Protein AF-A0A9D5T7I7-F1 (afdb_monomer_lite)

pLDDT: mean 80.8, std 19.13, range [28.16, 98.38]

Sequence (428 aa):
MKIRFFLLGTEKHSSSERFTAELKEVFSDNLSDNGDVASYSSMKDATTDIAKAVEEAHTLVFIAECSQFGSVKQMLSKAFGFELTCDSTLLERACEEMQKNRDEEDYDFSVTHAFIAPNSRVFVLDDGLYAGFSVANGNQTIILLPYERERTSVLLSSQVIPYLNASYHTEIDSANVKKYYSGKLFEVLEEKNEKIAVANTSTASFFKEYISAEEKLSECVSFSPISEKRGDMAPVDYIVNLSVVASEFMNCRYGIAVSNAYYTGDSPESEKIVYLAVSNERETAVREIHSFKGEDIPSFLSRCCADLCVFIGDVIADDEAAQADYSVREKAAAKRYKAAISVVAAAIVAVAVFAFSYFYAHNYSISTWAENFMEWVFPAGNPFEGMFDRTAPGEDEMKENLENTADGEDVSGEASSSDAVNEASAEA

Radius of gyration: 36.07 Å; chains: 1; bounding box: 108×52×98 Å

Secondary structure (DSSP, 8-state):
--EEEEEES-TT-HHHHHHHHHHHHHTGGG--SSSSEEEESSHHHHHHHHHHHHHH-SEEEEEEETTTHHHHHHHHHHHHT---EE-HHHHHHHHHHHTT--SHHHHHHHHHHHEE-TTPEEE--TT-TT-EEEEEETTEEEEEEEE-HHHHHHHIIIIIHHHHHHHH-----THHHHHHHHHHHHHHHHHHT--EEE---TTHHHHHHHHTTSGGGGGTEEE-S-----TTS-HHHHHHHHHHHHHHHHT-SEEEEEPPPEESSSSTTS-EEEEEEEE-SS-EEEEEEEPPTT--HHHHHHHHHHHHHHHHHHHHHHHHHHHHHHHHHHHHHHHHHHHHHHHHHHHHHHHHHHHHHHHHHHT--HHHHHHHHHHHH-TT--TTTTTT---PPPS-SSSSSS-S------------------------

Structure (mmCIF, N/CA/C/O backbone):
data_AF-A0A9D5T7I7-F1
#
_entry.id   AF-A0A9D5T7I7-F1
#
loop_
_atom_site.group_PDB
_atom_site.id
_atom_site.type_symbol
_atom_site.label_atom_id
_atom_site.label_alt_id
_atom_site.label_comp_id
_atom_site.label_asym_id
_atom_site.label_entity_id
_atom_site.label_seq_id
_atom_site.pdbx_PDB_ins_code
_atom_site.Cartn_x
_atom_site.Cartn_y
_atom_site.Cartn_z
_atom_site.occupancy
_atom_site.B_iso_or_equiv
_atom_site.auth_seq_id
_atom_site.auth_comp_id
_atom_site.auth_asym_id
_atom_site.auth_atom_id
_atom_site.pdbx_PDB_model_num
ATOM 1 N N . MET A 1 1 ? -16.807 14.549 12.475 1.00 77.00 1 MET A N 1
ATOM 2 C CA . MET A 1 1 ? -16.167 13.681 13.493 1.00 77.00 1 MET A CA 1
ATOM 3 C C . MET A 1 1 ? -14.713 14.108 13.641 1.00 77.00 1 MET A C 1
ATOM 5 O O . MET A 1 1 ? -14.145 14.498 12.634 1.00 77.00 1 MET A O 1
ATOM 9 N N . LYS A 1 2 ? -14.130 14.073 14.849 1.00 83.94 2 LYS A N 1
ATOM 10 C CA . LYS A 1 2 ? -12.695 14.358 15.051 1.00 83.94 2 LYS A CA 1
ATOM 11 C C . LYS A 1 2 ? -11.941 13.046 15.234 1.00 83.94 2 LYS A C 1
ATOM 13 O O . LYS A 1 2 ? -12.260 12.321 16.182 1.00 83.94 2 LYS A O 1
ATOM 18 N N . ILE A 1 3 ? -11.001 12.762 14.336 1.00 88.94 3 ILE A N 1
ATOM 19 C CA . ILE A 1 3 ? -10.192 11.540 14.342 1.00 88.94 3 ILE A CA 1
ATOM 20 C C . ILE A 1 3 ? -8.759 11.884 14.743 1.00 88.94 3 ILE A C 1
ATOM 22 O O . ILE A 1 3 ? -8.195 12.860 14.255 1.00 88.94 3 ILE A O 1
ATOM 26 N N . ARG A 1 4 ? -8.165 11.059 15.606 1.00 91.62 4 ARG A N 1
ATOM 27 C CA . ARG A 1 4 ? -6.749 11.132 15.965 1.00 91.62 4 ARG A CA 1
ATOM 28 C C . ARG A 1 4 ? -6.047 9.822 15.634 1.00 91.62 4 ARG A C 1
ATOM 30 O O . ARG A 1 4 ? -6.481 8.780 16.112 1.00 91.62 4 ARG A O 1
ATOM 37 N N . PHE A 1 5 ? -4.954 9.879 14.884 1.00 93.06 5 PHE A N 1
ATOM 38 C CA . PHE A 1 5 ? -4.123 8.733 14.535 1.00 93.06 5 PHE A CA 1
ATOM 39 C C . PHE A 1 5 ? -2.840 8.683 15.371 1.00 93.06 5 PHE A C 1
ATOM 41 O O . PHE A 1 5 ? -2.111 9.670 15.496 1.00 93.06 5 PHE A O 1
ATOM 48 N N . PHE A 1 6 ? -2.543 7.493 15.884 1.00 92.94 6 PHE A N 1
ATOM 49 C CA . PHE A 1 6 ? -1.316 7.149 16.588 1.00 92.94 6 PHE A CA 1
ATOM 50 C C . PHE A 1 6 ? -0.638 5.991 15.865 1.00 92.94 6 PHE A C 1
ATOM 52 O O . PHE A 1 6 ? -1.133 4.865 15.906 1.00 92.94 6 PHE A O 1
ATOM 59 N N . LEU A 1 7 ? 0.492 6.257 15.217 1.00 93.00 7 LEU A N 1
ATOM 60 C CA . LEU A 1 7 ? 1.347 5.229 14.636 1.00 93.00 7 LEU A CA 1
ATOM 61 C C . LEU A 1 7 ? 2.336 4.785 15.713 1.00 93.00 7 LEU A C 1
ATOM 63 O O . LEU A 1 7 ? 3.072 5.604 16.263 1.00 93.00 7 LEU A O 1
ATOM 67 N N . LEU A 1 8 ? 2.323 3.501 16.050 1.00 92.06 8 LEU A N 1
ATOM 68 C CA . LEU A 1 8 ? 3.091 2.930 17.151 1.00 92.06 8 LEU A CA 1
ATOM 69 C C . LEU A 1 8 ? 4.082 1.894 16.619 1.00 92.06 8 LEU A C 1
ATOM 71 O O . LEU A 1 8 ? 3.706 1.010 15.853 1.00 92.06 8 LEU A O 1
ATOM 75 N N . GLY A 1 9 ? 5.336 1.990 17.057 1.00 86.56 9 GLY A N 1
ATOM 76 C CA . GLY A 1 9 ? 6.422 1.109 16.622 1.00 86.56 9 GLY A CA 1
ATOM 77 C C . GLY A 1 9 ? 7.191 1.599 15.397 1.00 86.56 9 GLY A C 1
ATOM 78 O O . GLY A 1 9 ? 8.047 0.894 14.896 1.00 86.56 9 GLY A O 1
ATOM 79 N N . THR A 1 10 ? 6.932 2.809 14.902 1.00 75.56 10 THR A N 1
ATOM 80 C CA . THR A 1 10 ? 7.323 3.203 13.536 1.00 75.56 10 THR A CA 1
ATOM 81 C C . THR A 1 10 ? 8.503 4.180 13.448 1.00 75.56 10 THR A C 1
ATOM 83 O O . THR A 1 10 ? 8.626 4.906 12.458 1.00 75.56 10 THR A O 1
ATOM 86 N N . GLU A 1 11 ? 9.359 4.251 14.473 1.00 66.94 11 GLU A N 1
ATOM 87 C CA . GLU A 1 11 ? 10.366 5.314 14.627 1.00 66.94 11 GLU A CA 1
ATOM 88 C C . GLU A 1 11 ? 11.212 5.553 13.352 1.00 66.94 11 GLU A C 1
ATOM 90 O O . GLU A 1 11 ? 11.948 4.679 12.911 1.00 66.94 11 GLU A O 1
ATOM 95 N N . LYS A 1 12 ? 11.106 6.761 12.768 1.00 56.56 12 LYS A N 1
ATOM 96 C CA . LYS A 1 12 ? 11.966 7.330 11.701 1.00 56.56 12 LYS A CA 1
ATOM 97 C C . LYS A 1 12 ? 12.317 6.411 10.517 1.00 56.56 12 LYS A C 1
ATOM 99 O O . LYS A 1 12 ? 13.402 6.529 9.944 1.00 56.56 12 LYS A O 1
ATOM 104 N N . HIS A 1 13 ? 11.413 5.532 10.105 1.00 61.72 13 HIS A N 1
ATOM 105 C CA . HIS A 1 13 ? 11.536 4.866 8.812 1.00 61.72 13 HIS A CA 1
ATOM 106 C C . HIS A 1 13 ? 10.934 5.760 7.720 1.00 61.72 13 HIS A C 1
ATOM 108 O O . HIS A 1 13 ? 9.839 6.290 7.878 1.00 61.72 13 HIS A O 1
ATOM 114 N N . SER A 1 14 ? 11.612 5.916 6.581 1.00 64.06 14 SER A N 1
ATOM 115 C CA . SER A 1 14 ? 11.076 6.682 5.438 1.00 64.06 14 SER A CA 1
ATOM 116 C C . SER A 1 14 ? 9.695 6.177 4.990 1.00 64.06 14 SER A C 1
ATOM 118 O O . SER A 1 14 ? 8.854 6.954 4.541 1.00 64.06 14 SER A O 1
ATOM 120 N N . SER A 1 15 ? 9.422 4.882 5.177 1.00 70.50 15 SER A N 1
ATOM 121 C CA . SER A 1 15 ? 8.110 4.276 4.946 1.00 70.50 15 SER A CA 1
ATOM 122 C C . SER A 1 15 ? 7.023 4.809 5.886 1.00 70.50 15 SER A C 1
ATOM 124 O O . SER A 1 15 ? 5.907 5.054 5.431 1.00 70.50 15 SER A O 1
ATOM 126 N N . SER A 1 16 ? 7.327 5.050 7.167 1.00 76.50 16 SER A N 1
ATOM 127 C CA . SER A 1 16 ? 6.351 5.568 8.134 1.00 76.50 16 SER A CA 1
ATOM 128 C C . SER A 1 16 ? 6.067 7.055 7.948 1.00 76.50 16 SER A C 1
ATOM 130 O O . SER A 1 16 ? 4.939 7.495 8.181 1.00 76.50 16 SER A O 1
ATOM 132 N N . GLU A 1 17 ? 7.036 7.824 7.447 1.00 82.50 17 GLU A N 1
ATOM 133 C CA . GLU A 1 17 ? 6.817 9.210 7.021 1.00 82.50 17 GLU A CA 1
ATOM 134 C C . GLU A 1 17 ? 5.884 9.281 5.806 1.00 82.50 17 GLU A C 1
ATOM 136 O O . GLU A 1 17 ? 4.913 10.042 5.824 1.00 82.50 17 GLU A O 1
ATOM 141 N N . ARG A 1 18 ? 6.112 8.433 4.790 1.00 82.12 18 ARG A N 1
ATOM 142 C CA . ARG A 1 18 ? 5.219 8.313 3.623 1.00 82.12 18 ARG A CA 1
ATOM 143 C C . ARG A 1 18 ? 3.807 7.895 4.030 1.00 82.12 18 ARG A C 1
ATOM 145 O O . ARG A 1 18 ? 2.843 8.477 3.548 1.00 82.12 18 ARG A O 1
ATOM 152 N N . PHE A 1 19 ? 3.667 6.937 4.940 1.00 86.06 19 PHE A N 1
ATOM 153 C CA . PHE A 1 19 ? 2.348 6.511 5.410 1.00 86.06 19 PHE A CA 1
ATOM 154 C C . PHE A 1 19 ? 1.656 7.575 6.279 1.00 86.06 19 PHE A C 1
ATOM 156 O O . PHE A 1 19 ? 0.449 7.779 6.198 1.00 86.06 19 PHE A O 1
ATOM 163 N N . THR A 1 20 ? 2.420 8.329 7.075 1.00 88.12 20 THR A N 1
ATOM 164 C CA . THR A 1 20 ? 1.891 9.490 7.808 1.00 88.12 20 THR A CA 1
ATOM 165 C C . THR A 1 20 ? 1.336 10.544 6.847 1.00 88.12 20 THR A C 1
ATOM 167 O O . THR A 1 20 ? 0.291 11.131 7.126 1.00 88.12 20 THR A O 1
ATOM 170 N N . ALA A 1 21 ? 2.023 10.797 5.729 1.00 88.31 21 ALA A N 1
ATOM 171 C CA . ALA A 1 21 ? 1.546 11.707 4.692 1.00 88.31 21 ALA A CA 1
ATOM 172 C C . ALA A 1 21 ? 0.270 11.182 4.009 1.00 88.31 21 ALA A C 1
ATOM 174 O O . ALA A 1 21 ? -0.672 11.958 3.870 1.00 88.31 21 ALA A O 1
ATOM 175 N N . GLU A 1 22 ? 0.195 9.879 3.704 1.00 90.38 22 GLU A N 1
ATOM 176 C CA . GLU A 1 22 ? -1.023 9.229 3.180 1.00 90.38 22 GLU A CA 1
ATOM 177 C C . GLU A 1 22 ? -2.221 9.498 4.092 1.00 90.38 22 GLU A C 1
ATOM 179 O O . GLU A 1 22 ? -3.237 10.026 3.651 1.00 90.38 22 GLU A O 1
ATOM 184 N N . LEU A 1 23 ? -2.095 9.207 5.389 1.00 90.56 23 LEU A N 1
ATOM 185 C CA . LEU A 1 23 ? -3.189 9.405 6.341 1.00 90.56 23 LEU A CA 1
ATOM 186 C C . LEU A 1 23 ? -3.611 10.872 6.456 1.00 90.56 23 LEU A C 1
ATOM 188 O O . LEU A 1 23 ? -4.801 11.160 6.561 1.00 90.56 23 LEU A O 1
ATOM 192 N N . LYS A 1 24 ? -2.650 11.802 6.437 1.00 89.88 24 LYS A N 1
ATOM 193 C CA . LYS A 1 24 ? -2.946 13.239 6.496 1.00 89.88 24 LYS A CA 1
ATOM 194 C C . LYS A 1 24 ? -3.738 13.714 5.286 1.00 89.88 24 LYS A C 1
ATOM 196 O O . LYS A 1 24 ? -4.624 14.545 5.446 1.00 89.88 24 LYS A O 1
ATOM 201 N N . GLU A 1 25 ? -3.413 13.199 4.108 1.00 88.69 25 GLU A N 1
ATOM 202 C CA . GLU A 1 25 ? -4.074 13.580 2.865 1.00 88.69 25 GLU A CA 1
ATOM 203 C C . GLU A 1 25 ? -5.441 12.902 2.723 1.00 88.69 25 GLU A C 1
ATOM 205 O O . GLU A 1 25 ? -6.435 13.572 2.465 1.00 88.69 25 GLU A O 1
ATOM 210 N N . VAL A 1 26 ? -5.529 11.594 2.984 1.00 88.38 26 VAL A N 1
ATOM 211 C CA . VAL A 1 26 ? -6.774 10.818 2.843 1.00 88.38 26 VAL A CA 1
ATOM 212 C C . VAL A 1 26 ? -7.856 11.281 3.819 1.00 88.38 26 VAL A C 1
ATOM 214 O O . VAL A 1 26 ? -9.035 11.297 3.464 1.00 88.38 26 VAL A O 1
ATOM 217 N N . PHE A 1 27 ? -7.470 11.654 5.042 1.00 88.81 27 PHE A N 1
ATOM 218 C CA . PHE A 1 27 ? -8.405 12.027 6.105 1.00 88.81 27 PHE A CA 1
ATOM 219 C C . PHE A 1 27 ? -8.485 13.537 6.354 1.00 88.81 27 PHE A C 1
ATOM 221 O O . PHE A 1 27 ? -9.106 13.918 7.345 1.00 88.81 27 PHE A O 1
ATOM 228 N N . SER A 1 28 ? -7.892 14.386 5.502 1.00 85.12 28 SER A N 1
ATOM 229 C CA . SER A 1 28 ? -7.694 15.830 5.739 1.00 85.12 28 SER A CA 1
ATOM 230 C C . SER A 1 28 ? -8.911 16.543 6.335 1.00 85.12 28 SER A C 1
ATOM 232 O O . SER A 1 28 ? -8.783 17.276 7.313 1.00 85.12 28 SER A O 1
ATOM 234 N N . ASP A 1 29 ? -10.103 16.257 5.811 1.00 80.06 29 ASP A N 1
ATOM 235 C CA . ASP A 1 29 ? -11.362 16.922 6.172 1.00 80.06 29 ASP A CA 1
ATOM 236 C C . ASP A 1 29 ? -11.934 16.460 7.528 1.00 80.06 29 ASP A C 1
ATOM 238 O O . ASP A 1 29 ? -12.905 17.012 8.054 1.00 80.06 29 ASP A O 1
ATOM 242 N N . ASN A 1 30 ? -11.348 15.417 8.116 1.00 80.44 30 ASN A N 1
ATOM 243 C CA . ASN A 1 30 ? -11.718 14.845 9.410 1.00 80.44 30 ASN A CA 1
ATOM 244 C C . ASN A 1 30 ? -10.602 14.942 10.460 1.00 80.44 30 ASN A C 1
ATOM 246 O O . ASN A 1 30 ? -10.793 14.494 11.601 1.00 80.44 30 ASN A O 1
ATOM 250 N N . LEU A 1 31 ? -9.476 15.552 10.084 1.00 78.94 31 LEU A N 1
ATOM 251 C CA . LEU A 1 31 ? -8.403 15.970 10.978 1.00 78.94 31 LEU A CA 1
ATOM 252 C C . LEU A 1 31 ? -8.700 17.391 11.504 1.00 78.94 31 LEU A C 1
ATOM 254 O O . LEU A 1 31 ? -9.479 18.139 10.919 1.00 78.94 31 LEU A O 1
ATOM 258 N N . SER A 1 32 ? -8.160 17.743 12.669 1.00 58.41 32 SER A N 1
ATOM 259 C CA . SER A 1 32 ? -8.500 18.962 13.420 1.00 58.41 32 SER A CA 1
ATOM 260 C C . SER A 1 32 ? -7.364 19.987 13.589 1.00 58.41 32 SER A C 1
ATOM 262 O O . SER A 1 32 ? -7.621 21.015 14.206 1.00 58.41 32 SER A O 1
ATOM 264 N N . ASP A 1 33 ? -6.184 19.723 13.011 1.00 56.06 33 ASP A N 1
ATOM 265 C CA . ASP A 1 33 ? -4.904 20.462 12.958 1.00 56.06 33 ASP A CA 1
ATOM 266 C C . ASP A 1 33 ? -3.717 19.860 13.752 1.00 56.06 33 ASP A C 1
ATOM 268 O O . ASP A 1 33 ? -3.847 19.227 14.801 1.00 56.06 33 ASP A O 1
ATOM 272 N N . ASN A 1 34 ? -2.517 20.129 13.204 1.00 46.44 34 ASN A N 1
ATOM 273 C CA . ASN A 1 34 ? -1.120 20.034 13.683 1.00 46.44 34 ASN A CA 1
ATOM 274 C C . ASN A 1 34 ? -0.630 18.854 14.552 1.00 46.44 34 ASN A C 1
ATOM 276 O O . ASN A 1 34 ? 0.567 18.775 14.823 1.00 46.44 34 ASN A O 1
ATOM 280 N N . GLY A 1 35 ? -1.467 17.887 14.922 1.00 57.31 35 GLY A N 1
ATOM 281 C CA . GLY A 1 35 ? -1.005 16.658 15.571 1.00 57.31 35 GLY A CA 1
ATOM 282 C C . GLY A 1 35 ? -1.782 15.397 15.208 1.00 57.31 35 GLY A C 1
ATOM 283 O O . GLY A 1 35 ? -1.557 14.363 15.828 1.00 57.31 35 GLY A O 1
ATOM 284 N N . ASP A 1 36 ? -2.704 15.457 14.246 1.00 74.69 36 ASP A N 1
ATOM 285 C CA . ASP A 1 36 ? -3.707 14.398 14.086 1.00 74.69 36 ASP A CA 1
ATOM 286 C C . ASP A 1 36 ? -3.191 13.073 13.550 1.00 74.69 36 ASP A C 1
ATOM 288 O O . ASP A 1 36 ? -3.904 12.079 13.611 1.00 74.69 36 ASP A O 1
ATOM 292 N N . VAL A 1 37 ? -1.948 13.051 13.085 1.00 88.12 37 VAL A N 1
ATOM 293 C CA . VAL A 1 37 ? -1.212 11.824 12.815 1.00 88.12 37 VAL A CA 1
ATOM 294 C C . VAL A 1 37 ? 0.142 11.960 13.488 1.00 88.12 37 VAL A C 1
ATOM 296 O O . VAL A 1 37 ? 0.981 12.756 13.054 1.00 88.12 37 VAL A O 1
ATOM 299 N N . ALA A 1 38 ? 0.328 11.222 14.577 1.00 88.00 38 ALA A N 1
ATOM 300 C CA . ALA A 1 38 ? 1.538 11.254 15.383 1.00 88.00 38 ALA A CA 1
ATOM 301 C C . ALA A 1 38 ? 2.182 9.865 15.433 1.00 88.00 38 ALA A C 1
ATOM 303 O O . ALA A 1 38 ? 1.490 8.861 15.593 1.00 88.00 38 ALA A O 1
ATOM 304 N N . SER A 1 39 ? 3.507 9.821 15.283 1.00 89.12 39 SER A N 1
ATOM 305 C CA . SER A 1 39 ? 4.294 8.585 15.254 1.00 89.12 39 SER A CA 1
ATOM 306 C C . SER A 1 39 ? 5.166 8.466 16.498 1.00 89.12 39 SER A C 1
ATOM 308 O O . SER A 1 39 ? 5.828 9.430 16.884 1.00 89.12 39 SER A O 1
ATOM 310 N N . TYR A 1 40 ? 5.197 7.277 17.091 1.00 89.62 40 TYR A N 1
ATOM 311 C CA . TYR A 1 40 ? 5.947 6.965 18.305 1.00 89.62 40 TYR A CA 1
ATOM 312 C C . TYR A 1 40 ? 6.608 5.591 18.177 1.00 89.62 40 TYR A C 1
ATOM 314 O O . TYR A 1 40 ? 6.060 4.682 17.555 1.00 89.62 40 TYR A O 1
ATOM 322 N N . SER A 1 41 ? 7.763 5.402 18.813 1.00 87.12 41 SER A N 1
ATOM 323 C CA . SER A 1 41 ? 8.421 4.090 18.910 1.00 87.12 41 SER A CA 1
ATOM 324 C C . SER A 1 41 ? 7.651 3.105 19.777 1.00 87.12 41 SER A C 1
ATOM 326 O O . SER A 1 41 ? 7.739 1.900 19.555 1.00 87.12 41 SER A O 1
ATOM 328 N N . SER A 1 42 ? 6.886 3.589 20.755 1.00 85.69 42 SER A N 1
ATOM 329 C CA . SER A 1 42 ? 6.076 2.733 21.611 1.00 85.69 42 SER A CA 1
ATOM 330 C C . SER A 1 42 ? 4.830 3.439 22.137 1.00 85.69 42 SER A C 1
ATOM 332 O O . SER A 1 42 ? 4.737 4.668 22.178 1.00 85.69 42 SER A O 1
ATOM 334 N N . MET A 1 43 ? 3.876 2.647 22.629 1.00 85.81 43 MET A N 1
ATOM 335 C CA . MET A 1 43 ? 2.697 3.177 23.318 1.00 85.81 43 MET A CA 1
ATOM 336 C C . MET A 1 43 ? 3.062 3.970 24.581 1.00 85.81 43 MET A C 1
ATOM 338 O O . MET A 1 43 ? 2.375 4.927 24.932 1.00 85.81 43 MET A O 1
ATOM 342 N N . LYS A 1 44 ? 4.164 3.609 25.252 1.00 87.31 44 LYS A N 1
ATOM 343 C CA . LYS A 1 44 ? 4.638 4.323 26.440 1.00 87.31 44 LYS A CA 1
ATOM 344 C C . LYS A 1 44 ? 4.998 5.767 26.098 1.00 87.31 44 LYS A C 1
ATOM 346 O O . LYS A 1 44 ? 4.626 6.669 26.847 1.00 87.31 44 LYS A O 1
ATOM 351 N N . ASP A 1 45 ? 5.649 5.983 24.962 1.00 88.12 45 ASP A N 1
ATOM 352 C CA . ASP A 1 45 ? 6.061 7.317 24.514 1.00 88.12 45 ASP A CA 1
ATOM 353 C C . ASP A 1 45 ? 4.860 8.151 24.053 1.00 88.12 45 ASP A C 1
ATOM 355 O O . ASP A 1 45 ? 4.826 9.364 24.256 1.00 88.12 45 ASP A O 1
ATOM 359 N N . ALA A 1 46 ? 3.822 7.488 23.536 1.00 90.19 46 ALA A N 1
ATOM 360 C CA . ALA A 1 46 ? 2.569 8.119 23.136 1.00 90.19 46 ALA A CA 1
ATOM 361 C C . ALA A 1 46 ? 1.655 8.517 24.316 1.00 90.19 46 ALA A C 1
ATOM 363 O O . ALA A 1 46 ? 0.726 9.299 24.123 1.00 90.19 46 ALA A O 1
ATOM 364 N N . THR A 1 47 ? 1.893 8.015 25.538 1.00 89.06 47 THR A N 1
ATOM 365 C CA . THR A 1 47 ? 0.959 8.120 26.685 1.00 89.06 47 THR A CA 1
ATOM 366 C C . THR A 1 47 ? 0.434 9.537 26.929 1.00 89.06 47 THR A C 1
ATOM 368 O O . THR A 1 47 ? -0.768 9.729 27.103 1.00 89.06 47 THR A O 1
ATOM 371 N N . THR A 1 48 ? 1.319 10.537 26.940 1.00 88.69 48 THR A N 1
ATOM 372 C CA . THR A 1 48 ? 0.947 11.931 27.237 1.00 88.69 48 THR A CA 1
ATOM 373 C C . THR A 1 48 ? 0.012 12.509 26.179 1.00 88.69 48 THR A C 1
ATOM 375 O O . THR A 1 48 ? -0.922 13.235 26.511 1.00 88.69 48 THR A O 1
ATOM 378 N N . ASP A 1 49 ? 0.247 12.191 24.909 1.00 89.62 49 ASP A N 1
ATOM 379 C CA . ASP A 1 49 ? -0.553 12.723 23.809 1.00 89.62 49 ASP A CA 1
ATOM 380 C C . ASP A 1 49 ? -1.835 11.913 23.601 1.00 89.62 49 ASP A C 1
ATOM 382 O O . ASP A 1 49 ? -2.860 12.489 23.245 1.00 89.62 49 ASP A O 1
ATOM 386 N N . ILE A 1 50 ? -1.822 10.616 23.929 1.00 90.62 50 ILE A N 1
ATOM 387 C CA . ILE A 1 50 ? -3.039 9.805 24.049 1.00 90.62 50 ILE A CA 1
ATOM 388 C C . ILE A 1 50 ? -3.949 10.394 25.127 1.00 90.62 50 ILE A C 1
ATOM 390 O O . ILE A 1 50 ? -5.129 10.598 24.866 1.00 90.62 50 ILE A O 1
ATOM 394 N N . ALA A 1 51 ? -3.418 10.715 26.312 1.00 89.06 51 ALA A N 1
ATOM 395 C CA . ALA A 1 51 ? -4.210 11.285 27.401 1.00 89.06 51 ALA A CA 1
ATOM 396 C C . ALA A 1 51 ? -4.895 12.601 26.992 1.00 89.06 51 ALA A C 1
ATOM 398 O O . ALA A 1 51 ? -6.075 12.780 27.273 1.00 89.06 51 ALA A O 1
ATOM 399 N N . LYS A 1 52 ? -4.195 13.478 26.260 1.00 87.94 52 LYS A N 1
ATOM 400 C CA . LYS A 1 52 ? -4.796 14.698 25.693 1.00 87.94 52 LYS A CA 1
ATOM 401 C C . LYS A 1 52 ? -5.850 14.379 24.633 1.00 87.94 52 LYS A C 1
ATOM 403 O O . LYS A 1 52 ? -6.944 14.927 24.664 1.00 87.94 52 LYS A O 1
ATOM 408 N N . ALA A 1 53 ? -5.552 13.465 23.708 1.00 88.38 53 ALA A N 1
ATOM 409 C CA . ALA A 1 53 ? -6.484 13.103 22.644 1.00 88.38 53 ALA A CA 1
ATOM 410 C C . ALA A 1 53 ? -7.766 12.454 23.180 1.00 88.38 53 ALA A C 1
ATOM 412 O O . ALA A 1 53 ? -8.828 12.640 22.593 1.00 88.38 53 ALA A O 1
ATOM 413 N N . VAL A 1 54 ? -7.693 11.745 24.309 1.00 87.25 54 VAL A N 1
ATOM 414 C CA . VAL A 1 54 ? -8.866 11.208 25.010 1.00 87.25 54 VAL A CA 1
ATOM 415 C C . VAL A 1 54 ? -9.809 12.325 25.489 1.00 87.25 54 VAL A C 1
ATOM 417 O O . VAL A 1 54 ? -11.005 12.094 25.615 1.00 87.25 54 VAL A O 1
ATOM 420 N N . GLU A 1 55 ? -9.334 13.546 25.720 1.00 83.69 55 GLU A N 1
ATOM 421 C CA . GLU A 1 55 ? -10.204 14.666 26.103 1.00 83.69 55 GLU A CA 1
ATOM 422 C C . GLU A 1 55 ? -10.828 15.374 24.886 1.00 83.69 55 GLU A C 1
ATOM 424 O O . GLU A 1 55 ? -11.896 15.977 24.993 1.00 83.69 55 GLU A O 1
ATOM 429 N N . GLU A 1 56 ? -10.187 15.289 23.717 1.00 84.44 56 GLU A N 1
ATOM 430 C CA . GLU A 1 56 ? -10.481 16.149 22.562 1.00 84.44 56 GLU A CA 1
ATOM 431 C C . GLU A 1 56 ? -11.107 15.417 21.362 1.00 84.44 56 GLU A C 1
ATOM 433 O O . GLU A 1 56 ? -11.844 16.027 20.573 1.00 84.44 56 GLU A O 1
ATOM 438 N N . ALA A 1 57 ? -10.807 14.126 21.193 1.00 84.75 57 ALA A N 1
ATOM 439 C CA . ALA A 1 57 ? -11.180 13.337 20.024 1.00 84.75 57 ALA A CA 1
ATOM 440 C C . ALA A 1 57 ? -12.353 12.387 20.305 1.00 84.75 57 ALA A C 1
ATOM 442 O O . ALA A 1 57 ? -12.479 11.785 21.374 1.00 84.75 57 ALA A O 1
ATOM 443 N N . HIS A 1 58 ? -13.198 12.221 19.284 1.00 87.75 58 HIS A N 1
ATOM 444 C CA . HIS A 1 58 ? -14.289 11.243 19.302 1.00 87.75 58 HIS A CA 1
ATOM 445 C C . HIS A 1 58 ? -13.790 9.853 18.905 1.00 87.75 58 HIS A C 1
ATOM 447 O O . HIS A 1 58 ? -14.268 8.851 19.429 1.00 87.75 58 HIS A O 1
ATOM 453 N N . THR A 1 59 ? -12.815 9.800 17.995 1.00 91.00 59 THR A N 1
ATOM 454 C CA . THR A 1 59 ? -12.263 8.550 17.476 1.00 91.00 59 THR A CA 1
ATOM 455 C C . THR A 1 59 ? -10.746 8.565 17.601 1.00 91.00 59 THR A C 1
ATOM 457 O O . THR A 1 59 ? -10.083 9.463 17.083 1.00 91.00 59 THR A O 1
ATOM 460 N N . LEU A 1 60 ? -10.204 7.555 18.277 1.00 93.25 60 LEU A N 1
ATOM 461 C CA . LEU A 1 60 ? -8.773 7.304 18.414 1.00 93.25 60 LEU A CA 1
ATOM 462 C C . LEU A 1 60 ? -8.422 6.089 17.557 1.00 93.25 60 LEU A C 1
ATOM 464 O O . LEU A 1 60 ? -8.936 4.997 17.790 1.00 93.25 60 LEU A O 1
ATOM 468 N N . VAL A 1 61 ? -7.558 6.276 16.567 1.00 94.81 61 VAL A N 1
ATOM 469 C CA . VAL A 1 61 ? -7.079 5.225 15.673 1.00 94.81 61 VAL A CA 1
ATOM 470 C C . VAL A 1 61 ? -5.628 4.926 16.014 1.00 94.81 61 VAL A C 1
ATOM 472 O O . VAL A 1 61 ? -4.746 5.759 15.838 1.00 94.81 61 VAL A O 1
ATOM 475 N N . PHE A 1 62 ? -5.377 3.721 16.498 1.00 95.38 62 PHE A N 1
ATOM 476 C CA . PHE A 1 62 ? -4.052 3.193 16.763 1.00 95.38 62 PHE A CA 1
ATOM 477 C C . PHE A 1 62 ? -3.648 2.302 15.597 1.00 95.38 62 PHE A C 1
ATOM 479 O O . PHE A 1 62 ? -4.355 1.352 15.268 1.00 95.38 62 PHE A O 1
ATOM 486 N N . ILE A 1 63 ? -2.514 2.599 14.978 1.00 95.50 63 ILE A N 1
ATOM 487 C CA . ILE A 1 63 ? -1.934 1.781 13.920 1.00 95.50 63 ILE A CA 1
ATOM 488 C C . ILE A 1 63 ? -0.590 1.282 14.439 1.00 95.50 63 ILE A C 1
ATOM 490 O O . ILE A 1 63 ? 0.327 2.071 14.644 1.00 95.50 63 ILE A O 1
ATOM 494 N N . ALA A 1 64 ? -0.494 -0.010 14.727 1.00 94.12 64 ALA A N 1
ATOM 495 C CA . ALA A 1 64 ? 0.666 -0.587 15.397 1.00 94.12 64 ALA A CA 1
ATOM 496 C C . ALA A 1 64 ? 1.446 -1.498 14.457 1.00 94.12 64 ALA A C 1
ATOM 498 O O . ALA A 1 64 ? 0.850 -2.369 13.827 1.00 94.12 64 ALA A O 1
ATOM 499 N N . GLU A 1 65 ? 2.767 -1.324 14.402 1.00 91.94 65 GLU A N 1
ATOM 500 C CA . GLU A 1 65 ? 3.665 -2.208 13.656 1.00 91.94 65 GLU A CA 1
ATOM 501 C C . GLU A 1 65 ? 3.362 -3.675 13.967 1.00 91.94 65 GLU A C 1
ATOM 503 O O . GLU A 1 65 ? 3.152 -4.045 15.125 1.00 91.94 65 GLU A O 1
ATOM 508 N N . CYS A 1 66 ? 3.334 -4.512 12.929 1.00 90.81 66 CYS A N 1
ATOM 509 C CA . CYS A 1 66 ? 3.021 -5.934 13.039 1.00 90.81 66 CYS A CA 1
ATOM 510 C C . CYS A 1 66 ? 3.831 -6.642 14.144 1.00 90.81 66 CYS A C 1
ATOM 512 O O . CYS A 1 66 ? 3.278 -7.439 14.900 1.00 90.81 66 CYS A O 1
ATOM 514 N N . SER A 1 67 ? 5.105 -6.284 14.321 1.00 88.44 67 SER A N 1
ATOM 515 C CA . SER A 1 67 ? 5.986 -6.809 15.378 1.00 88.44 67 SER A CA 1
ATOM 516 C C . SER A 1 67 ? 5.509 -6.496 16.810 1.00 88.44 67 SER A C 1
ATOM 518 O O . SER A 1 67 ? 5.787 -7.251 17.740 1.00 88.44 67 SER A O 1
ATOM 520 N N . GLN A 1 68 ? 4.775 -5.396 17.005 1.00 89.19 68 GLN A N 1
ATOM 521 C CA . GLN A 1 68 ? 4.289 -4.920 18.305 1.00 89.19 68 GLN A CA 1
ATOM 522 C C . GLN A 1 68 ? 2.770 -5.057 18.464 1.00 89.19 68 GLN A C 1
ATOM 524 O O . GLN A 1 68 ? 2.237 -4.778 19.542 1.00 89.19 68 GLN A O 1
ATOM 529 N N . PHE A 1 69 ? 2.065 -5.496 17.419 1.00 92.12 69 PHE A N 1
ATOM 530 C CA . PHE A 1 69 ? 0.608 -5.465 17.328 1.00 92.12 69 PHE A CA 1
ATOM 531 C C . PHE A 1 69 ? -0.086 -6.152 18.512 1.00 92.12 69 PHE A C 1
ATOM 533 O O . PHE A 1 69 ? -0.949 -5.554 19.157 1.00 92.12 69 PHE A O 1
ATOM 540 N N . GLY A 1 70 ? 0.334 -7.372 18.865 1.00 90.88 70 GLY A N 1
ATOM 541 C CA . GLY A 1 70 ? -0.220 -8.112 20.006 1.00 90.88 70 GLY A CA 1
ATOM 542 C C . GLY A 1 70 ? 0.006 -7.415 21.355 1.00 90.88 70 GLY A C 1
ATOM 543 O O . GLY A 1 70 ? -0.907 -7.330 22.178 1.00 90.88 70 GLY A O 1
ATOM 544 N N . SER A 1 71 ? 1.198 -6.850 21.564 1.00 91.06 71 SER A N 1
ATOM 545 C CA . SER A 1 71 ? 1.547 -6.110 22.784 1.00 91.06 71 SER A CA 1
ATOM 546 C C . SER A 1 71 ? 0.707 -4.837 22.925 1.00 91.06 71 SER A C 1
ATOM 548 O O . SER A 1 71 ? 0.079 -4.612 23.962 1.00 91.06 71 SER A O 1
ATOM 550 N N . VAL A 1 72 ? 0.608 -4.044 21.852 1.00 92.56 72 VAL A N 1
ATOM 551 C CA . VAL A 1 72 ? -0.230 -2.837 21.812 1.00 92.56 72 VAL A CA 1
ATOM 552 C C . VAL A 1 72 ? -1.698 -3.188 22.048 1.00 92.56 72 VAL A C 1
ATOM 554 O O . VAL A 1 72 ? -2.359 -2.531 22.851 1.00 92.56 72 VAL A O 1
ATOM 557 N N . LYS A 1 73 ? -2.201 -4.263 21.430 1.00 92.88 73 LYS A N 1
ATOM 558 C CA . LYS A 1 73 ? -3.570 -4.756 21.629 1.00 92.88 73 LYS A CA 1
ATOM 559 C C . LYS A 1 73 ? -3.872 -5.019 23.111 1.00 92.88 73 LYS A C 1
ATOM 561 O O . LYS A 1 73 ? -4.888 -4.551 23.629 1.00 92.88 73 LYS A O 1
ATOM 566 N N . GLN A 1 74 ? -2.968 -5.698 23.819 1.00 92.25 74 GLN A N 1
ATOM 567 C CA . GLN A 1 74 ? -3.103 -5.951 25.259 1.00 92.25 74 GLN A CA 1
ATOM 568 C C . GLN A 1 74 ? -2.998 -4.674 26.104 1.00 92.25 74 GLN A C 1
ATOM 570 O O . GLN A 1 74 ? -3.726 -4.521 27.088 1.00 92.25 74 GLN A O 1
ATOM 575 N N . MET A 1 75 ? -2.094 -3.755 25.756 1.00 92.25 75 MET A N 1
ATOM 576 C CA . MET A 1 75 ? -1.950 -2.487 26.474 1.00 92.25 75 MET A CA 1
ATOM 577 C C . MET A 1 75 ? -3.190 -1.603 26.319 1.00 92.25 75 MET A C 1
ATOM 579 O O . MET A 1 75 ? -3.650 -1.044 27.312 1.00 92.25 75 MET A O 1
ATOM 583 N N . LEU A 1 76 ? -3.772 -1.528 25.119 1.00 92.50 76 LEU A N 1
ATOM 584 C CA . LEU A 1 76 ? -5.018 -0.802 24.864 1.00 92.50 76 LEU A CA 1
ATOM 585 C C . LEU A 1 76 ? -6.186 -1.395 25.654 1.00 92.50 76 LEU A C 1
ATOM 587 O O . LEU A 1 76 ? -6.913 -0.646 26.301 1.00 92.50 76 LEU A O 1
ATOM 591 N N . SER A 1 77 ? -6.316 -2.724 25.675 1.00 92.88 77 SER A N 1
ATOM 592 C CA . SER A 1 77 ? -7.319 -3.424 26.492 1.00 92.88 77 SER A CA 1
ATOM 593 C C . SER A 1 77 ? -7.238 -3.024 27.967 1.00 92.88 77 SER A C 1
ATOM 595 O O . SER A 1 77 ? -8.246 -2.643 28.564 1.00 92.88 77 SER A O 1
ATOM 597 N N . LYS A 1 78 ? -6.029 -3.002 28.540 1.00 92.44 78 LYS A N 1
ATOM 598 C CA . LYS A 1 78 ? -5.808 -2.571 29.929 1.00 92.44 78 LYS A CA 1
ATOM 599 C C . LYS A 1 78 ? -6.066 -1.079 30.135 1.00 92.44 78 LYS A C 1
ATOM 601 O O . LYS A 1 78 ? -6.674 -0.709 31.133 1.00 92.44 78 LYS A O 1
ATOM 606 N N . ALA A 1 79 ? -5.594 -0.231 29.221 1.00 90.44 79 ALA A N 1
ATOM 607 C CA . ALA A 1 79 ? -5.693 1.222 29.339 1.00 90.44 79 ALA A CA 1
ATOM 608 C C . ALA A 1 79 ? -7.143 1.717 29.258 1.00 90.44 79 ALA A C 1
ATOM 610 O O . ALA A 1 79 ? -7.522 2.638 29.976 1.00 90.44 79 ALA A O 1
ATOM 611 N N . PHE A 1 80 ? -7.953 1.086 28.408 1.00 90.44 80 PHE A N 1
ATOM 612 C CA . PHE A 1 80 ? -9.332 1.487 28.147 1.00 90.44 80 PHE A CA 1
ATOM 613 C C . PHE A 1 80 ? -10.378 0.584 28.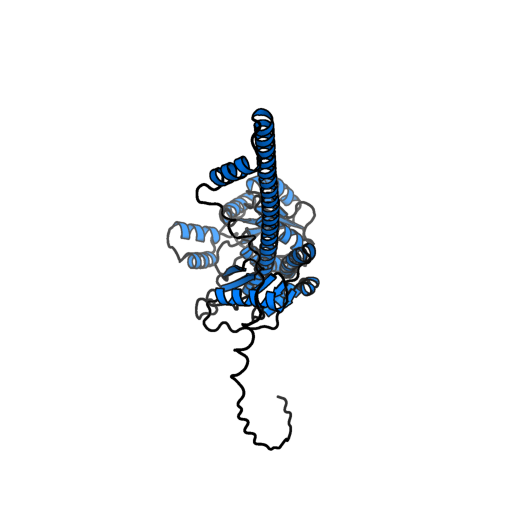811 1.00 90.44 80 PHE A C 1
ATOM 615 O O . PHE A 1 80 ? -11.568 0.875 28.721 1.00 90.44 80 PHE A O 1
ATOM 622 N N . GLY A 1 81 ? -9.953 -0.471 29.513 1.00 90.31 81 GLY A N 1
ATOM 623 C CA . GLY A 1 81 ? -10.816 -1.287 30.366 1.00 90.31 81 GLY A CA 1
ATOM 624 C C . GLY A 1 81 ? -11.766 -2.222 29.615 1.00 90.31 81 GLY A C 1
ATOM 625 O O . GLY A 1 81 ? -12.840 -2.519 30.130 1.00 90.31 81 GLY A O 1
ATOM 626 N N . PHE A 1 82 ? -11.393 -2.683 28.417 1.00 90.69 82 PHE A N 1
ATOM 627 C CA . PHE A 1 82 ? -12.158 -3.687 27.671 1.00 90.69 82 PHE A CA 1
ATOM 628 C C . PHE A 1 82 ? -11.453 -5.044 27.693 1.00 90.69 82 PHE A C 1
ATOM 630 O O . PHE A 1 82 ? -10.226 -5.116 27.651 1.00 90.69 82 PHE A O 1
ATOM 637 N N . GLU A 1 83 ? -12.218 -6.131 27.748 1.00 92.19 83 GLU A N 1
ATOM 638 C CA . GLU A 1 83 ? -11.676 -7.492 27.706 1.00 92.19 83 GLU A CA 1
ATOM 639 C C . GLU A 1 83 ? -11.376 -7.929 26.268 1.00 92.19 83 GLU A C 1
ATOM 641 O O . GLU A 1 83 ? -11.979 -7.437 25.315 1.00 92.19 83 GLU A O 1
ATOM 646 N N . LEU A 1 84 ? -10.439 -8.865 26.117 1.00 93.94 84 LEU A N 1
ATOM 647 C CA . LEU A 1 84 ? -10.134 -9.514 24.847 1.00 93.94 84 LEU A CA 1
ATOM 648 C C . LEU A 1 84 ? -10.547 -10.980 24.922 1.00 93.94 84 LEU A C 1
ATOM 650 O O . LEU A 1 84 ? -10.162 -11.696 25.846 1.00 93.94 84 LEU A O 1
ATOM 654 N N . THR A 1 85 ? -11.293 -11.429 23.923 1.00 93.56 85 THR A N 1
ATOM 655 C CA . THR A 1 85 ? -11.725 -12.819 23.773 1.00 93.56 85 THR A CA 1
ATOM 656 C C . THR A 1 85 ? -11.209 -13.375 22.459 1.00 93.56 85 THR A C 1
ATOM 658 O O . THR A 1 85 ? -11.153 -12.655 21.463 1.00 93.56 85 THR A O 1
ATOM 661 N N . CYS A 1 86 ? -10.808 -14.643 22.460 1.00 92.38 86 CYS A N 1
ATOM 662 C CA . CYS A 1 86 ? -10.356 -15.312 21.247 1.00 92.38 86 CYS A CA 1
ATOM 663 C C . CYS A 1 86 ? -11.565 -15.626 20.357 1.00 92.38 86 CYS A C 1
ATOM 665 O O . CYS A 1 86 ? -12.502 -16.287 20.811 1.00 92.38 86 CYS A O 1
ATOM 667 N N . ASP A 1 87 ? -11.548 -15.148 19.114 1.00 94.94 87 ASP A N 1
ATOM 668 C CA . ASP A 1 87 ? -12.543 -15.508 18.107 1.00 94.94 87 ASP A CA 1
ATOM 669 C C . ASP A 1 87 ? -12.130 -16.808 17.407 1.00 94.94 87 ASP A C 1
ATOM 671 O O . ASP A 1 87 ? -11.062 -16.890 16.798 1.00 94.94 87 ASP A O 1
ATOM 675 N N . SER A 1 88 ? -12.978 -17.836 17.485 1.00 91.81 88 SER A N 1
ATOM 676 C CA . SER A 1 88 ? -12.670 -19.156 16.926 1.00 91.81 88 SER A CA 1
ATOM 677 C C . SER A 1 88 ? -12.534 -19.153 15.404 1.00 91.81 88 SER A C 1
ATOM 679 O O . SER A 1 88 ? -11.751 -19.931 14.872 1.00 91.81 88 SER A O 1
ATOM 681 N N . THR A 1 89 ? -13.271 -18.284 14.708 1.00 92.75 89 THR A N 1
ATOM 682 C CA . THR A 1 89 ? -13.244 -18.194 13.241 1.00 92.75 89 THR A CA 1
ATOM 683 C C . THR A 1 89 ? -11.954 -17.530 12.776 1.00 92.75 89 THR A C 1
ATOM 685 O O . THR A 1 89 ? -11.334 -17.973 11.813 1.00 92.75 89 THR A O 1
ATOM 688 N N . LEU A 1 90 ? -11.527 -16.471 13.471 1.00 93.19 90 LEU A N 1
ATOM 689 C CA . LEU A 1 90 ? -10.244 -15.822 13.195 1.00 93.19 90 LEU A CA 1
ATOM 690 C C . LEU A 1 90 ? -9.073 -16.743 13.529 1.00 93.19 90 LEU A C 1
ATOM 692 O O . LEU A 1 90 ? -8.117 -16.797 12.763 1.00 93.19 90 LEU A O 1
ATOM 696 N N . LEU A 1 91 ? -9.168 -17.490 14.633 1.00 92.12 91 LEU A N 1
ATOM 697 C CA . LEU A 1 91 ? -8.152 -18.465 15.014 1.00 92.12 91 LEU A CA 1
ATOM 698 C C . LEU A 1 91 ? -8.004 -19.562 13.957 1.00 92.12 91 LEU A C 1
ATOM 700 O O . LEU A 1 91 ? -6.883 -19.878 13.580 1.00 92.12 91 LEU A O 1
ATOM 704 N N . GLU A 1 92 ? -9.112 -20.114 13.458 1.00 91.06 92 GLU A N 1
ATOM 705 C CA . GLU A 1 92 ? -9.087 -21.129 12.400 1.00 91.06 92 GLU A CA 1
ATOM 706 C C . GLU A 1 92 ? -8.366 -20.609 11.148 1.00 91.06 92 GLU A C 1
ATOM 708 O O . GLU A 1 92 ? -7.417 -21.240 10.686 1.00 91.06 92 GLU A O 1
ATOM 713 N N . ARG A 1 93 ? -8.724 -19.408 10.673 1.00 91.31 93 ARG A N 1
ATOM 714 C CA . ARG A 1 93 ? -8.085 -18.770 9.507 1.00 91.31 93 ARG A CA 1
ATOM 715 C C . ARG A 1 93 ? -6.596 -18.493 9.720 1.00 91.31 93 ARG A C 1
ATOM 717 O O . ARG A 1 93 ? -5.789 -18.843 8.863 1.00 91.31 93 ARG A O 1
ATOM 724 N N . ALA A 1 94 ? -6.235 -17.924 10.872 1.00 90.56 94 ALA A N 1
ATOM 725 C CA . ALA A 1 94 ? -4.847 -17.633 11.223 1.00 90.56 94 ALA A CA 1
ATOM 726 C C . ALA A 1 94 ? -4.011 -18.918 11.303 1.00 90.56 94 ALA A C 1
ATOM 728 O O . ALA A 1 94 ? -2.917 -18.985 10.748 1.00 90.56 94 ALA A O 1
ATOM 729 N N . CYS A 1 95 ? -4.548 -19.970 11.929 1.00 88.25 95 CYS A N 1
ATOM 730 C CA . CYS A 1 95 ? -3.888 -21.268 11.978 1.00 88.25 95 CYS A CA 1
ATOM 731 C C . CYS A 1 95 ? -3.728 -21.878 10.583 1.00 88.25 95 CYS A C 1
ATOM 733 O O . CYS A 1 95 ? -2.684 -22.455 10.302 1.00 88.25 95 CYS A O 1
ATOM 735 N N . GLU A 1 96 ? -4.726 -21.773 9.704 1.00 87.94 96 GLU A N 1
ATOM 736 C CA . GLU A 1 96 ? -4.607 -22.210 8.308 1.00 87.94 96 GLU A CA 1
ATOM 737 C C . GLU A 1 96 ? -3.537 -21.465 7.518 1.00 87.94 96 GLU A C 1
ATOM 739 O O . GLU A 1 96 ? -2.891 -22.072 6.670 1.00 87.94 96 GLU A O 1
ATOM 744 N N . GLU A 1 97 ? -3.341 -20.175 7.772 1.00 86.94 97 GLU A N 1
ATOM 745 C CA . GLU A 1 97 ? -2.267 -19.421 7.129 1.00 86.94 97 GLU A CA 1
ATOM 746 C C . GLU A 1 97 ? -0.890 -19.857 7.647 1.00 86.94 97 GLU A C 1
ATOM 748 O O . GLU A 1 97 ? 0.035 -20.107 6.872 1.00 86.94 97 GLU A O 1
ATOM 753 N N . MET A 1 98 ? -0.772 -20.045 8.963 1.00 81.81 98 MET A N 1
ATOM 754 C CA . MET A 1 98 ? 0.477 -20.444 9.617 1.00 81.81 98 MET A CA 1
ATOM 755 C C . MET A 1 98 ? 0.843 -21.922 9.402 1.00 81.81 98 MET A C 1
ATOM 757 O O . MET A 1 98 ? 1.979 -22.306 9.663 1.00 81.81 98 MET A O 1
ATOM 761 N N . GLN A 1 99 ? -0.060 -22.755 8.857 1.00 68.00 99 GLN A N 1
ATOM 762 C CA . GLN A 1 99 ? 0.097 -24.209 8.640 1.00 68.00 99 GLN A CA 1
ATOM 763 C C . GLN A 1 99 ? 1.324 -24.651 7.808 1.00 68.00 99 GLN A C 1
ATOM 765 O O . GLN A 1 99 ? 1.508 -25.854 7.598 1.00 68.00 99 GLN A O 1
ATOM 770 N N . LYS A 1 100 ? 2.190 -23.731 7.368 1.00 54.75 100 LYS A N 1
ATOM 771 C CA . LYS A 1 100 ? 3.508 -24.041 6.802 1.00 54.75 100 LYS A CA 1
ATOM 772 C C . LYS A 1 100 ? 4.529 -24.512 7.848 1.00 54.75 100 LYS A C 1
ATOM 774 O O . LYS A 1 100 ? 5.425 -25.247 7.453 1.00 54.75 100 LYS A O 1
ATOM 779 N N . ASN A 1 101 ? 4.370 -24.207 9.139 1.00 51.59 101 ASN A N 1
ATOM 780 C CA . ASN A 1 101 ? 5.163 -24.779 10.234 1.00 51.59 101 ASN A CA 1
ATOM 781 C C . ASN A 1 101 ? 4.250 -24.989 11.459 1.00 51.59 101 ASN A C 1
ATOM 783 O O . ASN A 1 101 ? 3.332 -24.221 11.708 1.00 51.59 101 ASN A O 1
ATOM 787 N N . ARG A 1 102 ? 4.378 -26.130 12.147 1.00 57.84 102 ARG A N 1
ATOM 788 C CA . ARG A 1 102 ? 3.567 -26.455 13.336 1.00 57.84 102 ARG A CA 1
ATOM 789 C C . ARG A 1 102 ? 4.485 -26.603 14.532 1.00 57.84 102 ARG A C 1
ATOM 791 O O . ARG A 1 102 ? 4.785 -27.729 14.937 1.00 57.84 102 ARG A O 1
ATOM 798 N N . ASP A 1 103 ? 4.925 -25.486 15.077 1.00 73.31 103 ASP A N 1
ATOM 799 C CA . ASP A 1 103 ? 5.438 -25.442 16.439 1.00 73.31 103 ASP A CA 1
ATOM 800 C C . ASP A 1 103 ? 4.463 -24.700 17.369 1.00 73.31 103 ASP A C 1
ATOM 802 O O . ASP A 1 103 ? 3.418 -24.193 16.954 1.00 73.31 103 ASP A O 1
ATOM 806 N N . GLU A 1 104 ? 4.742 -24.757 18.672 1.00 73.62 104 GLU A N 1
ATOM 807 C CA . GLU A 1 104 ? 3.921 -24.094 19.692 1.00 73.62 104 GLU A CA 1
ATOM 808 C C . GLU A 1 104 ? 3.965 -22.560 19.546 1.00 73.62 104 GLU A C 1
ATOM 810 O O . GLU A 1 104 ? 2.984 -21.894 19.875 1.00 73.62 104 GLU A O 1
ATOM 815 N N . GLU A 1 105 ? 5.050 -22.007 18.988 1.00 77.69 105 GLU A N 1
ATOM 816 C CA . GLU A 1 105 ? 5.216 -20.566 18.765 1.00 77.69 105 GLU A CA 1
ATOM 817 C C . GLU A 1 105 ? 4.249 -20.050 17.684 1.00 77.69 105 GLU A C 1
ATOM 819 O O . GLU A 1 105 ? 3.580 -19.034 17.894 1.00 77.69 105 GLU A O 1
ATOM 824 N N . ASP A 1 106 ? 4.081 -20.784 16.579 1.00 77.56 106 ASP A N 1
ATOM 825 C CA . ASP A 1 106 ? 3.139 -20.450 15.500 1.00 77.56 106 ASP A CA 1
ATOM 826 C C . ASP A 1 106 ? 1.668 -20.474 15.966 1.00 77.56 106 ASP A C 1
ATOM 828 O O . ASP A 1 106 ? 0.831 -19.668 15.527 1.00 77.56 106 ASP A O 1
ATOM 832 N N . TYR A 1 107 ? 1.331 -21.378 16.891 1.00 79.94 107 TYR A N 1
ATOM 833 C CA . TYR A 1 107 ? -0.004 -21.431 17.487 1.00 79.94 107 TYR A CA 1
ATOM 834 C C . TYR A 1 107 ? -0.250 -20.248 18.432 1.00 79.94 107 TYR A C 1
ATOM 836 O O . TYR A 1 107 ? -1.277 -19.576 18.311 1.00 79.94 107 TYR A O 1
ATOM 844 N N . ASP A 1 108 ? 0.692 -19.941 19.326 1.00 83.38 108 ASP A N 1
ATOM 845 C CA . ASP A 1 108 ? 0.589 -18.793 20.237 1.00 83.38 108 ASP A CA 1
ATOM 846 C C . ASP A 1 108 ? 0.519 -17.457 19.473 1.00 83.38 108 ASP A C 1
ATOM 848 O O . ASP A 1 108 ? -0.231 -16.541 19.849 1.00 83.38 108 ASP A O 1
ATOM 852 N N . PHE A 1 109 ? 1.234 -17.362 18.349 1.00 84.00 109 PHE A N 1
ATOM 853 C CA . PHE A 1 109 ? 1.123 -16.256 17.403 1.00 84.00 109 PHE A CA 1
ATOM 854 C C . PHE A 1 109 ? -0.295 -16.153 16.821 1.00 84.00 109 PHE A C 1
ATOM 856 O O . PHE A 1 109 ? -0.938 -15.106 16.934 1.00 84.00 109 PHE A O 1
ATOM 863 N N . SER A 1 110 ? -0.843 -17.253 16.293 1.00 84.62 110 SER A N 1
ATOM 864 C CA . SER A 1 110 ? -2.210 -17.301 15.745 1.00 84.62 110 SER A CA 1
ATOM 865 C C . SER A 1 110 ? -3.265 -16.878 16.778 1.00 84.62 110 SER A C 1
ATOM 867 O O . SER A 1 110 ? -4.134 -16.047 16.502 1.00 84.62 110 SER A O 1
ATOM 869 N N . VAL A 1 111 ? -3.148 -17.386 18.009 1.00 85.38 111 VAL A N 1
ATOM 870 C CA . VAL A 1 111 ? -4.030 -17.040 19.133 1.00 85.38 111 VAL A CA 1
ATOM 871 C C . VAL A 1 111 ? -3.959 -15.548 19.457 1.00 85.38 111 VAL A C 1
ATOM 873 O O . VAL A 1 111 ? -4.993 -14.900 19.637 1.00 85.38 111 VAL A O 1
ATOM 876 N N . THR A 1 112 ? -2.757 -14.969 19.472 1.00 85.50 112 THR A N 1
ATOM 877 C CA . THR A 1 112 ? -2.557 -13.535 19.729 1.00 85.50 112 THR A CA 1
ATOM 878 C C . THR A 1 112 ? -3.308 -12.660 18.716 1.00 85.50 112 THR A C 1
ATOM 880 O O . THR A 1 112 ? -3.863 -11.613 19.071 1.00 85.50 112 THR A O 1
ATOM 883 N N . HIS A 1 113 ? -3.372 -13.094 17.457 1.00 86.12 113 HIS A N 1
ATOM 884 C CA . HIS A 1 113 ? -3.972 -12.324 16.370 1.00 86.12 113 HIS A CA 1
ATOM 885 C C . HIS A 1 113 ? -5.500 -12.458 16.356 1.00 86.12 113 HIS A C 1
ATOM 887 O O . HIS A 1 113 ? -6.172 -11.486 16.010 1.00 86.12 113 HIS A O 1
ATOM 893 N N . ALA A 1 114 ? -6.036 -13.579 16.847 1.00 91.44 114 ALA A N 1
ATOM 894 C CA . ALA A 1 114 ? -7.469 -13.853 16.968 1.00 91.44 114 ALA A CA 1
ATOM 895 C C . ALA A 1 114 ? -8.155 -13.201 18.188 1.00 91.44 114 ALA A C 1
ATOM 897 O O . ALA A 1 114 ? -9.384 -13.197 18.278 1.00 91.44 114 ALA A O 1
ATOM 898 N N . PHE A 1 115 ? -7.400 -12.634 19.136 1.00 93.00 115 PHE A N 1
ATOM 899 C CA . PHE A 1 115 ? -7.988 -11.885 20.250 1.00 93.00 115 PHE A CA 1
ATOM 900 C C . PHE A 1 115 ? -8.628 -10.577 19.775 1.00 93.00 115 PHE A C 1
ATOM 902 O O . PHE A 1 115 ? -7.954 -9.712 19.214 1.00 93.00 115 PHE A O 1
ATOM 909 N N . ILE A 1 116 ? -9.912 -10.388 20.064 1.00 94.88 116 ILE A N 1
ATOM 910 C CA . ILE A 1 116 ? -10.677 -9.177 19.740 1.00 94.88 116 ILE A CA 1
ATOM 911 C C . ILE A 1 116 ? -11.531 -8.745 20.933 1.00 94.88 116 ILE A C 1
ATOM 913 O O . ILE A 1 116 ? -11.830 -9.543 21.822 1.00 94.88 116 ILE A O 1
ATOM 917 N N . ALA A 1 117 ? -11.931 -7.475 20.964 1.00 91.75 117 ALA A N 1
ATOM 918 C CA . ALA A 1 117 ? -12.881 -7.003 21.966 1.00 91.75 117 ALA A CA 1
ATOM 919 C C . ALA A 1 117 ? -14.297 -7.550 21.667 1.00 91.75 117 ALA A C 1
ATOM 921 O O . ALA A 1 117 ? -14.720 -7.529 20.505 1.00 91.75 117 ALA A O 1
ATOM 922 N N . PRO A 1 118 ? -15.068 -8.011 22.668 1.00 87.44 118 PRO A N 1
ATOM 923 C CA . PRO A 1 118 ? -16.455 -8.421 22.463 1.00 87.44 118 PRO A CA 1
ATOM 924 C C . PRO A 1 118 ? -17.312 -7.293 21.880 1.00 87.44 118 PRO A C 1
ATOM 926 O O . PRO A 1 118 ? -17.142 -6.128 22.238 1.00 87.44 118 PRO A O 1
ATOM 929 N N . ASN A 1 119 ? -18.270 -7.640 21.014 1.00 87.81 119 ASN A N 1
ATOM 930 C CA . ASN A 1 119 ? -19.166 -6.686 20.336 1.00 87.81 119 ASN A CA 1
ATOM 931 C C . ASN A 1 119 ? -18.436 -5.595 19.526 1.00 87.81 119 ASN A C 1
ATOM 933 O O . ASN A 1 119 ? -18.998 -4.529 19.275 1.00 87.81 119 ASN A O 1
ATOM 937 N N . SER A 1 120 ? -17.188 -5.847 19.132 1.00 93.88 120 SER A N 1
ATOM 938 C CA . SER A 1 120 ? -16.424 -4.943 18.281 1.00 93.88 120 SER A CA 1
ATOM 939 C C . SER A 1 120 ? -16.721 -5.171 16.801 1.00 93.88 120 SER A C 1
ATOM 941 O O . SER A 1 120 ? -17.144 -6.250 16.378 1.00 93.88 120 SER A O 1
ATOM 943 N N . ARG A 1 121 ? -16.466 -4.146 15.987 1.00 95.88 121 ARG A N 1
ATOM 944 C CA . ARG A 1 121 ? -16.331 -4.332 14.540 1.00 95.88 121 ARG A CA 1
ATOM 945 C C . ARG A 1 121 ? -14.918 -4.828 14.258 1.00 95.88 121 ARG A C 1
ATOM 947 O O . ARG A 1 121 ? -13.978 -4.128 14.600 1.00 95.88 121 ARG A O 1
ATOM 954 N N . VAL A 1 122 ? -14.769 -5.983 13.620 1.00 96.69 122 VAL A N 1
ATOM 955 C CA . VAL A 1 122 ? -13.458 -6.540 13.246 1.00 96.69 122 VAL A CA 1
ATOM 956 C C . VAL A 1 122 ? -12.999 -5.979 11.896 1.00 96.69 122 VAL A C 1
ATOM 958 O O . VAL A 1 122 ? -13.819 -5.815 10.991 1.00 96.69 122 VAL A O 1
ATOM 961 N N . PHE A 1 123 ? -11.697 -5.708 11.777 1.00 96.88 123 PHE A N 1
ATOM 962 C CA . PHE A 1 123 ? -11.013 -5.337 10.536 1.00 96.88 123 PHE A CA 1
ATOM 963 C C . PHE A 1 123 ? -9.902 -6.349 10.253 1.00 96.88 123 PHE A C 1
ATOM 965 O O . PHE A 1 123 ? -8.909 -6.393 10.980 1.00 96.88 123 PHE A O 1
ATOM 972 N N . VAL A 1 124 ? -10.068 -7.194 9.239 1.00 95.81 124 VAL A N 1
ATOM 973 C CA . VAL A 1 124 ? -9.141 -8.306 8.971 1.00 95.81 124 VAL A CA 1
ATOM 974 C C . VAL A 1 124 ? -9.208 -8.725 7.505 1.00 95.81 124 VAL A C 1
ATOM 976 O O . VAL A 1 124 ? -10.247 -8.555 6.869 1.00 95.81 124 VAL A O 1
ATOM 979 N N . LEU A 1 125 ? -8.109 -9.251 6.966 1.00 94.50 125 LEU A N 1
ATOM 980 C CA . LEU A 1 125 ? -8.093 -9.902 5.653 1.00 94.50 125 LEU A CA 1
ATOM 981 C C . LEU A 1 125 ? -8.460 -11.392 5.793 1.00 94.50 125 LEU A C 1
ATOM 983 O O . LEU A 1 125 ? -8.650 -11.898 6.901 1.00 94.50 125 LEU A O 1
ATOM 987 N N . ASP A 1 126 ? -8.571 -12.113 4.680 1.00 91.62 126 ASP A N 1
ATOM 988 C CA . ASP A 1 126 ? -9.012 -13.517 4.708 1.00 91.62 126 ASP A CA 1
ATOM 989 C C . ASP A 1 126 ? -7.985 -14.476 5.330 1.00 91.62 126 ASP A C 1
ATOM 991 O O . ASP A 1 126 ? -8.351 -15.576 5.743 1.00 91.62 126 ASP A O 1
ATOM 995 N N . ASP A 1 127 ? -6.733 -14.040 5.490 1.00 90.62 127 ASP A N 1
ATOM 996 C CA . ASP A 1 127 ? -5.702 -14.771 6.235 1.00 90.62 127 ASP A CA 1
ATOM 997 C C . ASP A 1 127 ? -5.979 -14.863 7.749 1.00 90.62 127 ASP A C 1
ATOM 999 O O . ASP A 1 127 ? -5.373 -15.676 8.441 1.00 90.62 127 ASP A O 1
ATOM 1003 N N . GLY A 1 128 ? -6.893 -14.047 8.288 1.00 91.38 128 GLY A N 1
ATOM 1004 C CA . GLY A 1 128 ? -7.190 -13.997 9.723 1.00 91.38 128 GLY A CA 1
ATOM 1005 C C . GLY A 1 128 ? -6.072 -13.394 10.583 1.00 91.38 128 GLY A C 1
ATOM 1006 O O . GLY A 1 128 ? -6.234 -13.267 11.800 1.00 91.38 128 GLY A O 1
ATOM 1007 N N . LEU A 1 129 ? -4.953 -12.983 9.982 1.00 92.50 129 LEU A N 1
ATOM 1008 C CA . LEU A 1 129 ? -3.807 -12.438 10.690 1.00 92.50 129 LEU A CA 1
ATOM 1009 C C . LEU A 1 129 ? -3.993 -10.946 10.970 1.00 92.50 129 LEU A C 1
ATOM 1011 O O . LEU A 1 129 ? -4.536 -10.176 10.177 1.00 92.50 129 LEU A O 1
ATOM 1015 N N . TYR A 1 130 ? -3.475 -10.530 12.125 1.00 93.88 130 TYR A N 1
ATOM 1016 C CA . TYR A 1 130 ? -3.438 -9.135 12.559 1.00 93.88 130 TYR A CA 1
ATOM 1017 C C . TYR A 1 130 ? -4.829 -8.496 12.638 1.00 93.88 130 TYR A C 1
ATOM 1019 O O . TYR A 1 130 ? -5.007 -7.332 12.280 1.00 93.88 130 TYR A O 1
ATOM 1027 N N . ALA A 1 131 ? -5.820 -9.251 13.123 1.00 95.75 131 ALA A N 1
ATOM 1028 C CA . ALA A 1 131 ? -7.189 -8.767 13.214 1.00 95.75 131 ALA A CA 1
ATOM 1029 C C . ALA A 1 131 ? -7.269 -7.507 14.089 1.00 95.75 131 ALA A C 1
ATOM 1031 O O . ALA A 1 131 ? -7.060 -7.543 15.310 1.00 95.75 131 ALA A O 1
ATOM 1032 N N . GLY A 1 132 ? -7.544 -6.382 13.437 1.00 96.38 132 GLY A N 1
ATOM 1033 C CA . GLY A 1 132 ? -7.876 -5.112 14.054 1.00 96.38 132 GLY A CA 1
ATOM 1034 C C . GLY A 1 132 ? -9.330 -5.087 14.503 1.00 96.38 132 GLY A C 1
ATOM 1035 O O . GLY A 1 132 ? -10.124 -5.968 14.164 1.00 96.38 132 GLY A O 1
ATOM 1036 N N . PHE A 1 133 ? -9.701 -4.070 15.273 1.00 96.75 133 PHE A N 1
ATOM 1037 C CA . PHE A 1 133 ? -11.089 -3.903 15.691 1.00 96.75 133 PHE A CA 1
ATOM 1038 C C . PHE A 1 133 ? -11.439 -2.460 16.048 1.00 96.75 133 PHE A C 1
ATOM 1040 O O . PHE A 1 133 ? -10.561 -1.649 16.335 1.00 96.75 133 PHE A O 1
ATOM 1047 N N . SER A 1 134 ? -12.738 -2.160 16.071 1.00 96.44 134 SER A N 1
ATOM 1048 C CA . SER A 1 134 ? -13.319 -0.951 16.646 1.00 96.44 134 SER A CA 1
ATOM 1049 C C . SER A 1 134 ? -14.176 -1.293 17.859 1.00 96.44 134 SER A C 1
ATOM 1051 O O . SER A 1 134 ? -15.114 -2.082 17.747 1.00 96.44 134 SER A O 1
ATOM 1053 N N . VAL A 1 135 ? -13.882 -0.673 18.999 1.00 95.06 135 VAL A N 1
ATOM 1054 C CA . VAL A 1 135 ? -14.654 -0.803 20.238 1.00 95.06 135 VAL A CA 1
ATOM 1055 C C . VAL A 1 135 ? -15.147 0.566 20.700 1.00 95.06 135 VAL A C 1
ATOM 1057 O O . VAL A 1 135 ? -14.406 1.552 20.679 1.00 95.06 135 VAL A O 1
ATOM 1060 N N . ALA A 1 136 ? -16.409 0.625 21.117 1.00 92.06 136 ALA A N 1
ATOM 1061 C CA . ALA A 1 136 ? -16.970 1.802 21.763 1.00 92.06 136 ALA A CA 1
ATOM 1062 C C . ALA A 1 136 ? -16.561 1.826 23.241 1.00 92.06 136 ALA A C 1
ATOM 1064 O O . ALA A 1 136 ? -16.706 0.830 23.949 1.00 92.06 136 ALA A O 1
ATOM 1065 N N . ASN A 1 137 ? -16.083 2.972 23.715 1.00 86.56 137 ASN A N 1
ATOM 1066 C CA . ASN A 1 137 ? -15.760 3.216 25.112 1.00 86.56 137 ASN A CA 1
ATOM 1067 C C . ASN A 1 137 ? -16.377 4.545 25.563 1.00 86.56 137 ASN A C 1
ATOM 1069 O O . ASN A 1 137 ? -15.835 5.625 25.320 1.00 86.56 137 ASN A O 1
ATOM 1073 N N . GLY A 1 138 ? -17.561 4.474 26.174 1.00 85.12 138 GLY A N 1
ATOM 1074 C CA . GLY A 1 138 ? -18.357 5.661 26.482 1.00 85.12 138 GLY A CA 1
ATOM 1075 C C . GLY A 1 138 ? -18.709 6.436 25.210 1.00 85.12 138 GLY A C 1
ATOM 1076 O O . GLY A 1 138 ? -19.353 5.897 24.315 1.00 85.12 138 GLY A O 1
ATOM 1077 N N . ASN A 1 139 ? -18.268 7.694 25.128 1.00 83.00 139 ASN A N 1
ATOM 1078 C CA . ASN A 1 139 ? -18.482 8.558 23.959 1.00 83.00 139 ASN A CA 1
ATOM 1079 C C . ASN A 1 139 ? -17.361 8.457 22.913 1.00 83.00 139 ASN A C 1
ATOM 1081 O O . ASN A 1 139 ? -17.368 9.208 21.938 1.00 83.00 139 ASN A O 1
ATOM 1085 N N . GLN A 1 140 ? -16.380 7.583 23.137 1.00 88.31 140 GLN A N 1
ATOM 1086 C CA . GLN A 1 140 ? -15.224 7.432 22.270 1.00 88.31 140 GLN A CA 1
ATOM 1087 C C . GLN A 1 140 ? -15.272 6.135 21.492 1.00 88.31 140 GLN A C 1
ATOM 1089 O O . GLN A 1 140 ? -15.795 5.123 21.952 1.00 88.31 140 GLN A O 1
ATOM 1094 N N . THR A 1 141 ? -14.650 6.165 20.324 1.00 92.75 141 THR A N 1
ATOM 1095 C CA . THR A 1 141 ? -14.413 4.986 19.503 1.00 92.75 141 THR A CA 1
ATOM 1096 C C . THR A 1 141 ? -12.922 4.740 19.423 1.00 92.75 141 THR A C 1
ATOM 1098 O O . THR A 1 141 ? -12.165 5.609 18.996 1.00 92.75 141 THR A O 1
ATOM 1101 N N . ILE A 1 142 ? -12.496 3.549 19.823 1.00 94.75 142 ILE A N 1
ATOM 1102 C CA . ILE A 1 142 ? -11.104 3.121 19.734 1.00 94.75 142 ILE A CA 1
ATOM 1103 C C . ILE A 1 142 ? -11.007 2.156 18.566 1.00 94.75 142 ILE A C 1
ATOM 1105 O O . ILE A 1 142 ? -11.731 1.163 18.526 1.00 94.75 142 ILE A O 1
ATOM 1109 N N . ILE A 1 143 ? -10.132 2.453 17.615 1.00 96.25 143 ILE A N 1
ATOM 1110 C CA . ILE A 1 143 ? -9.833 1.605 16.465 1.00 96.25 143 ILE A CA 1
ATOM 1111 C C . ILE A 1 143 ? -8.380 1.158 16.580 1.00 96.25 143 ILE A C 1
ATOM 1113 O O . ILE A 1 143 ? -7.505 1.984 16.812 1.00 96.25 143 ILE A O 1
ATOM 1117 N N . LEU A 1 144 ? -8.122 -0.134 16.404 1.00 96.81 144 LEU A N 1
ATOM 1118 C CA . LEU A 1 144 ? -6.780 -0.697 16.288 1.00 96.81 144 LEU A CA 1
ATOM 1119 C C . LEU A 1 144 ? -6.617 -1.340 14.910 1.00 96.81 144 LEU A C 1
ATOM 1121 O O . LEU A 1 144 ? -7.443 -2.165 14.524 1.00 96.81 144 LEU A O 1
ATOM 1125 N N . LEU A 1 145 ? -5.539 -0.996 14.208 1.00 96.94 145 LEU A N 1
ATOM 1126 C CA . LEU A 1 145 ? -5.150 -1.547 12.910 1.00 96.94 145 LEU A CA 1
ATOM 1127 C C . LEU A 1 145 ? -3.677 -1.977 12.937 1.00 96.94 145 LEU A C 1
ATOM 1129 O O . LEU A 1 145 ? -2.881 -1.382 13.670 1.00 96.94 145 LEU A O 1
ATOM 1133 N N . PRO A 1 146 ? -3.286 -2.995 12.158 1.00 95.00 146 PRO A N 1
ATOM 1134 C CA . PRO A 1 146 ? -1.876 -3.274 11.937 1.00 95.00 146 PRO A CA 1
ATOM 1135 C C . PRO A 1 146 ? -1.247 -2.202 11.053 1.00 95.00 146 PRO A C 1
ATOM 1137 O O . PRO A 1 146 ? -1.921 -1.645 10.186 1.00 95.00 146 PRO A O 1
ATOM 1140 N N . TYR A 1 147 ? 0.041 -1.943 11.258 1.00 92.62 147 TYR A N 1
ATOM 1141 C CA . TYR A 1 147 ? 0.890 -1.194 10.343 1.00 92.62 147 TYR A CA 1
ATOM 1142 C C . TYR A 1 147 ? 1.763 -2.164 9.546 1.00 92.62 147 TYR A C 1
ATOM 1144 O O . TYR A 1 147 ? 2.765 -2.686 10.035 1.00 92.62 147 TYR A O 1
ATOM 1152 N N . GLU A 1 148 ? 1.341 -2.359 8.307 1.00 89.81 148 GLU A N 1
ATOM 1153 C CA . GLU A 1 148 ? 2.059 -2.955 7.188 1.00 89.81 148 GLU A CA 1
ATOM 1154 C C . GLU A 1 148 ? 1.438 -2.275 5.969 1.00 89.81 148 GLU A C 1
ATOM 1156 O O . GLU A 1 148 ? 0.253 -2.472 5.715 1.00 89.81 148 GLU A O 1
ATOM 1161 N N . ARG A 1 149 ? 2.182 -1.389 5.295 1.00 86.12 149 ARG A N 1
ATOM 1162 C CA . ARG A 1 149 ? 1.654 -0.402 4.330 1.00 86.12 149 ARG A CA 1
ATOM 1163 C C . ARG A 1 149 ? 0.579 -0.983 3.406 1.00 86.12 149 ARG A C 1
ATOM 1165 O O . ARG A 1 149 ? -0.511 -0.428 3.295 1.00 86.12 149 ARG A O 1
ATOM 1172 N N . GLU A 1 150 ? 0.880 -2.118 2.795 1.00 86.75 150 GLU A N 1
ATOM 1173 C CA . GLU A 1 150 ? 0.039 -2.835 1.847 1.00 86.75 150 GLU A CA 1
ATOM 1174 C C . GLU A 1 150 ? -1.261 -3.315 2.510 1.00 86.75 150 GLU A C 1
ATOM 1176 O O . GLU A 1 150 ? -2.356 -3.009 2.035 1.00 86.75 150 GLU A O 1
ATOM 1181 N N . ARG A 1 151 ? -1.154 -4.012 3.649 1.00 92.06 151 ARG A N 1
ATOM 1182 C CA . ARG A 1 151 ? -2.299 -4.518 4.422 1.00 92.06 151 ARG A CA 1
ATOM 1183 C C . ARG A 1 151 ? -3.150 -3.373 4.956 1.00 92.06 151 ARG A C 1
ATOM 1185 O O . ARG A 1 151 ? -4.374 -3.397 4.831 1.00 92.06 151 ARG A O 1
ATOM 1192 N N . THR A 1 152 ? -2.524 -2.367 5.559 1.00 92.44 152 THR A N 1
ATOM 1193 C CA . THR A 1 152 ? -3.225 -1.244 6.178 1.00 92.44 152 THR A CA 1
ATOM 1194 C C . THR A 1 152 ? -3.984 -0.440 5.133 1.00 92.44 152 THR A C 1
ATOM 1196 O O . THR A 1 152 ? -5.143 -0.120 5.368 1.00 92.44 152 THR A O 1
ATOM 1199 N N . SER A 1 153 ? -3.396 -0.166 3.965 1.00 89.50 153 SER A N 1
ATOM 1200 C CA . SER A 1 153 ? -4.071 0.583 2.896 1.00 89.50 153 SER A CA 1
ATOM 1201 C C . SER A 1 153 ? -5.297 -0.169 2.343 1.00 89.50 153 SER A C 1
ATOM 1203 O O . SER A 1 153 ? -6.368 0.423 2.148 1.00 89.50 153 SER A O 1
ATOM 1205 N N . VAL A 1 154 ? -5.213 -1.501 2.207 1.00 91.31 154 VAL A N 1
ATOM 1206 C CA . VAL A 1 154 ? -6.374 -2.343 1.854 1.00 91.31 154 VAL A CA 1
ATOM 1207 C C . VAL A 1 154 ? -7.442 -2.290 2.945 1.00 91.31 154 VAL A C 1
ATOM 1209 O O . VAL A 1 154 ? -8.613 -2.060 2.641 1.00 91.31 154 VAL A O 1
ATOM 1212 N N . LEU A 1 155 ? -7.074 -2.446 4.220 1.00 94.31 155 LEU A N 1
ATOM 1213 C CA . LEU A 1 155 ? -8.029 -2.356 5.332 1.00 94.31 155 LEU A CA 1
ATOM 1214 C C . LEU A 1 155 ? -8.697 -0.976 5.400 1.00 94.31 155 LEU A C 1
ATOM 1216 O O . LEU A 1 155 ? -9.905 -0.893 5.634 1.00 94.31 155 LEU A O 1
ATOM 1220 N N . LEU A 1 156 ? -7.938 0.099 5.168 1.00 93.06 156 LEU A N 1
ATOM 1221 C CA . LEU A 1 156 ? -8.446 1.467 5.163 1.00 93.06 156 LEU A CA 1
ATOM 1222 C C . LEU A 1 156 ? -9.528 1.649 4.099 1.00 93.06 156 LEU A C 1
ATOM 1224 O O . LEU A 1 156 ? -10.648 2.031 4.434 1.00 93.06 156 LEU A O 1
ATOM 1228 N N . SER A 1 157 ? -9.210 1.329 2.846 1.00 91.12 157 SER A N 1
ATOM 1229 C CA . SER A 1 157 ? -10.112 1.523 1.706 1.00 91.12 157 SER A CA 1
ATOM 1230 C C . SER A 1 157 ? -11.332 0.594 1.730 1.00 91.12 157 SER A C 1
ATOM 1232 O O . SER A 1 157 ? -12.445 1.046 1.466 1.00 91.12 157 SER A O 1
ATOM 1234 N N . SER A 1 158 ? -11.150 -0.683 2.080 1.00 91.94 158 SER A N 1
ATOM 1235 C CA . SER A 1 158 ? -12.204 -1.703 1.963 1.00 91.94 158 SER A CA 1
ATOM 1236 C C . SER A 1 158 ? -13.076 -1.872 3.210 1.00 91.94 158 SER A C 1
ATOM 1238 O O . SER A 1 158 ? -14.218 -2.318 3.094 1.00 91.94 158 SER A O 1
ATOM 1240 N N . GLN A 1 159 ? -12.577 -1.536 4.406 1.00 95.19 159 GLN A N 1
ATOM 1241 C CA . GLN A 1 159 ? -13.284 -1.841 5.657 1.00 95.19 159 GLN A CA 1
ATOM 1242 C C . GLN A 1 159 ? -13.415 -0.643 6.597 1.00 95.19 159 GLN A C 1
ATOM 1244 O O . GLN A 1 159 ? -14.514 -0.382 7.088 1.00 95.19 159 GLN A O 1
ATOM 1249 N N . VAL A 1 160 ? -12.334 0.097 6.852 1.00 94.88 160 VAL A N 1
ATOM 1250 C CA . VAL A 1 160 ? -12.325 1.164 7.867 1.00 94.88 160 VAL A CA 1
ATOM 1251 C C . VAL A 1 160 ? -13.059 2.403 7.375 1.00 94.88 160 VAL A C 1
ATOM 1253 O O . VAL A 1 160 ? -13.955 2.870 8.068 1.00 94.88 160 VAL A O 1
ATOM 1256 N N . ILE A 1 161 ? -12.737 2.923 6.187 1.00 94.00 161 ILE A N 1
ATOM 1257 C CA . ILE A 1 161 ? -13.424 4.088 5.610 1.00 94.00 161 ILE A CA 1
ATOM 1258 C C . ILE A 1 161 ? -14.930 3.810 5.442 1.00 94.00 161 ILE A C 1
ATOM 1260 O O . ILE A 1 161 ? -15.727 4.604 5.949 1.00 94.00 161 ILE A O 1
ATOM 1264 N N . PRO A 1 162 ? -15.361 2.671 4.853 1.00 94.44 162 PRO A N 1
ATOM 1265 C CA . PRO A 1 162 ? -16.780 2.320 4.791 1.00 94.44 162 PRO A CA 1
ATOM 1266 C C . PRO A 1 162 ? -17.453 2.258 6.164 1.00 94.44 162 PRO A C 1
ATOM 1268 O O . PRO A 1 162 ? -18.567 2.755 6.326 1.00 94.44 162 PRO A O 1
ATOM 1271 N N . TYR A 1 163 ? -16.777 1.689 7.166 1.00 94.50 163 TYR A N 1
ATOM 1272 C CA . TYR A 1 163 ? -17.276 1.669 8.539 1.00 94.50 163 TYR A CA 1
ATOM 1273 C C . TYR A 1 163 ? -17.428 3.081 9.111 1.00 94.50 163 TYR A C 1
ATOM 1275 O O . TYR A 1 163 ? -18.480 3.401 9.660 1.00 94.50 163 TYR A O 1
ATOM 1283 N N . LEU A 1 164 ? -16.418 3.939 8.956 1.00 91.94 164 LEU A N 1
ATOM 1284 C CA . LEU A 1 164 ? -16.462 5.306 9.466 1.00 91.94 164 LEU A CA 1
ATOM 1285 C C . LEU A 1 164 ? -17.610 6.104 8.831 1.00 91.94 164 LEU A C 1
ATOM 1287 O O . LEU A 1 164 ? -18.394 6.727 9.550 1.00 91.94 164 LEU A O 1
ATOM 1291 N N . ASN A 1 165 ? -17.770 6.002 7.510 1.00 91.94 165 ASN A N 1
ATOM 1292 C CA . ASN A 1 165 ? -18.850 6.661 6.777 1.00 91.94 165 ASN A CA 1
ATOM 1293 C C . ASN A 1 165 ? -20.230 6.144 7.211 1.00 91.94 165 ASN A C 1
ATOM 1295 O O . ASN A 1 165 ? -21.144 6.936 7.437 1.00 91.94 165 ASN A O 1
ATOM 1299 N N . ALA A 1 166 ? -20.384 4.829 7.386 1.00 91.88 166 ALA A N 1
ATOM 1300 C CA . ALA A 1 166 ? -21.654 4.229 7.788 1.00 91.88 166 ALA A CA 1
ATOM 1301 C C . ALA A 1 166 ? -22.027 4.531 9.249 1.00 91.88 166 ALA A C 1
ATOM 1303 O O . ALA A 1 166 ? -23.194 4.778 9.546 1.00 91.88 166 ALA A O 1
ATOM 1304 N N . SER A 1 167 ? -21.057 4.497 10.165 1.00 89.38 167 SER A N 1
ATOM 1305 C CA . SER A 1 167 ? -21.303 4.620 11.606 1.00 89.38 167 SER A CA 1
ATOM 1306 C C . SER A 1 167 ? -21.298 6.060 12.114 1.00 89.38 167 SER A C 1
ATOM 1308 O O . SER A 1 167 ? -21.982 6.348 13.093 1.00 89.38 167 SER A O 1
ATOM 1310 N N . TYR A 1 168 ? -20.563 6.964 11.462 1.00 85.31 168 TYR A N 1
ATOM 1311 C CA . TYR A 1 168 ? -20.387 8.347 11.924 1.00 85.31 168 TYR A CA 1
ATOM 1312 C C . TYR A 1 168 ? -20.789 9.398 10.888 1.00 85.31 168 TYR A C 1
ATOM 1314 O O . TYR A 1 168 ? -20.552 10.585 11.120 1.00 85.31 168 TYR A O 1
ATOM 1322 N N . HIS A 1 169 ? -21.396 8.978 9.771 1.00 83.19 169 HIS A N 1
ATOM 1323 C CA . HIS A 1 169 ? -21.839 9.856 8.684 1.00 83.19 169 HIS A CA 1
ATOM 1324 C C . HIS A 1 169 ? -20.728 10.798 8.201 1.00 83.19 169 HIS A C 1
ATOM 1326 O O . HIS A 1 169 ? -20.953 11.985 7.971 1.00 83.19 169 HIS A O 1
ATOM 1332 N N . THR A 1 170 ? -19.504 10.272 8.108 1.00 82.69 170 THR A N 1
ATOM 1333 C CA . THR A 1 170 ? -18.400 10.955 7.433 1.00 82.69 170 THR A CA 1
ATOM 1334 C C . THR A 1 170 ? -18.523 10.818 5.919 1.00 82.69 170 THR A C 1
ATOM 1336 O O . THR A 1 170 ? -19.205 9.924 5.419 1.00 82.69 170 THR A O 1
ATOM 1339 N N . GLU A 1 171 ? -17.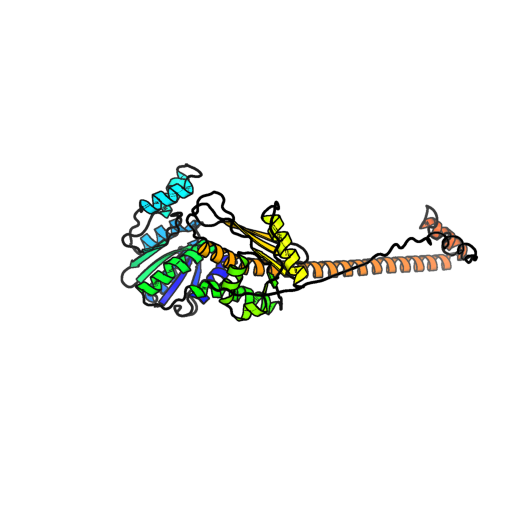838 11.700 5.196 1.00 87.62 171 GLU A N 1
ATOM 1340 C CA . GLU A 1 171 ? -17.778 11.717 3.731 1.00 87.62 171 GLU A CA 1
ATOM 1341 C C . GLU A 1 171 ? -16.333 11.484 3.263 1.00 87.62 171 GLU A C 1
ATOM 1343 O O . GLU A 1 171 ? -15.788 12.243 2.470 1.00 87.62 171 GLU A O 1
ATOM 1348 N N . ILE A 1 172 ? -15.677 10.450 3.803 1.00 88.19 172 ILE A N 1
ATOM 1349 C CA . ILE A 1 172 ? -14.311 10.099 3.395 1.00 88.19 172 ILE A CA 1
ATOM 1350 C C . ILE A 1 172 ? -14.395 9.283 2.110 1.00 88.19 172 ILE A C 1
ATOM 1352 O O . ILE A 1 172 ? -14.946 8.178 2.115 1.00 88.19 172 ILE A O 1
ATOM 1356 N N . ASP A 1 173 ? -13.835 9.793 1.018 1.00 88.75 173 ASP A N 1
ATOM 1357 C CA . ASP A 1 173 ? -13.761 9.038 -0.228 1.00 88.75 173 ASP A CA 1
ATOM 1358 C C . ASP A 1 173 ? -12.593 8.044 -0.189 1.00 88.75 173 ASP A C 1
ATOM 1360 O O . ASP A 1 173 ? -11.424 8.420 -0.108 1.00 88.75 173 ASP A O 1
ATOM 1364 N N . SER A 1 174 ? -12.901 6.750 -0.290 1.00 84.69 174 SER A N 1
ATOM 1365 C CA . SER A 1 174 ? -11.890 5.695 -0.428 1.00 84.69 174 SER A CA 1
ATOM 1366 C C . SER A 1 174 ? -10.981 5.884 -1.655 1.00 84.69 174 SER A C 1
ATOM 1368 O O . SER A 1 174 ? -9.839 5.423 -1.642 1.00 84.69 174 SER A O 1
ATOM 1370 N N . ALA A 1 175 ? -11.441 6.596 -2.692 1.00 86.88 175 ALA A N 1
ATOM 1371 C CA . ALA A 1 175 ? -10.639 6.937 -3.863 1.00 86.88 175 ALA A CA 1
ATOM 1372 C C . ALA A 1 175 ? -9.480 7.893 -3.537 1.00 86.88 175 ALA A C 1
ATOM 1374 O O . ALA A 1 175 ? -8.489 7.900 -4.270 1.00 86.88 175 ALA A O 1
ATOM 1375 N N . ASN A 1 176 ? -9.537 8.621 -2.413 1.00 89.38 176 ASN A N 1
ATOM 1376 C CA . ASN A 1 176 ? -8.437 9.477 -1.962 1.00 89.38 176 ASN A CA 1
ATOM 1377 C C . ASN A 1 176 ? -7.147 8.681 -1.726 1.00 89.38 176 ASN A C 1
ATOM 1379 O O . ASN A 1 176 ? -6.061 9.215 -1.930 1.00 89.38 176 ASN A O 1
ATOM 1383 N N . VAL A 1 177 ? -7.244 7.392 -1.374 1.00 89.19 177 VAL A N 1
ATOM 1384 C CA . VAL A 1 177 ? -6.070 6.510 -1.269 1.00 89.19 177 VAL A CA 1
ATOM 1385 C C . VAL A 1 177 ? -5.388 6.364 -2.631 1.00 89.19 177 VAL A C 1
ATOM 1387 O O . VAL A 1 177 ? -4.178 6.533 -2.740 1.00 89.19 177 VAL A O 1
ATOM 1390 N N . LYS A 1 178 ? -6.156 6.110 -3.700 1.00 91.00 178 LYS A N 1
ATOM 1391 C CA . LYS A 1 178 ? -5.602 6.002 -5.060 1.00 91.00 178 LYS A CA 1
ATOM 1392 C C . LYS A 1 178 ? -4.991 7.324 -5.510 1.00 91.00 178 LYS A C 1
ATOM 1394 O O . LYS A 1 178 ? -3.865 7.338 -6.007 1.00 91.00 178 LYS A O 1
ATOM 1399 N N . LYS A 1 179 ? -5.726 8.415 -5.264 1.00 92.38 179 LYS A N 1
ATOM 1400 C CA . LYS A 1 179 ? -5.325 9.782 -5.590 1.00 92.38 179 LYS A CA 1
ATOM 1401 C C . LYS A 1 179 ? -4.007 10.173 -4.929 1.00 92.38 179 LYS A C 1
ATOM 1403 O O . LYS A 1 179 ? -3.171 10.765 -5.599 1.00 92.38 179 LYS A O 1
ATOM 1408 N N . TYR A 1 180 ? -3.791 9.785 -3.671 1.00 92.56 180 TYR A N 1
ATOM 1409 C CA . TYR A 1 180 ? -2.527 10.010 -2.973 1.00 92.56 180 TYR A CA 1
ATOM 1410 C C . TYR A 1 180 ? -1.344 9.419 -3.755 1.00 92.56 180 TYR A C 1
ATOM 1412 O O . TYR A 1 180 ? -0.393 10.122 -4.092 1.00 92.56 180 TYR A O 1
ATOM 1420 N N . TYR A 1 181 ? -1.414 8.134 -4.117 1.00 93.38 181 TYR A N 1
ATOM 1421 C CA . TYR A 1 181 ? -0.317 7.463 -4.821 1.00 93.38 181 TYR A CA 1
ATOM 1422 C C . TYR A 1 181 ? -0.092 8.004 -6.239 1.00 93.38 181 TYR A C 1
ATOM 1424 O O . TYR A 1 181 ? 1.057 8.182 -6.646 1.00 93.38 181 TYR A O 1
ATOM 1432 N N . SER A 1 182 ? -1.158 8.282 -6.997 1.00 95.38 182 SER A N 1
ATOM 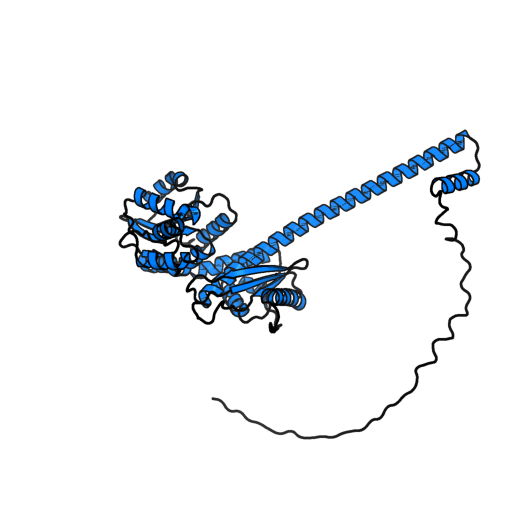1433 C CA . SER A 1 182 ? -1.030 8.910 -8.319 1.00 95.38 182 SER A CA 1
ATOM 1434 C C . SER A 1 182 ? -0.505 10.347 -8.221 1.00 95.38 182 SER A C 1
ATOM 1436 O O . SER A 1 182 ? 0.360 10.733 -9.001 1.00 95.38 182 SER A O 1
ATOM 1438 N N . GLY A 1 183 ? -0.953 11.113 -7.226 1.00 95.25 183 GLY A N 1
ATOM 1439 C CA . GLY A 1 183 ? -0.482 12.468 -6.947 1.00 95.25 183 GLY A CA 1
ATOM 1440 C C . GLY A 1 183 ? 1.004 12.501 -6.601 1.00 95.25 183 GLY A C 1
ATOM 1441 O O . GLY A 1 183 ? 1.745 13.291 -7.176 1.00 95.25 183 GLY A O 1
ATOM 1442 N N . LYS A 1 184 ? 1.485 11.581 -5.753 1.00 94.69 184 LYS A N 1
ATOM 1443 C CA . LYS A 1 184 ? 2.921 11.469 -5.440 1.00 94.69 184 LYS A CA 1
ATOM 1444 C C . LYS A 1 184 ? 3.778 11.105 -6.639 1.00 94.69 184 LYS A C 1
ATOM 1446 O O . LYS A 1 184 ? 4.868 11.653 -6.781 1.00 94.69 184 LYS A O 1
ATOM 1451 N N . LEU A 1 185 ? 3.296 10.234 -7.523 1.00 96.56 185 LEU A N 1
ATOM 1452 C CA . LEU A 1 185 ? 3.996 9.986 -8.780 1.00 96.56 185 LEU A CA 1
ATOM 1453 C C . LEU A 1 185 ? 4.031 11.250 -9.653 1.00 96.56 185 LEU A C 1
ATOM 1455 O O . LEU A 1 185 ? 5.084 11.576 -10.195 1.00 96.56 185 LEU A O 1
ATOM 1459 N N . PHE A 1 186 ? 2.913 11.973 -9.767 1.00 96.94 186 PHE A N 1
ATOM 1460 C CA . PHE A 1 186 ? 2.861 13.227 -10.520 1.00 96.94 186 PHE A CA 1
ATOM 1461 C C . PHE A 1 186 ? 3.838 14.269 -9.971 1.00 96.94 186 PHE A C 1
ATOM 1463 O O . PHE A 1 186 ? 4.600 14.823 -10.753 1.00 96.94 186 PHE A O 1
ATOM 1470 N N . GLU A 1 187 ? 3.881 14.479 -8.652 1.00 95.62 187 GLU A N 1
ATOM 1471 C CA . GLU A 1 187 ? 4.830 15.396 -8.003 1.00 95.62 187 GLU A CA 1
ATOM 1472 C C . GLU A 1 187 ? 6.281 15.070 -8.388 1.00 95.62 187 GLU A C 1
ATOM 1474 O O . GLU A 1 187 ? 7.032 15.969 -8.759 1.00 95.62 187 GLU A O 1
ATOM 1479 N N . VAL A 1 188 ? 6.667 13.787 -8.363 1.00 96.00 188 VAL A N 1
ATOM 1480 C CA . VAL A 1 188 ? 8.017 13.356 -8.763 1.00 96.00 188 VAL A CA 1
ATOM 1481 C C . VAL A 1 188 ? 8.275 13.660 -10.239 1.00 96.00 188 VAL A C 1
ATOM 1483 O O . VAL A 1 188 ? 9.302 14.245 -10.577 1.00 96.00 188 VAL A O 1
ATOM 1486 N N . LEU A 1 189 ? 7.355 13.292 -11.133 1.00 96.69 189 LEU A N 1
ATOM 1487 C CA . LEU A 1 189 ? 7.530 13.511 -12.571 1.00 96.69 189 LEU A CA 1
ATOM 1488 C C . LEU A 1 189 ? 7.542 15.000 -12.938 1.00 96.69 189 LEU A C 1
ATOM 1490 O O . LEU A 1 189 ? 8.334 15.411 -13.784 1.00 96.69 189 LEU A O 1
ATOM 1494 N N . GLU A 1 190 ? 6.707 15.812 -12.290 1.00 96.00 190 GLU A N 1
ATOM 1495 C CA . GLU A 1 190 ? 6.649 17.261 -12.483 1.00 96.00 190 GLU A CA 1
ATOM 1496 C C . GLU A 1 190 ? 7.924 17.937 -11.966 1.00 96.00 190 GLU A C 1
ATOM 1498 O O . GLU A 1 190 ? 8.537 18.715 -12.698 1.00 96.00 190 GLU A O 1
ATOM 1503 N N . GLU A 1 191 ? 8.380 17.602 -10.751 1.00 95.31 191 GLU A N 1
ATOM 1504 C CA . GLU A 1 191 ? 9.609 18.158 -10.168 1.00 95.31 191 GLU A CA 1
ATOM 1505 C C . GLU A 1 191 ? 10.827 17.863 -11.051 1.00 95.31 191 GLU A C 1
ATOM 1507 O O . GLU A 1 191 ? 11.684 18.730 -11.245 1.00 95.31 191 GLU A O 1
ATOM 1512 N N . LYS A 1 192 ? 10.901 16.646 -11.604 1.00 92.88 192 LYS A N 1
ATOM 1513 C CA . LYS A 1 192 ? 12.019 16.222 -12.456 1.00 92.88 192 LYS A CA 1
ATOM 1514 C C . LYS A 1 192 ? 11.831 16.579 -13.929 1.00 92.88 192 LYS A C 1
ATOM 1516 O O . LYS A 1 192 ? 12.765 16.423 -14.711 1.00 92.88 192 LYS A O 1
ATOM 1521 N N . ASN A 1 193 ? 10.661 17.099 -14.306 1.00 94.31 193 ASN A N 1
ATOM 1522 C CA . ASN A 1 193 ? 10.268 17.338 -15.693 1.00 94.31 193 ASN A CA 1
ATOM 1523 C C . ASN A 1 193 ? 10.479 16.087 -16.575 1.00 94.31 193 ASN A C 1
ATOM 1525 O O . ASN A 1 193 ? 11.013 16.162 -17.684 1.00 94.31 193 ASN A O 1
ATOM 1529 N N . GLU A 1 194 ? 10.073 14.930 -16.052 1.00 95.25 194 GLU A N 1
ATOM 1530 C CA . GLU A 1 194 ? 10.230 13.626 -16.691 1.00 95.25 194 GLU A CA 1
ATOM 1531 C C . GLU A 1 194 ? 8.913 13.128 -17.291 1.00 95.25 194 GLU A C 1
ATOM 1533 O O . GLU A 1 194 ? 7.813 13.395 -16.798 1.00 95.25 194 GLU A O 1
ATOM 1538 N N . LYS A 1 195 ? 9.040 12.358 -18.372 1.00 96.56 195 LYS A N 1
ATOM 1539 C CA . LYS A 1 195 ? 7.939 11.603 -18.973 1.00 96.56 195 LYS A CA 1
ATOM 1540 C C . LYS A 1 195 ? 8.285 10.131 -18.987 1.00 96.56 195 LYS A C 1
ATOM 1542 O O . LYS A 1 195 ? 9.437 9.758 -19.206 1.00 96.56 195 LYS A O 1
ATOM 1547 N N . ILE A 1 196 ? 7.269 9.304 -18.792 1.00 97.75 196 ILE A N 1
ATOM 1548 C CA . ILE A 1 196 ? 7.441 7.861 -18.705 1.00 97.75 196 ILE A CA 1
ATOM 1549 C C . ILE A 1 196 ? 6.630 7.137 -19.773 1.00 97.75 196 ILE A C 1
ATOM 1551 O O . ILE A 1 196 ? 5.532 7.566 -20.144 1.00 97.75 196 ILE A O 1
ATOM 1555 N N . ALA A 1 197 ? 7.167 6.016 -20.244 1.00 97.75 197 ALA A N 1
ATOM 1556 C CA . ALA A 1 197 ? 6.513 5.149 -21.210 1.00 97.75 197 ALA A CA 1
ATOM 1557 C C . ALA A 1 197 ? 6.037 3.857 -20.546 1.00 97.75 197 ALA A C 1
ATOM 1559 O O . ALA A 1 197 ? 6.817 3.185 -19.885 1.00 97.75 197 ALA A O 1
ATOM 1560 N N . VAL A 1 198 ? 4.778 3.476 -20.747 1.00 97.56 198 VAL A N 1
ATOM 1561 C CA . VAL A 1 198 ? 4.197 2.238 -20.208 1.00 97.56 198 VAL A CA 1
ATOM 1562 C C . VAL A 1 198 ? 3.913 1.269 -21.352 1.00 97.56 198 VAL A C 1
ATOM 1564 O O . VAL A 1 198 ? 3.246 1.627 -22.323 1.00 97.56 198 VAL A O 1
ATOM 1567 N N . ALA A 1 199 ? 4.411 0.041 -21.249 1.00 96.12 199 ALA A N 1
ATOM 1568 C CA . ALA A 1 199 ? 4.184 -1.026 -22.215 1.00 96.12 199 ALA A CA 1
ATOM 1569 C C . ALA A 1 199 ? 2.706 -1.448 -22.273 1.00 96.12 199 ALA A C 1
ATOM 1571 O O . ALA A 1 199 ? 1.998 -1.431 -21.263 1.00 96.12 199 ALA A O 1
ATOM 1572 N N . ASN A 1 200 ? 2.242 -1.880 -23.449 1.00 92.19 200 ASN A N 1
ATOM 1573 C CA . ASN A 1 200 ? 0.860 -2.315 -23.626 1.00 92.19 200 ASN A CA 1
ATOM 1574 C C . ASN A 1 200 ? 0.658 -3.764 -23.168 1.00 92.19 200 ASN A C 1
ATOM 1576 O O . ASN A 1 200 ? 0.946 -4.716 -23.903 1.00 92.19 200 ASN A O 1
ATOM 1580 N N . THR A 1 201 ? 0.108 -3.933 -21.971 1.00 89.81 201 THR A N 1
ATOM 1581 C CA . THR A 1 201 ? -0.338 -5.230 -21.444 1.00 89.81 201 THR A CA 1
ATOM 1582 C C . THR A 1 201 ? -1.814 -5.176 -21.067 1.00 89.81 201 THR A C 1
ATOM 1584 O O . THR A 1 201 ? -2.399 -4.099 -20.950 1.00 89.81 201 THR A O 1
ATOM 1587 N N . SER A 1 202 ? -2.443 -6.333 -20.839 1.00 86.69 202 SER A N 1
ATOM 1588 C CA . SER A 1 202 ? -3.835 -6.361 -20.368 1.00 86.69 202 SER A CA 1
ATOM 1589 C C . SER A 1 202 ? -3.989 -5.705 -18.989 1.00 86.69 202 SER A C 1
ATOM 1591 O O . SER A 1 202 ? -5.036 -5.140 -18.700 1.00 86.69 202 SER A O 1
ATOM 1593 N N . THR A 1 203 ? -2.945 -5.721 -18.157 1.00 90.19 203 THR A N 1
ATOM 1594 C CA . THR A 1 203 ? -2.927 -5.017 -16.864 1.00 90.19 203 THR A CA 1
ATOM 1595 C C . THR A 1 203 ? -2.640 -3.519 -17.008 1.00 90.19 203 THR A C 1
ATOM 1597 O O . THR A 1 203 ? -3.038 -2.732 -16.152 1.00 90.19 203 THR A O 1
ATOM 1600 N N . ALA A 1 204 ? -2.007 -3.073 -18.098 1.00 91.56 204 ALA A N 1
ATOM 1601 C CA . ALA A 1 204 ? -1.718 -1.654 -18.307 1.00 91.56 204 ALA A CA 1
ATOM 1602 C C . ALA A 1 204 ? -2.994 -0.795 -18.382 1.00 91.56 204 ALA A C 1
ATOM 1604 O O . ALA A 1 204 ? -2.970 0.367 -17.977 1.00 91.56 204 ALA A O 1
ATOM 1605 N N . SER A 1 205 ? -4.128 -1.353 -18.825 1.00 91.31 205 SER A N 1
ATOM 1606 C CA . SER A 1 205 ? -5.415 -0.646 -18.779 1.00 91.31 205 SER A CA 1
ATOM 1607 C C . SER A 1 205 ? -5.907 -0.404 -17.351 1.00 91.31 205 SER A C 1
ATOM 1609 O O . SER A 1 205 ? -6.459 0.660 -17.090 1.00 91.31 205 SER A O 1
ATOM 1611 N N . PHE A 1 206 ? -5.658 -1.338 -16.422 1.00 93.81 206 PHE A N 1
ATOM 1612 C CA . PHE A 1 206 ? -5.948 -1.130 -14.999 1.00 93.81 206 PHE A CA 1
ATOM 1613 C C . PHE A 1 206 ? -5.084 -0.011 -14.428 1.00 93.81 206 PHE A C 1
ATOM 1615 O O . PHE A 1 206 ? -5.596 0.842 -13.712 1.00 93.81 206 PHE A O 1
ATOM 1622 N N . PHE A 1 207 ? -3.798 0.040 -14.791 1.00 95.25 207 PHE A N 1
ATOM 1623 C CA . PHE A 1 207 ? -2.936 1.144 -14.371 1.00 95.25 207 PHE A CA 1
ATOM 1624 C C . PHE A 1 207 ? -3.402 2.481 -14.951 1.00 95.25 207 PHE A C 1
ATOM 1626 O O . PHE A 1 207 ? -3.462 3.470 -14.228 1.00 95.25 207 PHE A O 1
ATOM 1633 N N . LYS A 1 208 ? -3.809 2.505 -16.226 1.00 95.00 208 LYS A N 1
ATOM 1634 C CA . LYS A 1 208 ? -4.380 3.692 -16.875 1.00 95.00 208 LYS A CA 1
ATOM 1635 C C . LYS A 1 208 ? -5.630 4.206 -16.157 1.00 95.00 208 LYS A C 1
ATOM 1637 O O . LYS A 1 208 ? -5.770 5.410 -15.969 1.00 95.00 208 LYS A O 1
ATOM 1642 N N . GLU A 1 209 ? -6.531 3.308 -15.767 1.00 94.00 209 GLU A N 1
ATOM 1643 C CA . GLU A 1 209 ? -7.704 3.656 -14.961 1.00 94.00 209 GLU A CA 1
ATOM 1644 C C . GLU A 1 209 ? -7.287 4.150 -13.572 1.00 94.00 209 GLU A C 1
ATOM 1646 O O . GLU A 1 209 ? -7.767 5.185 -13.118 1.00 94.00 209 GLU A O 1
ATOM 1651 N N . TYR A 1 210 ? -6.348 3.465 -12.921 1.00 94.12 210 TYR A N 1
ATOM 1652 C CA . TYR A 1 210 ? -5.871 3.819 -11.588 1.00 94.12 210 TYR A CA 1
ATOM 1653 C C . TYR A 1 210 ? -5.306 5.244 -11.536 1.00 94.12 210 TYR A C 1
ATOM 1655 O O . TYR A 1 210 ? -5.692 6.029 -10.671 1.00 94.12 210 TYR A O 1
ATOM 1663 N N . ILE A 1 211 ? -4.433 5.602 -12.483 1.00 94.62 211 ILE A N 1
ATOM 1664 C CA . ILE A 1 211 ? -3.808 6.932 -12.528 1.00 94.62 211 ILE A CA 1
ATOM 1665 C C . ILE A 1 211 ? -4.771 8.049 -12.940 1.00 94.62 211 ILE A C 1
ATOM 1667 O O . ILE A 1 211 ? -4.446 9.211 -12.731 1.00 94.62 211 ILE A O 1
ATOM 1671 N N . SER A 1 212 ? -5.956 7.728 -13.476 1.00 93.00 212 SER A N 1
ATOM 1672 C CA . SER A 1 212 ? -6.972 8.736 -13.820 1.00 93.00 212 SER A CA 1
ATOM 1673 C C . SER A 1 212 ? -7.551 9.457 -12.596 1.00 93.00 212 SER A C 1
ATOM 1675 O O . SER A 1 212 ? -8.193 10.493 -12.749 1.00 93.00 212 SER A O 1
ATOM 1677 N N . ALA A 1 213 ? -7.277 8.954 -11.385 1.00 88.75 213 ALA A N 1
ATOM 1678 C CA . ALA A 1 213 ? -7.555 9.661 -10.139 1.00 88.75 213 ALA A CA 1
ATOM 1679 C C . ALA A 1 213 ? -6.774 10.988 -10.012 1.00 88.75 213 ALA A C 1
ATOM 1681 O O . ALA A 1 213 ? -7.215 11.875 -9.282 1.00 88.75 213 ALA A O 1
ATOM 1682 N N . GLU A 1 214 ? -5.646 11.138 -10.722 1.00 93.50 214 GLU A N 1
ATOM 1683 C CA . GLU A 1 214 ? -4.907 12.396 -10.856 1.00 93.50 214 GLU A CA 1
ATOM 1684 C C . GLU A 1 214 ? -4.894 12.834 -12.326 1.00 93.50 214 GLU A C 1
ATOM 1686 O O . GLU A 1 214 ? -4.139 12.311 -13.147 1.00 93.50 214 GLU A O 1
ATOM 1691 N N . GLU A 1 215 ? -5.737 13.811 -12.668 1.00 89.81 215 GLU A N 1
ATOM 1692 C CA . GLU A 1 215 ? -5.969 14.228 -14.057 1.00 89.81 215 GLU A CA 1
ATOM 1693 C C . GLU A 1 215 ? -4.673 14.650 -14.767 1.00 89.81 215 GLU A C 1
ATOM 1695 O O . GLU A 1 215 ? -4.454 14.294 -15.930 1.00 89.81 215 GLU A O 1
ATOM 1700 N N . LYS A 1 216 ? -3.778 15.352 -14.060 1.00 92.50 216 LYS A N 1
ATOM 1701 C CA . LYS A 1 216 ? -2.533 15.881 -14.635 1.00 92.50 216 LYS A CA 1
ATOM 1702 C C . LYS A 1 216 ? -1.493 14.805 -14.921 1.00 92.50 216 LYS A C 1
ATOM 1704 O O . LYS A 1 216 ? -0.673 14.969 -15.821 1.00 92.50 216 LYS A O 1
ATOM 1709 N N . LEU A 1 217 ? -1.544 13.677 -14.211 1.00 93.31 217 LEU A N 1
ATOM 1710 C CA . LEU A 1 217 ? -0.596 12.582 -14.408 1.00 93.31 217 LEU A CA 1
ATOM 1711 C C . LEU A 1 217 ? -0.691 11.996 -15.824 1.00 93.31 217 LEU A C 1
ATOM 1713 O O . LEU A 1 217 ? 0.304 11.526 -16.376 1.00 93.31 217 LEU A O 1
ATOM 1717 N N . SER A 1 218 ? -1.865 12.090 -16.454 1.00 87.50 218 SER A N 1
ATOM 1718 C CA . SER A 1 218 ? -2.073 11.647 -17.834 1.00 87.50 218 SER A CA 1
ATOM 1719 C C . SER A 1 218 ? -1.195 12.376 -18.867 1.00 87.50 218 SER A C 1
ATOM 1721 O O . SER A 1 218 ? -0.949 11.829 -19.941 1.00 87.50 218 SER A O 1
ATOM 1723 N N . GLU A 1 219 ? -0.665 13.563 -18.549 1.00 90.12 219 GLU A N 1
ATOM 1724 C CA . GLU A 1 219 ? 0.235 14.328 -19.428 1.00 90.12 219 GLU A CA 1
ATOM 1725 C C . GLU A 1 219 ? 1.700 13.850 -19.361 1.00 90.12 219 GLU A C 1
ATOM 1727 O O . GLU A 1 219 ? 2.475 14.051 -20.308 1.00 90.12 219 GLU A O 1
ATOM 1732 N N . CYS A 1 220 ? 2.075 13.195 -18.257 1.00 95.62 220 CYS A N 1
ATOM 1733 C CA . CYS A 1 220 ? 3.420 12.671 -18.002 1.00 95.62 220 CYS A CA 1
ATOM 1734 C C . CYS A 1 220 ? 3.565 11.188 -18.379 1.00 95.62 220 CYS A C 1
ATOM 1736 O O . CYS A 1 220 ? 4.686 10.706 -18.548 1.00 95.62 220 CYS A O 1
ATOM 1738 N N . VAL A 1 221 ? 2.451 10.463 -18.527 1.00 96.75 221 VAL A N 1
ATOM 1739 C CA . VAL A 1 221 ? 2.432 9.016 -18.782 1.00 96.75 221 VAL A CA 1
ATOM 1740 C C . VAL A 1 221 ? 1.958 8.721 -20.200 1.00 96.75 221 VAL A C 1
ATOM 1742 O O . VAL A 1 221 ? 0.819 8.993 -20.569 1.00 96.75 221 VAL A O 1
ATOM 1745 N N . SER A 1 222 ? 2.822 8.097 -20.998 1.00 95.69 222 SER A N 1
ATOM 1746 C CA . SER A 1 222 ? 2.505 7.687 -22.366 1.00 95.69 222 SER A CA 1
ATOM 1747 C C . SER A 1 222 ? 2.415 6.168 -22.476 1.00 95.69 222 SER A C 1
ATOM 1749 O O . SER A 1 222 ? 3.357 5.457 -22.148 1.00 95.69 222 SER A O 1
ATOM 1751 N N . PHE A 1 223 ? 1.293 5.652 -22.972 1.00 95.81 223 PHE A N 1
ATOM 1752 C CA . PHE A 1 223 ? 1.118 4.215 -23.197 1.00 95.81 223 PHE A CA 1
ATOM 1753 C C . PHE A 1 223 ? 1.591 3.855 -24.606 1.00 95.81 223 PHE A C 1
ATOM 1755 O O . PHE A 1 223 ? 1.041 4.348 -25.593 1.00 95.81 223 PHE A O 1
ATOM 1762 N N . SER A 1 224 ? 2.616 3.009 -24.695 1.00 93.06 224 SER A N 1
ATOM 1763 C CA . SER A 1 224 ? 3.127 2.492 -25.964 1.00 93.06 224 SER A CA 1
ATOM 1764 C C . SER A 1 224 ? 2.047 1.652 -26.655 1.00 93.06 224 SER A C 1
ATOM 1766 O O . SER A 1 224 ? 1.324 0.929 -25.976 1.00 93.06 224 SER A O 1
ATOM 1768 N N . PRO A 1 225 ? 1.906 1.699 -27.991 1.00 87.75 225 PRO A N 1
ATOM 1769 C CA . PRO A 1 225 ? 1.025 0.794 -28.725 1.00 87.75 225 PRO A CA 1
ATOM 1770 C C . PRO A 1 225 ? 1.620 -0.614 -28.870 1.00 87.75 225 PRO A C 1
ATOM 1772 O O . PRO A 1 225 ? 0.895 -1.541 -29.237 1.00 87.75 225 PRO A O 1
ATOM 1775 N N . ILE A 1 226 ? 2.922 -0.785 -28.604 1.00 78.88 226 ILE A N 1
ATOM 1776 C CA . ILE A 1 226 ? 3.609 -2.064 -28.770 1.00 78.88 226 ILE A CA 1
ATOM 1777 C C . ILE A 1 226 ? 3.095 -3.052 -27.733 1.00 78.88 226 ILE A C 1
ATOM 1779 O O . ILE A 1 226 ? 3.209 -2.838 -26.526 1.00 78.88 226 ILE A O 1
ATOM 1783 N N . SER A 1 227 ? 2.565 -4.160 -28.241 1.00 79.19 227 SER A N 1
ATOM 1784 C CA . SER A 1 227 ? 2.206 -5.325 -27.453 1.00 79.19 227 SER A CA 1
ATOM 1785 C C . SER A 1 227 ? 2.964 -6.524 -27.998 1.00 79.19 227 SER A C 1
ATOM 1787 O O . SER A 1 227 ? 2.784 -6.914 -29.153 1.00 79.19 227 SER A O 1
ATOM 1789 N N . GLU A 1 228 ? 3.810 -7.111 -27.162 1.00 79.81 228 GLU A N 1
ATOM 1790 C CA . GLU A 1 228 ? 4.466 -8.377 -27.461 1.00 79.81 228 GLU A CA 1
ATOM 1791 C C . GLU A 1 228 ? 3.834 -9.485 -26.630 1.00 79.81 228 GLU A C 1
ATOM 1793 O O . GLU A 1 228 ? 3.528 -9.317 -25.446 1.00 79.81 228 GLU A O 1
ATOM 1798 N N . LYS A 1 229 ? 3.633 -10.649 -27.248 1.00 82.56 229 LYS A N 1
ATOM 1799 C CA . LYS A 1 229 ? 3.199 -11.839 -26.516 1.00 82.56 229 LYS A CA 1
ATOM 1800 C C . LYS A 1 229 ? 4.398 -12.430 -25.788 1.00 82.56 229 LYS A C 1
ATOM 1802 O O . LYS A 1 229 ? 5.458 -12.576 -26.383 1.00 82.56 229 LYS A O 1
ATOM 1807 N N . ARG A 1 230 ? 4.189 -12.870 -24.545 1.00 86.62 230 ARG A N 1
ATOM 1808 C CA . ARG A 1 230 ? 5.228 -13.534 -23.742 1.00 86.62 230 ARG A CA 1
ATOM 1809 C C . ARG A 1 230 ? 5.867 -14.731 -24.453 1.00 86.62 230 ARG A C 1
ATOM 1811 O O . ARG A 1 230 ? 7.074 -14.924 -24.369 1.00 86.62 230 ARG A O 1
ATOM 1818 N N . GLY A 1 231 ? 5.052 -15.556 -25.116 1.00 85.50 231 GLY A N 1
ATOM 1819 C CA . GLY A 1 231 ? 5.503 -16.856 -25.617 1.00 85.50 231 GLY A CA 1
ATOM 1820 C C . GLY A 1 231 ? 6.087 -17.703 -24.479 1.00 85.50 231 GLY A C 1
ATOM 1821 O O . GLY A 1 231 ? 5.490 -17.784 -23.398 1.00 85.50 231 GLY A O 1
ATOM 1822 N N . ASP A 1 232 ? 7.271 -18.262 -24.725 1.00 87.31 232 ASP A N 1
ATOM 1823 C CA . ASP A 1 232 ? 8.003 -19.133 -23.796 1.00 87.31 232 ASP A CA 1
ATOM 1824 C C . ASP A 1 232 ? 8.957 -18.374 -22.854 1.00 87.31 232 ASP A C 1
ATOM 1826 O O . ASP A 1 232 ? 9.650 -18.998 -22.052 1.00 87.31 232 ASP A O 1
ATOM 1830 N N . MET A 1 233 ? 9.007 -17.036 -22.927 1.00 90.12 233 MET A N 1
ATOM 1831 C CA . MET A 1 233 ? 9.850 -16.235 -22.036 1.00 90.12 233 MET A CA 1
ATOM 1832 C C . MET A 1 233 ? 9.413 -16.373 -20.575 1.00 90.12 233 MET A C 1
ATOM 1834 O O . MET A 1 233 ? 8.216 -16.444 -20.264 1.00 90.12 233 MET A O 1
ATOM 1838 N N . ALA A 1 234 ? 10.391 -16.352 -19.666 1.00 91.25 234 ALA A N 1
ATOM 1839 C CA . ALA A 1 234 ? 10.107 -16.257 -18.243 1.00 91.25 234 ALA A CA 1
ATOM 1840 C C . ALA A 1 234 ? 9.356 -14.941 -17.942 1.00 91.25 234 ALA A C 1
ATOM 1842 O O . ALA A 1 234 ? 9.598 -13.932 -18.612 1.00 91.25 234 ALA A O 1
ATOM 1843 N N . PRO A 1 235 ? 8.449 -14.913 -16.944 1.00 92.19 235 PRO A N 1
ATOM 1844 C CA . PRO A 1 235 ? 7.679 -13.715 -16.604 1.00 92.19 235 PRO A CA 1
ATOM 1845 C C . PRO A 1 235 ? 8.524 -12.454 -16.400 1.00 92.19 235 PRO A C 1
ATOM 1847 O O . PRO A 1 235 ? 8.128 -11.392 -16.870 1.00 92.19 235 PRO A O 1
ATOM 1850 N N . VAL A 1 236 ? 9.679 -12.594 -15.740 1.00 94.06 236 VAL A N 1
ATOM 1851 C CA . VAL A 1 236 ? 10.616 -11.498 -15.457 1.00 94.06 236 VAL A CA 1
ATOM 1852 C C . VAL A 1 236 ? 11.275 -10.991 -16.739 1.00 94.06 236 VAL A C 1
ATOM 1854 O O . VAL A 1 236 ? 11.181 -9.804 -17.032 1.00 94.06 236 VAL A O 1
ATOM 1857 N N . ASP A 1 237 ? 11.866 -11.876 -17.545 1.00 94.44 237 ASP A N 1
ATOM 1858 C CA . ASP A 1 237 ? 12.517 -11.488 -18.808 1.00 94.44 237 ASP A CA 1
ATOM 1859 C C . ASP A 1 237 ? 11.535 -10.788 -19.753 1.00 94.44 237 ASP A C 1
ATOM 1861 O O . ASP A 1 237 ? 11.868 -9.804 -20.411 1.00 94.44 237 ASP A O 1
ATOM 1865 N N . TYR A 1 238 ? 10.289 -11.262 -19.767 1.00 94.38 238 TYR A N 1
ATOM 1866 C CA . TYR A 1 238 ? 9.222 -10.672 -20.559 1.00 94.38 238 TYR A CA 1
ATOM 1867 C C . TYR A 1 238 ? 8.911 -9.226 -20.165 1.00 94.38 238 TYR A C 1
ATOM 1869 O O . TYR A 1 238 ? 8.849 -8.363 -21.041 1.00 94.38 238 TYR A O 1
ATOM 1877 N N . ILE A 1 239 ? 8.716 -8.936 -18.873 1.00 95.44 239 ILE A N 1
ATOM 1878 C CA . ILE A 1 239 ? 8.422 -7.558 -18.451 1.00 95.44 239 ILE A CA 1
ATOM 1879 C C . ILE A 1 239 ? 9.631 -6.636 -18.602 1.00 95.44 239 ILE A C 1
ATOM 1881 O O . ILE A 1 239 ? 9.434 -5.474 -18.935 1.00 95.44 239 ILE A O 1
ATOM 1885 N N . VAL A 1 240 ? 10.856 -7.144 -18.422 1.00 96.38 240 VAL A N 1
ATOM 1886 C CA . VAL A 1 240 ? 12.090 -6.374 -18.636 1.00 96.38 240 VAL A CA 1
ATOM 1887 C C . VAL A 1 240 ? 12.213 -5.978 -20.105 1.00 96.38 240 VAL A C 1
ATOM 1889 O O . VAL A 1 240 ? 12.462 -4.816 -20.413 1.00 96.38 240 VAL A O 1
ATOM 1892 N N . ASN A 1 241 ? 11.987 -6.921 -21.024 1.00 95.06 241 ASN A N 1
ATOM 1893 C CA . ASN A 1 241 ? 12.006 -6.616 -22.451 1.00 95.06 241 ASN A CA 1
ATOM 1894 C C . ASN A 1 241 ? 10.939 -5.571 -22.808 1.00 95.06 241 ASN A C 1
ATOM 1896 O O . ASN A 1 241 ? 11.228 -4.583 -23.477 1.00 95.06 241 ASN A O 1
ATOM 1900 N N . LEU A 1 242 ? 9.713 -5.746 -22.306 1.00 95.56 242 LEU A N 1
ATOM 1901 C CA . LEU A 1 242 ? 8.622 -4.809 -22.564 1.00 95.56 242 LEU A CA 1
ATOM 1902 C C . LEU A 1 242 ? 8.896 -3.396 -22.040 1.00 95.56 242 LEU A C 1
ATOM 1904 O O . LEU A 1 242 ? 8.555 -2.432 -22.726 1.00 95.56 242 LEU A O 1
ATOM 1908 N N . SER A 1 243 ? 9.470 -3.254 -20.842 1.00 96.69 243 SER A N 1
ATOM 1909 C CA . SER A 1 243 ? 9.764 -1.937 -20.278 1.00 96.69 243 SER A CA 1
ATOM 1910 C C . SER A 1 243 ? 10.827 -1.216 -21.107 1.00 96.69 243 SER A C 1
ATOM 1912 O O . SER A 1 243 ? 10.610 -0.061 -21.465 1.00 96.69 243 SER A O 1
ATOM 1914 N N . VAL A 1 244 ? 11.899 -1.906 -21.514 1.00 96.19 244 VAL A N 1
ATOM 1915 C CA . VAL A 1 244 ? 12.943 -1.349 -22.395 1.00 96.19 244 VAL A CA 1
ATOM 1916 C C . VAL A 1 244 ? 12.364 -0.931 -23.750 1.00 96.19 244 VAL A C 1
ATOM 1918 O O . VAL A 1 244 ? 12.530 0.217 -24.170 1.00 96.19 244 VAL A O 1
ATOM 1921 N N . VAL A 1 245 ? 11.605 -1.816 -24.402 1.00 95.00 245 VAL A N 1
ATOM 1922 C CA . VAL A 1 245 ? 10.975 -1.527 -25.700 1.00 95.00 245 VAL A CA 1
ATOM 1923 C C . VAL A 1 245 ? 10.013 -0.339 -25.601 1.00 95.00 245 VAL A C 1
ATOM 1925 O O . VAL A 1 245 ? 9.951 0.487 -26.512 1.00 95.00 245 VAL A O 1
ATOM 1928 N N . ALA A 1 246 ? 9.277 -0.202 -24.492 1.00 95.94 246 ALA A N 1
ATOM 1929 C CA . ALA A 1 246 ? 8.393 0.940 -24.277 1.00 95.94 246 ALA A CA 1
ATOM 1930 C C . ALA A 1 246 ? 9.167 2.264 -24.182 1.00 95.94 246 ALA A C 1
ATOM 1932 O O . ALA A 1 246 ? 8.766 3.228 -24.841 1.00 95.94 246 ALA A O 1
ATOM 1933 N N . SER A 1 247 ? 10.267 2.316 -23.419 1.00 95.44 247 SER A N 1
ATOM 1934 C CA . SER A 1 247 ? 11.127 3.509 -23.353 1.00 95.44 247 SER A CA 1
ATOM 1935 C C . SER A 1 247 ? 11.715 3.876 -24.710 1.00 95.44 247 SER A C 1
ATOM 1937 O O . SER A 1 247 ? 11.618 5.033 -25.116 1.00 95.44 247 SER A O 1
ATOM 1939 N N . GLU A 1 248 ? 12.271 2.899 -25.433 1.00 94.38 248 GLU A N 1
ATOM 1940 C CA . GLU A 1 248 ? 12.918 3.126 -26.728 1.00 94.38 248 GLU A CA 1
ATOM 1941 C C . GLU A 1 248 ? 11.918 3.628 -27.770 1.00 94.38 248 GLU A C 1
ATOM 1943 O O . GLU A 1 248 ? 12.168 4.616 -28.460 1.00 94.38 248 GLU A O 1
ATOM 1948 N N . PHE A 1 249 ? 10.748 2.989 -27.853 1.00 94.88 249 PHE A N 1
ATOM 1949 C CA . PHE A 1 249 ? 9.732 3.343 -28.838 1.00 94.88 249 PHE A CA 1
ATOM 1950 C C . PHE A 1 249 ? 9.130 4.730 -28.599 1.00 94.88 249 PHE A C 1
ATOM 1952 O O . PHE A 1 249 ? 8.876 5.472 -29.546 1.00 94.88 249 PHE A O 1
ATOM 1959 N N . MET A 1 250 ? 8.902 5.088 -27.334 1.00 94.75 250 MET A N 1
ATOM 1960 C CA . MET A 1 250 ? 8.320 6.380 -26.963 1.00 94.75 250 MET A CA 1
ATOM 1961 C C . MET A 1 250 ? 9.375 7.469 -26.739 1.00 94.75 250 MET A C 1
ATOM 1963 O O . MET A 1 250 ? 9.010 8.598 -26.408 1.00 94.75 250 MET A O 1
ATOM 1967 N N . ASN A 1 251 ? 10.663 7.146 -26.908 1.00 94.12 251 ASN A N 1
ATOM 1968 C CA . ASN A 1 251 ? 11.797 8.025 -26.627 1.00 94.12 251 ASN A CA 1
ATOM 1969 C C . ASN A 1 251 ? 11.685 8.695 -25.241 1.00 94.12 251 ASN A C 1
ATOM 1971 O O . ASN A 1 251 ? 11.830 9.912 -25.098 1.00 94.12 251 ASN A O 1
ATOM 1975 N N . CYS A 1 252 ? 11.354 7.888 -24.233 1.00 95.50 252 CYS A N 1
ATOM 1976 C CA . CYS A 1 252 ? 11.277 8.294 -22.833 1.00 95.50 252 CYS A CA 1
ATOM 1977 C C . CYS A 1 252 ? 12.456 7.691 -22.071 1.00 95.50 252 CYS A C 1
ATOM 1979 O O . CYS A 1 252 ? 12.825 6.545 -22.312 1.00 95.50 252 CYS A O 1
ATOM 1981 N N . ARG A 1 253 ? 13.010 8.441 -21.115 1.00 95.25 253 ARG A N 1
ATOM 1982 C CA . ARG A 1 253 ? 14.127 7.979 -20.279 1.00 95.25 253 ARG A CA 1
ATOM 1983 C C . ARG A 1 253 ? 13.764 6.756 -19.439 1.00 95.25 253 ARG A C 1
ATOM 1985 O O . ARG A 1 253 ? 14.624 5.918 -19.183 1.00 95.25 253 ARG A O 1
ATOM 1992 N N . TYR A 1 254 ? 12.501 6.668 -19.021 1.00 97.94 254 TYR A N 1
ATOM 1993 C CA . TYR A 1 254 ? 11.992 5.568 -18.215 1.00 97.94 254 TYR A CA 1
ATOM 1994 C C . TYR A 1 254 ? 10.917 4.777 -18.954 1.00 97.94 254 TYR A C 1
ATOM 1996 O O . TYR A 1 254 ? 9.957 5.344 -19.489 1.00 97.94 254 TYR A O 1
ATOM 2004 N N . GLY A 1 255 ? 11.072 3.458 -18.939 1.00 97.81 255 GLY A N 1
ATOM 2005 C CA . GLY A 1 255 ? 10.139 2.492 -19.499 1.00 97.81 255 GLY A CA 1
ATOM 2006 C C . GLY A 1 255 ? 9.547 1.613 -18.404 1.00 97.81 255 GLY A C 1
ATOM 2007 O O . GLY A 1 255 ? 10.252 1.195 -17.495 1.00 97.81 255 GLY A O 1
ATOM 2008 N N . ILE A 1 256 ? 8.247 1.345 -18.454 1.00 98.19 256 ILE A N 1
ATOM 2009 C CA . ILE A 1 256 ? 7.505 0.627 -17.418 1.00 98.19 256 ILE A CA 1
ATOM 2010 C C . ILE A 1 256 ? 6.750 -0.531 -18.047 1.00 98.19 256 ILE A C 1
ATOM 2012 O O . ILE A 1 256 ? 6.115 -0.370 -19.088 1.00 98.19 256 ILE A O 1
ATOM 2016 N N . ALA A 1 257 ? 6.743 -1.682 -17.385 1.00 97.00 257 ALA A N 1
ATOM 2017 C CA . ALA A 1 257 ? 5.883 -2.797 -17.753 1.00 97.00 257 ALA A CA 1
ATOM 2018 C C . ALA A 1 257 ? 5.235 -3.431 -16.522 1.00 97.00 257 ALA A C 1
ATOM 2020 O O . ALA A 1 257 ? 5.835 -3.526 -15.452 1.00 97.00 257 ALA A O 1
ATOM 2021 N N . VAL A 1 258 ? 3.999 -3.892 -16.707 1.00 96.25 258 VAL A N 1
ATOM 2022 C CA . VAL A 1 258 ? 3.217 -4.606 -15.694 1.00 96.25 258 VAL A CA 1
ATOM 2023 C C . VAL A 1 258 ? 2.751 -5.912 -16.305 1.00 96.25 258 VAL A C 1
ATOM 2025 O O . VAL A 1 258 ? 2.080 -5.900 -17.341 1.00 96.25 258 VAL A O 1
ATOM 2028 N N . SER A 1 259 ? 3.095 -7.041 -15.691 1.00 94.62 259 SER A N 1
ATOM 2029 C CA . SER A 1 259 ? 2.644 -8.337 -16.187 1.00 94.62 259 SER A CA 1
ATOM 2030 C C . SER A 1 259 ? 1.136 -8.525 -16.009 1.00 94.62 259 SER A C 1
ATOM 2032 O O . SER A 1 259 ? 0.477 -7.864 -15.205 1.00 94.62 259 SER A O 1
ATOM 2034 N N . ASN A 1 260 ? 0.585 -9.510 -16.715 1.00 91.94 260 ASN A N 1
ATOM 2035 C CA . ASN A 1 260 ? -0.689 -10.102 -16.310 1.00 91.94 260 ASN A CA 1
ATOM 2036 C C . ASN A 1 260 ? -0.532 -10.801 -14.947 1.00 91.94 260 ASN A C 1
ATOM 2038 O O . ASN A 1 260 ? 0.584 -11.163 -14.567 1.00 91.94 260 ASN A O 1
ATOM 2042 N N . ALA A 1 261 ? -1.639 -10.996 -14.229 1.00 92.44 261 ALA A N 1
ATOM 2043 C CA . ALA A 1 261 ? -1.641 -11.785 -13.002 1.00 92.44 261 ALA A CA 1
ATOM 2044 C C . ALA A 1 261 ? -1.438 -13.275 -13.328 1.00 92.44 261 ALA A C 1
ATOM 2046 O O . ALA A 1 261 ? -2.209 -13.864 -14.090 1.00 92.44 261 ALA A O 1
ATOM 2047 N N . TYR A 1 262 ? -0.400 -13.874 -12.752 1.00 92.00 262 TYR A N 1
ATOM 2048 C CA . TYR A 1 262 ? -0.100 -15.298 -12.851 1.00 92.00 262 TYR A CA 1
ATOM 2049 C C . TYR A 1 262 ? -0.629 -16.021 -11.622 1.00 92.00 262 TYR A C 1
ATOM 2051 O O . TYR A 1 262 ? -0.393 -15.574 -10.509 1.00 92.00 262 TYR A O 1
ATOM 2059 N N . TYR A 1 263 ? -1.312 -17.143 -11.808 1.00 91.94 263 TYR A N 1
ATOM 2060 C CA . TYR A 1 263 ? -1.835 -17.936 -10.700 1.00 91.94 263 TYR A CA 1
ATOM 2061 C C . TYR A 1 263 ? -0.855 -19.058 -10.368 1.00 91.94 263 TYR A C 1
ATOM 2063 O O . TYR A 1 263 ? -0.344 -19.721 -11.273 1.00 91.94 263 TYR A O 1
ATOM 2071 N N . THR A 1 264 ? -0.606 -19.292 -9.081 1.00 88.81 264 THR A N 1
ATOM 2072 C CA . THR A 1 264 ? 0.242 -20.405 -8.619 1.00 88.81 264 THR A CA 1
ATOM 2073 C C . THR A 1 264 ? -0.449 -21.768 -8.723 1.00 88.81 264 THR A C 1
ATOM 2075 O O . THR A 1 264 ? 0.205 -22.803 -8.603 1.00 88.81 264 THR A O 1
ATOM 2078 N N . GLY A 1 265 ? -1.759 -21.784 -8.983 1.00 87.62 265 GLY A N 1
ATOM 2079 C CA . GLY A 1 265 ? -2.555 -22.986 -9.204 1.00 87.62 265 GLY A CA 1
ATOM 2080 C C . GLY A 1 265 ? -3.823 -22.702 -10.008 1.00 87.62 265 GLY A C 1
ATOM 2081 O O . GLY A 1 265 ? -4.064 -21.578 -10.441 1.00 87.62 265 GLY A O 1
ATOM 2082 N N . ASP A 1 266 ? -4.644 -23.735 -10.194 1.00 85.19 266 ASP A N 1
ATOM 2083 C CA . ASP A 1 266 ? -5.842 -23.674 -11.046 1.00 85.19 266 ASP A CA 1
ATOM 2084 C C . ASP A 1 266 ? -7.087 -23.113 -10.329 1.00 85.19 266 ASP A C 1
ATOM 2086 O O . ASP A 1 266 ? -8.146 -22.961 -10.942 1.00 85.19 266 ASP A O 1
ATOM 2090 N N . SER A 1 267 ? -6.996 -22.833 -9.024 1.00 85.12 267 SER A N 1
ATOM 2091 C CA . SER A 1 267 ? -8.118 -22.299 -8.247 1.00 85.12 267 SER A CA 1
ATOM 2092 C C . SER A 1 267 ? -8.187 -20.771 -8.362 1.00 85.12 267 SER A C 1
ATOM 2094 O O . SER A 1 267 ? -7.154 -20.108 -8.280 1.00 85.12 267 SER A O 1
ATOM 2096 N N . PRO A 1 268 ? -9.386 -20.165 -8.441 1.00 77.25 268 PRO A N 1
ATOM 2097 C CA . PRO A 1 268 ? -9.549 -18.714 -8.303 1.00 77.25 268 PRO A CA 1
ATOM 2098 C C . PRO A 1 268 ? -8.988 -18.152 -6.983 1.00 77.25 268 PRO A C 1
ATOM 2100 O O . PRO A 1 268 ? -8.581 -16.989 -6.917 1.00 77.25 268 PRO A O 1
ATOM 2103 N N . GLU A 1 269 ? -8.950 -18.983 -5.940 1.00 81.75 269 GLU A N 1
ATOM 2104 C CA . GLU A 1 269 ? -8.400 -18.650 -4.620 1.00 81.75 269 GLU A CA 1
ATOM 2105 C C . GLU A 1 269 ? -6.884 -18.853 -4.532 1.00 81.75 269 GLU A C 1
ATOM 2107 O O . GLU A 1 269 ? -6.275 -18.483 -3.529 1.00 81.75 269 GLU A O 1
ATOM 2112 N N . SER A 1 270 ? -6.259 -19.423 -5.568 1.00 87.88 270 SER A N 1
ATOM 2113 C CA . SER A 1 270 ? -4.807 -19.528 -5.629 1.00 87.88 270 SER A CA 1
ATOM 2114 C C . SER A 1 270 ? -4.168 -18.144 -5.562 1.00 87.88 270 SER A C 1
ATOM 2116 O O . SER A 1 270 ? -4.732 -17.131 -6.002 1.00 87.88 270 SER A O 1
ATOM 2118 N N . GLU A 1 271 ? -2.966 -18.128 -4.996 1.00 93.06 271 GLU A N 1
ATOM 2119 C CA . GLU A 1 271 ? -2.115 -16.952 -4.960 1.00 93.06 271 GLU A CA 1
ATOM 2120 C C . GLU A 1 271 ? -1.864 -16.449 -6.383 1.00 93.06 271 GLU A C 1
ATOM 2122 O O . GLU A 1 271 ? -1.652 -17.224 -7.323 1.00 93.06 271 GLU A O 1
ATOM 2127 N N . LYS A 1 272 ? -1.924 -15.131 -6.527 1.00 94.56 272 LYS A N 1
ATOM 2128 C CA . LYS A 1 272 ? -1.709 -14.413 -7.773 1.00 94.56 272 LYS A CA 1
ATOM 2129 C C . LYS A 1 272 ? -0.411 -13.631 -7.648 1.00 94.56 272 LYS A C 1
ATOM 2131 O O . LYS A 1 272 ? -0.142 -13.034 -6.609 1.00 94.56 272 LYS A O 1
ATOM 2136 N N . ILE A 1 273 ? 0.362 -13.608 -8.722 1.00 96.44 273 ILE A N 1
ATOM 2137 C CA . ILE A 1 273 ? 1.655 -12.940 -8.791 1.00 96.44 273 ILE A CA 1
ATOM 2138 C C . ILE A 1 273 ? 1.634 -11.955 -9.955 1.00 96.44 273 ILE A C 1
ATOM 2140 O O . ILE A 1 273 ? 1.266 -12.309 -11.078 1.00 96.44 273 ILE A O 1
ATOM 2144 N N . VAL A 1 274 ? 2.034 -10.714 -9.693 1.00 97.06 274 VAL A N 1
ATOM 2145 C CA . VAL A 1 274 ? 2.251 -9.678 -10.708 1.00 97.06 274 VAL A CA 1
ATOM 2146 C C . VAL A 1 274 ? 3.686 -9.196 -10.604 1.00 97.06 274 VAL A C 1
ATOM 2148 O O . VAL A 1 274 ? 4.190 -8.943 -9.513 1.00 97.06 274 VAL A O 1
ATOM 2151 N N . TYR A 1 275 ? 4.326 -9.035 -11.755 1.00 97.12 275 TYR A N 1
ATOM 2152 C CA . TYR A 1 275 ? 5.666 -8.487 -11.851 1.00 97.12 275 TYR A CA 1
ATOM 2153 C C . TYR A 1 275 ? 5.617 -7.074 -12.437 1.00 97.12 275 TYR A C 1
ATOM 2155 O O . TYR A 1 275 ? 4.921 -6.818 -13.425 1.00 97.12 275 TYR A O 1
ATOM 2163 N N . LEU A 1 276 ? 6.381 -6.171 -11.832 1.00 98.00 276 LEU A N 1
ATOM 2164 C CA . LEU A 1 276 ? 6.558 -4.784 -12.245 1.00 98.00 276 LEU A CA 1
ATOM 2165 C C . LEU A 1 276 ? 8.000 -4.580 -12.705 1.00 98.00 276 LEU A C 1
ATOM 2167 O O . LEU A 1 276 ? 8.913 -4.988 -11.992 1.00 98.00 276 LEU A O 1
ATOM 2171 N N . ALA A 1 277 ? 8.213 -3.921 -13.841 1.00 98.00 277 ALA A N 1
ATOM 2172 C CA . ALA A 1 277 ? 9.536 -3.486 -14.289 1.00 98.00 277 ALA A CA 1
ATOM 2173 C C . ALA A 1 277 ? 9.562 -1.973 -14.498 1.00 98.00 277 ALA A C 1
ATOM 2175 O O . ALA A 1 277 ? 8.619 -1.412 -15.060 1.00 98.00 277 ALA A O 1
ATOM 2176 N N . VAL A 1 278 ? 10.664 -1.345 -14.087 1.00 98.38 278 VAL A N 1
ATOM 2177 C CA . VAL A 1 278 ? 11.010 0.039 -14.419 1.00 98.38 278 VAL A CA 1
ATOM 2178 C C . VAL A 1 278 ? 12.437 0.045 -14.963 1.00 98.38 278 VAL A C 1
ATOM 2180 O O . VAL A 1 278 ? 13.390 -0.271 -14.250 1.00 98.38 278 VAL A O 1
ATOM 2183 N N . SER A 1 279 ? 12.573 0.372 -16.242 1.00 97.06 279 SER A N 1
ATOM 2184 C CA . SER A 1 279 ? 13.835 0.482 -16.969 1.00 97.06 279 SER A CA 1
ATOM 2185 C C . SER A 1 279 ? 14.251 1.938 -17.086 1.00 97.06 279 SER A C 1
ATOM 2187 O O . SER A 1 279 ? 13.415 2.797 -17.356 1.00 97.06 279 SER A O 1
ATOM 2189 N N . ASN A 1 280 ? 15.542 2.199 -16.932 1.00 94.69 280 ASN A N 1
ATOM 2190 C CA . ASN A 1 280 ? 16.202 3.433 -17.346 1.00 94.69 280 ASN A CA 1
ATOM 2191 C C . ASN A 1 280 ? 17.342 3.091 -18.328 1.00 94.69 280 ASN A C 1
ATOM 2193 O O . ASN A 1 280 ? 17.518 1.933 -18.704 1.00 94.69 280 ASN A O 1
ATOM 2197 N N . GLU A 1 281 ? 18.142 4.077 -18.739 1.00 88.81 281 GLU A N 1
ATOM 2198 C CA . GLU A 1 281 ? 19.260 3.859 -19.676 1.00 88.81 281 GLU A CA 1
ATOM 2199 C C . GLU A 1 281 ? 20.374 2.935 -19.141 1.00 88.81 281 GLU A C 1
ATOM 2201 O O . GLU A 1 281 ? 21.219 2.472 -19.907 1.00 88.81 281 GLU A O 1
ATOM 2206 N N . ARG A 1 282 ? 20.430 2.697 -17.825 1.00 87.50 282 ARG A N 1
ATOM 2207 C CA . ARG A 1 282 ? 21.514 1.960 -17.157 1.00 87.50 282 ARG A CA 1
ATOM 2208 C C . ARG A 1 282 ? 21.104 0.559 -16.743 1.00 87.50 282 ARG A C 1
ATOM 2210 O O . ARG A 1 282 ? 21.893 -0.372 -16.884 1.00 87.50 282 ARG A O 1
ATOM 2217 N N . GLU A 1 283 ? 19.908 0.421 -16.191 1.00 93.06 283 GLU A N 1
ATOM 2218 C CA . GLU A 1 283 ? 19.433 -0.821 -15.601 1.00 93.06 283 GLU A CA 1
ATOM 2219 C C . GLU A 1 283 ? 17.910 -0.939 -15.643 1.00 93.06 283 GLU A C 1
ATOM 2221 O O . GLU A 1 283 ? 17.180 0.003 -15.954 1.00 93.06 283 GLU A O 1
ATOM 2226 N N . THR A 1 284 ? 17.427 -2.137 -15.320 1.00 96.25 284 THR A N 1
ATOM 2227 C CA . THR A 1 284 ? 16.007 -2.399 -15.101 1.00 96.25 284 THR A CA 1
ATOM 2228 C C . THR A 1 284 ? 15.814 -2.964 -13.708 1.00 96.25 284 THR A C 1
ATOM 2230 O O . THR A 1 284 ? 16.360 -4.016 -13.379 1.00 96.25 284 THR A O 1
ATOM 2233 N N . ALA A 1 285 ? 15.016 -2.271 -12.903 1.00 97.50 285 ALA A N 1
ATOM 2234 C CA . ALA A 1 285 ? 14.579 -2.756 -11.608 1.00 97.50 285 ALA A CA 1
ATOM 2235 C C . ALA A 1 285 ? 13.282 -3.556 -11.778 1.00 97.50 285 ALA A C 1
ATOM 2237 O O . ALA A 1 285 ? 12.382 -3.146 -12.514 1.00 97.50 285 ALA A O 1
ATOM 2238 N N . VAL A 1 286 ? 13.165 -4.679 -11.064 1.00 97.50 286 VAL A N 1
ATOM 2239 C CA . VAL A 1 286 ? 11.980 -5.546 -11.089 1.00 97.50 286 VAL A CA 1
ATOM 2240 C C . VAL A 1 286 ? 11.453 -5.768 -9.675 1.00 97.50 286 VAL A C 1
ATOM 2242 O O . VAL A 1 286 ? 12.231 -5.951 -8.740 1.00 97.50 286 VAL A O 1
ATOM 2245 N N . ARG A 1 287 ? 10.127 -5.781 -9.524 1.00 96.81 287 ARG A N 1
ATOM 2246 C CA . ARG A 1 287 ? 9.434 -6.121 -8.277 1.00 96.81 287 ARG A CA 1
ATOM 2247 C C . ARG A 1 287 ? 8.398 -7.210 -8.530 1.00 96.81 287 ARG A C 1
ATOM 2249 O O . ARG A 1 287 ? 7.611 -7.110 -9.466 1.00 96.81 287 ARG A O 1
ATOM 2256 N N . GLU A 1 288 ? 8.397 -8.227 -7.680 1.00 96.31 288 GLU A N 1
ATOM 2257 C CA . GLU A 1 288 ? 7.383 -9.282 -7.638 1.00 96.31 288 GLU A CA 1
ATOM 2258 C C . GLU A 1 288 ? 6.394 -8.973 -6.512 1.00 96.31 288 GLU A C 1
ATOM 2260 O O . GLU A 1 288 ? 6.803 -8.639 -5.400 1.00 96.31 288 GLU A O 1
ATOM 2265 N N . ILE A 1 289 ? 5.096 -9.029 -6.807 1.00 96.25 289 ILE A N 1
ATOM 2266 C CA . ILE A 1 289 ? 4.026 -8.751 -5.849 1.00 96.25 289 ILE A CA 1
ATOM 2267 C C . ILE A 1 289 ? 3.113 -9.966 -5.776 1.00 96.25 289 ILE A C 1
ATOM 2269 O O . ILE A 1 289 ? 2.610 -10.430 -6.798 1.00 96.25 289 ILE A O 1
ATOM 2273 N N . HIS A 1 290 ? 2.868 -10.427 -4.554 1.00 95.00 290 HIS A N 1
ATOM 2274 C CA . HIS A 1 290 ? 1.991 -11.548 -4.239 1.00 95.00 290 HIS A CA 1
ATOM 2275 C C . HIS A 1 290 ? 0.637 -11.039 -3.737 1.00 95.00 290 HIS A C 1
ATOM 2277 O O . HIS A 1 290 ? 0.570 -10.026 -3.029 1.00 95.00 290 HIS A O 1
ATOM 2283 N N . SER A 1 291 ? -0.448 -11.718 -4.106 1.00 94.50 291 SER A N 1
ATOM 2284 C CA . SER A 1 291 ? -1.785 -11.444 -3.574 1.00 94.50 291 SER A CA 1
ATOM 2285 C C . SER A 1 291 ? -1.910 -11.896 -2.123 1.00 94.50 291 SER A C 1
ATOM 2287 O O . SER A 1 291 ? -1.356 -12.932 -1.756 1.00 94.50 291 SER A O 1
ATOM 2289 N N . PHE A 1 292 ? -2.722 -11.206 -1.327 1.00 91.94 292 PHE A N 1
ATOM 2290 C CA . PHE A 1 292 ? -3.159 -11.757 -0.045 1.00 91.94 292 PHE A CA 1
ATOM 2291 C C . PHE A 1 292 ? -4.045 -12.994 -0.268 1.00 91.94 292 PHE A C 1
ATOM 2293 O O . PHE A 1 292 ? -4.657 -13.158 -1.331 1.00 91.94 292 PHE A O 1
ATOM 2300 N N . LYS A 1 293 ? -4.131 -13.878 0.735 1.00 89.44 293 LYS A N 1
ATOM 2301 C CA . LYS A 1 293 ? -5.058 -15.019 0.703 1.00 89.44 293 LYS A CA 1
ATOM 2302 C C . LYS A 1 293 ? -6.479 -14.504 0.461 1.00 89.44 293 LYS A C 1
ATOM 2304 O O . LYS A 1 293 ? -6.870 -13.510 1.063 1.00 89.44 293 LYS A O 1
ATOM 2309 N N . GLY A 1 294 ? -7.211 -15.139 -0.455 1.00 88.19 294 GLY A N 1
ATOM 2310 C CA . GLY A 1 294 ? -8.590 -14.763 -0.804 1.00 88.19 294 GLY A CA 1
ATOM 2311 C C . GLY A 1 294 ? -8.757 -13.452 -1.589 1.00 88.19 294 GLY A C 1
ATOM 2312 O O . GLY A 1 294 ? -9.866 -13.153 -2.020 1.00 88.19 294 GLY A O 1
ATOM 2313 N N . GLU A 1 295 ? -7.686 -12.689 -1.842 1.00 91.25 295 GLU A N 1
ATOM 2314 C CA . GLU A 1 295 ? -7.781 -11.388 -2.518 1.00 91.25 295 GLU A CA 1
ATOM 2315 C C . GLU A 1 295 ? -8.302 -11.540 -3.959 1.00 91.25 295 GLU A C 1
ATOM 2317 O O . GLU A 1 295 ? -7.801 -12.350 -4.759 1.00 91.25 295 GLU A O 1
ATOM 2322 N N . ASP A 1 296 ? -9.323 -10.747 -4.292 1.00 90.88 296 ASP A N 1
ATOM 2323 C CA . ASP A 1 296 ? -9.885 -10.682 -5.634 1.00 90.88 296 ASP A CA 1
ATOM 2324 C C . ASP A 1 296 ? -8.952 -9.937 -6.604 1.00 90.88 296 ASP A C 1
ATOM 2326 O O . ASP A 1 296 ? -8.117 -9.121 -6.212 1.00 90.88 296 ASP A O 1
ATOM 2330 N N . ILE A 1 297 ? -9.088 -10.225 -7.902 1.00 92.00 297 ILE A N 1
ATOM 2331 C CA . ILE A 1 297 ? -8.207 -9.667 -8.939 1.00 92.00 297 ILE A CA 1
ATOM 2332 C C . ILE A 1 297 ? -8.262 -8.131 -9.003 1.00 92.00 297 ILE A C 1
ATOM 2334 O O . ILE A 1 297 ? -7.191 -7.526 -9.005 1.00 92.00 297 ILE A O 1
ATOM 2338 N N . PRO A 1 298 ? -9.437 -7.470 -9.056 1.00 92.62 298 PRO A N 1
ATOM 2339 C CA . PRO A 1 298 ? -9.503 -6.009 -9.030 1.00 92.62 298 PRO A CA 1
ATOM 2340 C C . PRO A 1 298 ? -8.786 -5.369 -7.834 1.00 92.62 298 PRO A C 1
ATOM 2342 O O . PRO A 1 298 ? -7.996 -4.442 -8.034 1.00 92.62 298 PRO A O 1
ATOM 2345 N N . SER A 1 299 ? -9.014 -5.868 -6.615 1.00 90.88 299 SER A N 1
ATOM 2346 C CA . SER A 1 299 ? -8.345 -5.366 -5.407 1.00 90.88 299 SER A CA 1
ATOM 2347 C C . SER A 1 299 ? -6.830 -5.562 -5.485 1.00 90.88 299 SER A C 1
ATOM 2349 O O . SER A 1 299 ? -6.071 -4.610 -5.277 1.00 90.88 299 SER A O 1
ATOM 2351 N N . PHE A 1 300 ? -6.394 -6.756 -5.897 1.00 94.44 300 PHE A N 1
ATOM 2352 C CA . PHE A 1 300 ? -4.981 -7.077 -6.062 1.00 94.44 300 PHE A CA 1
ATOM 2353 C C . PHE A 1 300 ? -4.293 -6.165 -7.089 1.00 94.44 300 PHE A C 1
ATOM 2355 O O . PHE A 1 300 ? -3.264 -5.557 -6.795 1.00 94.44 300 PHE A O 1
ATOM 2362 N N . LEU A 1 301 ? -4.884 -5.992 -8.276 1.00 95.06 301 LEU A N 1
ATOM 2363 C CA . LEU A 1 301 ? -4.328 -5.127 -9.319 1.00 95.06 301 LEU A CA 1
ATOM 2364 C C . LEU A 1 301 ? -4.312 -3.653 -8.904 1.00 95.06 301 LEU A C 1
ATOM 2366 O O . LEU A 1 301 ? -3.356 -2.945 -9.220 1.00 95.06 301 LEU A O 1
ATOM 2370 N N . SER A 1 302 ? -5.323 -3.188 -8.163 1.00 93.06 302 SER A N 1
ATOM 2371 C CA . SER A 1 302 ? -5.330 -1.835 -7.598 1.00 93.06 302 SER A CA 1
ATOM 2372 C C . SER A 1 302 ? -4.145 -1.621 -6.651 1.00 93.06 302 SER A C 1
ATOM 2374 O O . SER A 1 302 ? -3.505 -0.570 -6.699 1.00 93.06 302 SER A O 1
ATOM 2376 N N . ARG A 1 303 ? -3.806 -2.617 -5.826 1.00 93.75 303 ARG A N 1
ATOM 2377 C CA . ARG A 1 303 ? -2.631 -2.570 -4.946 1.00 93.75 303 ARG A CA 1
ATOM 2378 C C . ARG A 1 303 ? -1.320 -2.603 -5.729 1.00 93.75 303 ARG A C 1
ATOM 2380 O O . ARG A 1 303 ? -0.432 -1.805 -5.442 1.00 93.75 303 ARG A O 1
ATOM 2387 N N . CYS A 1 304 ? -1.219 -3.439 -6.765 1.00 96.25 304 CYS A N 1
ATOM 2388 C CA . CYS A 1 304 ? -0.065 -3.431 -7.668 1.00 96.25 304 CYS A CA 1
ATOM 2389 C C . CYS A 1 304 ? 0.144 -2.061 -8.331 1.00 96.25 304 CYS A C 1
ATOM 2391 O O . CYS A 1 304 ? 1.284 -1.644 -8.506 1.00 96.25 304 CYS A O 1
ATOM 2393 N N . CYS A 1 305 ? -0.929 -1.342 -8.676 1.00 95.62 305 CYS A N 1
ATOM 2394 C CA . CYS A 1 305 ? -0.836 0.008 -9.239 1.00 95.62 305 CYS A CA 1
ATOM 2395 C C . CYS A 1 305 ? -0.322 1.033 -8.217 1.00 95.62 305 CYS A C 1
ATOM 2397 O O . CYS A 1 305 ? 0.526 1.855 -8.562 1.00 95.62 305 CYS A O 1
ATOM 2399 N N . ALA A 1 306 ? -0.784 0.965 -6.963 1.00 93.69 306 ALA A N 1
ATOM 2400 C CA . ALA A 1 306 ? -0.255 1.794 -5.878 1.00 93.69 306 ALA A CA 1
ATOM 2401 C C . ALA A 1 306 ? 1.252 1.558 -5.682 1.00 93.69 306 ALA A C 1
ATOM 2403 O O . ALA A 1 306 ? 2.040 2.506 -5.659 1.00 93.69 306 ALA A O 1
ATOM 2404 N N . ASP A 1 307 ? 1.659 0.287 -5.619 1.00 94.69 307 ASP A N 1
ATOM 2405 C CA . ASP A 1 307 ? 3.066 -0.094 -5.500 1.00 94.69 307 ASP A CA 1
ATOM 2406 C C . ASP A 1 307 ? 3.890 0.312 -6.718 1.00 94.69 307 ASP A C 1
ATOM 2408 O O . ASP A 1 307 ? 5.046 0.696 -6.553 1.00 94.69 307 ASP A O 1
ATOM 2412 N N . LEU A 1 308 ? 3.311 0.282 -7.919 1.00 97.12 308 LEU A N 1
ATOM 2413 C CA . LEU A 1 308 ? 3.971 0.751 -9.130 1.00 97.12 308 LEU A CA 1
ATOM 2414 C C . L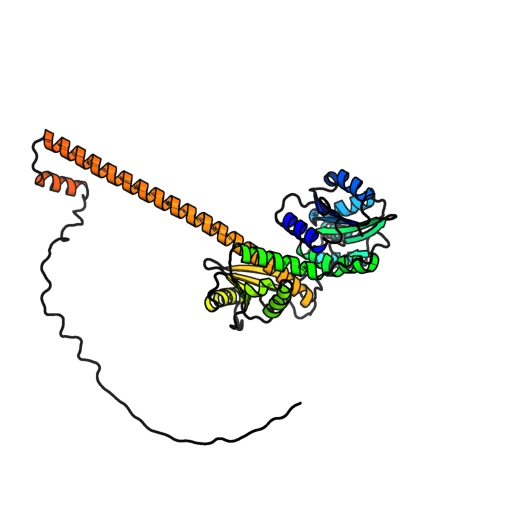EU A 1 308 ? 4.241 2.257 -9.083 1.00 97.12 308 LEU A C 1
ATOM 2416 O O . LEU A 1 308 ? 5.352 2.666 -9.407 1.00 97.12 308 LEU A O 1
ATOM 2420 N N . CYS A 1 309 ? 3.282 3.076 -8.638 1.00 96.25 309 CYS A N 1
ATOM 2421 C CA . CYS A 1 309 ? 3.502 4.516 -8.465 1.00 96.25 309 CYS A CA 1
ATOM 2422 C C . CYS A 1 309 ? 4.684 4.798 -7.528 1.00 96.25 309 CYS A C 1
ATOM 2424 O O . CYS A 1 309 ? 5.558 5.601 -7.854 1.00 96.25 309 CYS A O 1
ATOM 2426 N N . VAL A 1 310 ? 4.735 4.100 -6.388 1.00 94.12 310 VAL A N 1
ATOM 2427 C CA . VAL A 1 310 ? 5.843 4.221 -5.430 1.00 94.12 310 VAL A CA 1
ATOM 2428 C C . VAL A 1 310 ? 7.151 3.727 -6.046 1.00 94.12 310 VAL A C 1
ATOM 2430 O O . VAL A 1 310 ? 8.172 4.399 -5.939 1.00 94.12 310 VAL A O 1
ATOM 2433 N N . PHE A 1 311 ? 7.119 2.578 -6.721 1.00 96.69 311 PHE A N 1
ATOM 2434 C CA . PHE A 1 311 ? 8.298 1.954 -7.305 1.00 96.69 311 PHE A CA 1
ATOM 2435 C C . PHE A 1 311 ? 8.938 2.814 -8.398 1.00 96.69 311 PHE A C 1
ATOM 2437 O O . PHE A 1 311 ? 10.157 2.952 -8.418 1.00 96.69 311 PHE A O 1
ATOM 2444 N N . ILE A 1 312 ? 8.133 3.442 -9.261 1.00 97.56 312 ILE A N 1
ATOM 2445 C CA . ILE A 1 312 ? 8.634 4.390 -10.264 1.00 97.56 312 ILE A CA 1
ATOM 2446 C C . ILE A 1 312 ? 9.329 5.568 -9.573 1.00 97.56 312 ILE A C 1
ATOM 2448 O O . ILE A 1 312 ? 10.449 5.913 -9.943 1.00 97.56 312 ILE A O 1
ATOM 2452 N N . GLY A 1 313 ? 8.697 6.156 -8.551 1.00 95.81 313 GLY A N 1
ATOM 2453 C CA . GLY A 1 313 ? 9.283 7.266 -7.799 1.00 95.81 313 GLY A CA 1
ATOM 2454 C C . GLY A 1 313 ? 10.615 6.904 -7.133 1.00 95.81 313 GLY A C 1
ATOM 2455 O O . GLY A 1 313 ? 11.563 7.685 -7.205 1.00 95.81 313 GLY A O 1
ATOM 2456 N N . ASP A 1 314 ? 10.707 5.709 -6.542 1.00 94.19 314 ASP A N 1
ATOM 2457 C CA . ASP A 1 314 ? 11.942 5.198 -5.934 1.00 94.19 314 ASP A CA 1
ATOM 2458 C C . ASP A 1 314 ? 13.057 5.029 -6.982 1.00 94.19 314 ASP A C 1
ATOM 2460 O O . ASP A 1 314 ? 14.168 5.510 -6.776 1.00 94.19 314 ASP A O 1
ATOM 2464 N N . VAL A 1 315 ? 12.755 4.432 -8.142 1.00 96.00 315 VAL A N 1
ATOM 2465 C CA . VAL A 1 315 ? 13.746 4.228 -9.216 1.00 96.00 315 VAL A CA 1
ATOM 2466 C C . VAL A 1 315 ? 14.245 5.552 -9.793 1.00 96.00 315 VAL A C 1
ATOM 2468 O O . VAL A 1 315 ? 15.435 5.679 -10.072 1.00 96.00 315 VAL A O 1
ATOM 2471 N N . ILE A 1 316 ? 13.375 6.552 -9.956 1.00 95.38 316 ILE A N 1
ATOM 2472 C CA . ILE A 1 316 ? 13.787 7.888 -10.415 1.00 95.38 316 ILE A CA 1
ATOM 2473 C C . ILE A 1 316 ? 14.724 8.536 -9.388 1.00 95.38 316 ILE A C 1
ATOM 2475 O O . ILE A 1 316 ? 15.776 9.060 -9.758 1.00 95.38 316 ILE A O 1
ATOM 2479 N N . ALA A 1 317 ? 14.379 8.471 -8.099 1.00 91.69 317 ALA A N 1
ATOM 2480 C CA . ALA A 1 317 ? 15.206 9.030 -7.033 1.00 91.69 317 ALA A CA 1
ATOM 2481 C C . ALA A 1 317 ? 16.593 8.361 -6.958 1.00 91.69 317 ALA A C 1
ATOM 2483 O O . ALA A 1 317 ? 17.610 9.054 -6.843 1.00 91.69 317 ALA A O 1
ATOM 2484 N N . ASP A 1 318 ? 16.646 7.032 -7.076 1.00 90.75 318 ASP A N 1
ATOM 2485 C CA . ASP A 1 318 ? 17.894 6.265 -7.075 1.00 90.75 318 ASP A CA 1
ATOM 2486 C C . ASP A 1 318 ? 18.742 6.552 -8.326 1.00 90.75 318 ASP A C 1
ATOM 2488 O O . ASP A 1 318 ? 19.964 6.727 -8.237 1.00 90.75 318 ASP A O 1
ATOM 2492 N N . ASP A 1 319 ? 18.103 6.674 -9.494 1.00 90.12 319 ASP A N 1
ATOM 2493 C CA . ASP A 1 319 ? 18.773 6.994 -10.752 1.00 90.12 319 ASP A CA 1
ATOM 2494 C C . ASP A 1 319 ? 19.449 8.380 -10.680 1.00 90.12 319 ASP A C 1
ATOM 2496 O O . ASP A 1 319 ? 20.626 8.526 -11.036 1.00 90.12 319 ASP A O 1
ATOM 2500 N N . GLU A 1 320 ? 18.771 9.387 -10.126 1.00 85.38 320 GLU A N 1
ATOM 2501 C CA . GLU A 1 320 ? 19.359 10.710 -9.890 1.00 85.38 320 GLU A CA 1
ATOM 2502 C C . GLU A 1 320 ? 20.534 10.676 -8.911 1.00 85.38 320 GLU A C 1
ATOM 2504 O O . GLU A 1 320 ? 21.587 11.263 -9.188 1.00 85.38 320 GLU A O 1
ATOM 2509 N N . ALA A 1 321 ? 20.391 9.970 -7.785 1.00 84.62 321 ALA A N 1
ATOM 2510 C CA . ALA A 1 321 ? 21.458 9.841 -6.798 1.00 84.62 321 ALA A CA 1
ATOM 2511 C C . ALA A 1 321 ? 22.718 9.225 -7.428 1.00 84.62 321 ALA A C 1
ATOM 2513 O O . ALA A 1 321 ? 23.829 9.746 -7.277 1.00 84.62 321 ALA A O 1
ATOM 2514 N N . ALA A 1 322 ? 22.547 8.174 -8.231 1.00 82.94 322 ALA A N 1
ATOM 2515 C CA . ALA A 1 322 ? 23.647 7.535 -8.936 1.00 82.94 322 ALA A CA 1
ATOM 2516 C C . ALA A 1 322 ? 24.242 8.414 -10.057 1.00 82.94 322 ALA A C 1
ATOM 2518 O O . ALA A 1 322 ? 25.443 8.333 -10.327 1.00 82.94 322 ALA A O 1
ATOM 2519 N N . GLN A 1 323 ? 23.458 9.270 -10.724 1.00 78.00 323 GLN A N 1
ATOM 2520 C CA . GLN A 1 323 ? 23.991 10.248 -11.689 1.00 78.00 323 GLN A CA 1
ATOM 2521 C C . GLN A 1 323 ? 24.793 11.363 -11.006 1.00 78.00 323 GLN A C 1
ATOM 2523 O O . GLN A 1 323 ? 25.875 11.732 -11.481 1.00 78.00 323 GLN A O 1
ATOM 2528 N N . ALA A 1 324 ? 24.311 11.868 -9.869 1.00 75.81 324 ALA A N 1
ATOM 2529 C CA . ALA A 1 324 ? 25.026 12.851 -9.067 1.00 75.81 324 ALA A CA 1
ATOM 2530 C C . ALA A 1 324 ? 26.392 12.300 -8.627 1.00 75.81 324 ALA A C 1
ATOM 2532 O O . ALA A 1 324 ? 27.420 12.947 -8.863 1.00 75.81 324 ALA A O 1
ATOM 2533 N N . ASP A 1 325 ? 26.424 11.072 -8.107 1.00 73.75 325 ASP A N 1
ATOM 2534 C CA . ASP A 1 325 ? 27.651 10.381 -7.704 1.00 73.75 325 ASP A CA 1
ATOM 2535 C C . ASP A 1 325 ? 28.620 10.154 -8.870 1.00 73.75 325 ASP A C 1
ATOM 2537 O O . ASP A 1 325 ? 29.830 10.391 -8.734 1.00 73.75 325 ASP A O 1
ATOM 2541 N N . TYR A 1 326 ? 28.109 9.744 -10.036 1.00 69.56 326 TYR A N 1
ATOM 2542 C CA . TYR A 1 326 ? 28.926 9.592 -11.239 1.00 69.56 326 TYR A CA 1
ATOM 2543 C C . TYR A 1 326 ? 29.578 10.922 -11.636 1.00 69.56 326 TYR A C 1
ATOM 2545 O O . TYR A 1 326 ? 30.797 10.985 -11.815 1.00 69.56 326 TYR A O 1
ATOM 2553 N N . SER A 1 327 ? 28.804 12.011 -11.669 1.00 70.19 327 SER A N 1
ATOM 2554 C CA . SER A 1 327 ? 29.305 13.340 -12.039 1.00 70.19 327 SER A CA 1
ATOM 2555 C C . SER A 1 327 ? 30.395 13.853 -11.083 1.00 70.19 327 SER A C 1
ATOM 2557 O O . SER A 1 327 ? 31.351 14.515 -11.500 1.00 70.19 327 SER A O 1
ATOM 2559 N N . VAL A 1 328 ? 30.298 13.526 -9.788 1.00 74.50 328 VAL A N 1
ATOM 2560 C CA . VAL A 1 328 ? 31.308 13.872 -8.777 1.00 74.50 328 VAL A CA 1
ATOM 2561 C C . VAL A 1 328 ? 32.586 13.065 -8.996 1.00 74.50 328 VAL A C 1
ATOM 2563 O O . VAL A 1 328 ? 33.685 13.633 -8.974 1.00 74.50 328 VAL A O 1
ATOM 2566 N N . ARG A 1 329 ? 32.465 11.755 -9.250 1.00 68.31 329 ARG A N 1
ATOM 2567 C CA . ARG A 1 329 ? 33.609 10.878 -9.545 1.00 68.31 329 ARG A CA 1
ATOM 2568 C C . ARG A 1 329 ? 34.323 11.288 -10.829 1.00 68.31 329 ARG A C 1
ATOM 2570 O O . ARG A 1 329 ? 35.552 11.357 -10.830 1.00 68.31 329 ARG A O 1
ATOM 2577 N N . GLU A 1 330 ? 33.584 11.631 -11.879 1.00 75.88 330 GLU A N 1
ATOM 2578 C CA . GLU A 1 330 ? 34.139 12.103 -13.148 1.00 75.88 330 GLU A CA 1
ATOM 2579 C C . GLU A 1 330 ? 34.907 13.423 -12.968 1.00 75.88 330 GLU A C 1
ATOM 2581 O O . GLU A 1 330 ? 36.074 13.535 -13.356 1.00 75.88 330 GLU A O 1
ATOM 2586 N N . LYS A 1 331 ? 34.322 14.405 -12.263 1.00 71.50 331 LYS A N 1
ATOM 2587 C CA . LYS A 1 331 ? 35.001 15.670 -11.923 1.00 71.50 331 LYS A CA 1
ATOM 2588 C C . LYS A 1 331 ? 36.268 15.441 -11.092 1.00 71.50 331 LYS A C 1
ATOM 2590 O O . LYS A 1 331 ? 37.286 16.108 -11.311 1.00 71.50 331 LYS A O 1
ATOM 2595 N N . ALA A 1 332 ? 36.247 14.490 -10.157 1.00 69.62 332 ALA A N 1
ATOM 2596 C CA . ALA A 1 332 ? 37.415 14.122 -9.359 1.00 69.62 332 ALA A CA 1
ATOM 2597 C C . ALA A 1 332 ? 38.508 13.439 -10.202 1.00 69.62 332 ALA A C 1
ATOM 2599 O O . ALA A 1 332 ? 39.692 13.752 -10.037 1.00 69.62 332 ALA A O 1
ATOM 2600 N N . ALA A 1 333 ? 38.133 12.558 -11.133 1.00 67.75 333 ALA A N 1
ATOM 2601 C CA . ALA A 1 333 ? 39.050 11.912 -12.069 1.00 67.75 333 ALA A CA 1
ATOM 2602 C C . ALA A 1 333 ? 39.703 12.933 -13.014 1.00 67.75 333 ALA A C 1
ATOM 2604 O O . ALA A 1 333 ? 40.929 12.961 -13.134 1.00 67.75 333 ALA A O 1
ATOM 2605 N N . ALA A 1 334 ? 38.922 13.858 -13.578 1.00 70.94 334 ALA A N 1
ATOM 2606 C CA . ALA A 1 334 ? 39.429 14.946 -14.411 1.00 70.94 334 ALA A CA 1
ATOM 2607 C C . ALA A 1 334 ? 40.409 15.859 -13.647 1.00 70.94 334 ALA A C 1
ATOM 2609 O O . ALA A 1 334 ? 41.433 16.284 -14.190 1.00 70.94 334 ALA A O 1
ATOM 2610 N N . LYS A 1 335 ? 40.148 16.132 -12.360 1.00 74.25 335 LYS A N 1
ATOM 2611 C CA . LYS A 1 335 ? 41.064 16.891 -11.491 1.00 74.25 335 LYS A CA 1
ATOM 2612 C C . LYS A 1 335 ? 42.373 16.137 -11.231 1.00 74.25 335 LYS A C 1
ATOM 2614 O O . LYS A 1 335 ? 43.440 16.747 -11.286 1.00 74.25 335 LYS A O 1
ATOM 2619 N N . ARG A 1 336 ? 42.309 14.823 -10.985 1.00 66.81 336 ARG A N 1
ATOM 2620 C CA . ARG A 1 336 ? 43.496 13.964 -10.812 1.00 66.81 336 ARG A CA 1
ATOM 2621 C C . ARG A 1 336 ? 44.329 13.881 -12.090 1.00 66.81 336 ARG A C 1
ATOM 2623 O O . ARG A 1 336 ? 45.546 13.998 -12.016 1.00 66.81 336 ARG A O 1
ATOM 2630 N N . TYR A 1 337 ? 43.683 13.769 -13.248 1.00 71.31 337 TYR A N 1
ATOM 2631 C CA . TYR A 1 337 ? 44.354 13.764 -14.547 1.00 71.31 337 TYR A CA 1
ATOM 2632 C C . TYR A 1 337 ? 45.089 15.087 -14.820 1.00 71.31 337 TYR A C 1
ATOM 2634 O O . TYR A 1 337 ? 46.270 15.086 -15.162 1.00 71.31 337 TYR A O 1
ATOM 2642 N N . LYS A 1 338 ? 44.443 16.233 -14.554 1.00 73.69 338 LYS A N 1
ATOM 2643 C CA . LYS A 1 338 ? 45.088 17.558 -14.644 1.00 73.69 338 LYS A CA 1
ATOM 2644 C C . LYS A 1 338 ? 46.274 17.701 -13.682 1.00 73.69 338 LYS A C 1
ATOM 2646 O O . LYS A 1 338 ? 47.302 18.258 -14.063 1.00 73.69 338 LYS A O 1
ATOM 2651 N N . ALA A 1 339 ? 46.162 17.172 -12.462 1.00 68.69 339 ALA A N 1
ATOM 2652 C CA . ALA A 1 339 ? 47.266 17.163 -11.503 1.00 68.69 339 ALA A CA 1
ATOM 2653 C C . ALA A 1 339 ? 48.440 16.293 -11.989 1.00 68.69 339 ALA A C 1
ATOM 2655 O O . ALA A 1 339 ? 49.584 16.740 -11.938 1.00 68.69 339 ALA A O 1
ATOM 2656 N N . ALA A 1 340 ? 48.173 15.104 -12.534 1.00 65.25 340 ALA A N 1
ATOM 2657 C CA . ALA A 1 340 ? 49.205 14.230 -13.093 1.00 65.25 340 ALA A CA 1
ATOM 2658 C C . ALA A 1 340 ? 49.957 14.895 -14.260 1.00 65.25 340 ALA A C 1
ATOM 2660 O O . ALA A 1 340 ? 51.187 14.898 -14.267 1.00 65.25 340 ALA A O 1
ATOM 2661 N N . ILE A 1 341 ? 49.241 15.550 -15.183 1.00 73.69 341 ILE A N 1
ATOM 2662 C CA . ILE A 1 341 ? 49.858 16.324 -16.275 1.00 73.69 341 ILE A CA 1
ATOM 2663 C C . ILE A 1 341 ? 50.756 17.436 -15.720 1.00 73.69 341 ILE A C 1
ATOM 2665 O O . ILE A 1 341 ? 51.869 17.622 -16.209 1.00 73.69 341 ILE A O 1
ATOM 2669 N N . SER A 1 342 ? 50.317 18.153 -14.680 1.00 64.81 342 SER A N 1
ATOM 2670 C CA . SER A 1 342 ? 51.121 19.231 -14.086 1.00 64.81 342 SER A CA 1
ATOM 2671 C C . SER A 1 342 ? 52.424 18.732 -13.447 1.00 64.81 342 SER A C 1
ATOM 2673 O O . SER A 1 342 ? 53.454 19.391 -13.571 1.00 64.81 342 SER A O 1
ATOM 2675 N N . VAL A 1 343 ? 52.411 17.543 -12.830 1.00 71.00 343 VAL A N 1
ATOM 2676 C CA . VAL A 1 343 ? 53.607 16.916 -12.245 1.00 71.00 343 VAL A CA 1
ATOM 2677 C C . VAL A 1 343 ? 54.580 16.474 -13.337 1.00 71.00 343 VAL A C 1
ATOM 2679 O O . VAL A 1 343 ? 55.776 16.735 -13.228 1.00 71.00 343 VAL A O 1
ATOM 2682 N N . VAL A 1 344 ? 54.078 15.863 -14.415 1.00 72.75 344 VAL A N 1
ATOM 2683 C CA . VAL A 1 344 ? 54.908 15.463 -15.563 1.00 72.75 344 VAL A CA 1
ATOM 2684 C C . VAL A 1 344 ? 55.526 16.690 -16.238 1.00 72.75 344 VAL A C 1
ATOM 2686 O O . VAL A 1 344 ? 56.727 16.704 -16.496 1.00 72.75 344 VAL A O 1
ATOM 2689 N N . ALA A 1 345 ? 54.752 17.757 -16.453 1.00 72.88 345 ALA A N 1
ATOM 2690 C CA . ALA A 1 345 ? 55.264 19.004 -17.017 1.00 72.88 345 ALA A CA 1
ATOM 2691 C C . ALA A 1 345 ? 56.353 19.638 -16.132 1.00 72.88 345 ALA A C 1
ATOM 2693 O O . ALA A 1 345 ? 57.397 20.046 -16.639 1.00 72.88 345 ALA A O 1
ATOM 2694 N N . ALA A 1 346 ? 56.157 19.670 -14.809 1.00 73.06 346 ALA A N 1
ATOM 2695 C CA . ALA A 1 346 ? 57.160 20.175 -13.871 1.00 73.06 346 ALA A CA 1
ATOM 2696 C C . ALA A 1 346 ? 58.445 19.327 -13.873 1.00 73.06 346 ALA A C 1
ATOM 2698 O O . ALA A 1 346 ? 59.542 19.883 -13.836 1.00 73.06 346 ALA A O 1
ATOM 2699 N N . ALA A 1 347 ? 58.325 17.999 -13.968 1.00 71.25 347 ALA A N 1
ATOM 2700 C CA . ALA A 1 347 ? 59.469 17.098 -14.070 1.00 71.25 347 ALA A CA 1
ATOM 2701 C C . ALA A 1 347 ? 60.260 17.319 -15.370 1.00 71.25 347 ALA A C 1
ATOM 2703 O O . ALA A 1 347 ? 61.484 17.412 -15.324 1.00 71.25 347 ALA A O 1
ATOM 2704 N N . ILE A 1 348 ? 59.579 17.489 -16.510 1.00 76.75 348 ILE A N 1
ATOM 2705 C CA . ILE A 1 348 ? 60.225 17.797 -17.798 1.00 76.75 348 ILE A CA 1
ATOM 2706 C C . ILE A 1 348 ? 60.985 19.125 -17.717 1.00 76.75 348 ILE A C 1
ATOM 2708 O O . ILE A 1 348 ? 62.135 19.202 -18.145 1.00 76.75 348 ILE A O 1
ATOM 2712 N N . VAL A 1 349 ? 60.384 20.161 -17.121 1.00 78.00 349 VAL A N 1
ATOM 2713 C CA . VAL A 1 349 ? 61.052 21.457 -16.926 1.00 78.00 349 VAL A CA 1
ATOM 2714 C C . VAL A 1 349 ? 62.268 21.316 -16.009 1.00 78.00 349 VAL A C 1
ATOM 2716 O O . VAL A 1 349 ? 63.327 21.848 -16.328 1.00 78.00 349 VAL A O 1
ATOM 2719 N N . ALA A 1 350 ? 62.164 20.571 -14.907 1.00 74.38 350 ALA A N 1
ATOM 2720 C CA . ALA A 1 350 ? 63.290 20.338 -14.004 1.00 74.38 350 ALA A CA 1
ATOM 2721 C C . ALA A 1 350 ? 64.443 19.588 -14.693 1.00 74.38 350 ALA A C 1
ATOM 2723 O O . ALA A 1 350 ? 65.601 19.969 -14.528 1.00 74.38 350 ALA A O 1
ATOM 2724 N N . VAL A 1 351 ? 64.134 18.574 -15.509 1.00 76.56 351 VAL A N 1
ATOM 2725 C CA . VAL A 1 351 ? 65.125 17.844 -16.316 1.00 76.56 351 VAL A CA 1
ATOM 2726 C C . VAL A 1 351 ? 65.769 18.766 -17.349 1.00 76.56 351 VAL A C 1
ATOM 2728 O O . VAL A 1 351 ? 66.990 18.762 -17.477 1.00 76.56 351 VAL A O 1
ATOM 2731 N N . ALA A 1 352 ? 64.989 19.601 -18.038 1.00 73.25 352 ALA A N 1
ATOM 2732 C CA . ALA A 1 352 ? 65.512 20.562 -19.007 1.00 73.25 352 ALA A CA 1
ATOM 2733 C C . ALA A 1 352 ? 66.428 21.605 -18.348 1.00 73.25 352 ALA A C 1
ATOM 2735 O O . ALA A 1 352 ? 67.497 21.905 -18.875 1.00 73.25 352 ALA A O 1
ATOM 2736 N N . VAL A 1 353 ? 66.054 22.121 -17.172 1.00 77.19 353 VAL A N 1
ATOM 2737 C CA . VAL A 1 353 ? 66.881 23.060 -16.397 1.00 77.19 353 VAL A CA 1
ATOM 2738 C C . VAL A 1 353 ? 68.164 22.386 -15.916 1.00 77.19 353 VAL A C 1
ATOM 2740 O O . VAL A 1 353 ? 69.241 22.960 -16.068 1.00 77.19 353 VAL A O 1
ATOM 2743 N N . PHE A 1 354 ? 68.079 21.160 -15.392 1.00 73.06 354 PHE A N 1
ATOM 2744 C CA . PHE A 1 354 ? 69.250 20.399 -14.962 1.00 73.06 354 PHE A CA 1
ATOM 2745 C C . PHE A 1 354 ? 70.196 20.114 -16.132 1.00 73.06 354 PHE A C 1
ATOM 2747 O O . PHE A 1 354 ? 71.395 20.368 -16.025 1.00 73.06 354 PHE A O 1
ATOM 2754 N N . ALA A 1 355 ? 69.661 19.664 -17.270 1.00 67.38 355 ALA A N 1
ATOM 2755 C CA . ALA A 1 355 ? 70.426 19.447 -18.490 1.00 67.38 355 ALA A CA 1
ATOM 2756 C C . ALA A 1 355 ? 71.096 20.744 -18.961 1.00 67.38 355 ALA A C 1
ATOM 2758 O O . ALA A 1 355 ? 72.288 20.737 -19.249 1.00 67.38 355 ALA A O 1
ATOM 2759 N N . PHE A 1 356 ? 70.380 21.872 -18.958 1.00 69.44 356 PHE A N 1
ATOM 2760 C CA . PHE A 1 356 ? 70.921 23.171 -19.362 1.00 69.44 356 PHE A CA 1
ATOM 2761 C C . PHE A 1 356 ? 72.037 23.665 -18.426 1.00 69.44 356 PHE A C 1
ATOM 2763 O O . PHE A 1 356 ? 73.083 24.116 -18.892 1.00 69.44 356 PHE A O 1
ATOM 2770 N N . SER A 1 357 ? 71.862 23.536 -17.105 1.00 68.06 357 SER A N 1
ATOM 2771 C CA . SER A 1 357 ? 72.905 23.862 -16.121 1.00 68.06 357 SER A CA 1
ATOM 2772 C C . SER A 1 357 ? 74.129 22.951 -16.243 1.00 68.06 357 SER A C 1
ATOM 2774 O O . SER A 1 357 ? 75.259 23.431 -16.153 1.00 68.06 357 SER A O 1
ATOM 2776 N N . TYR A 1 358 ? 73.923 21.657 -16.497 1.00 64.88 358 TYR A N 1
ATOM 2777 C CA . TYR A 1 358 ? 75.001 20.697 -16.728 1.00 64.88 358 TYR A CA 1
ATOM 2778 C C . TYR A 1 358 ? 75.766 21.002 -18.030 1.00 64.88 358 TYR A C 1
ATOM 2780 O O . TYR A 1 358 ? 76.996 21.014 -18.039 1.00 64.88 358 TYR A O 1
ATOM 2788 N N . PHE A 1 359 ? 75.053 21.358 -19.104 1.00 59.69 359 PHE A N 1
ATOM 2789 C CA . PHE A 1 359 ? 75.624 21.794 -20.384 1.00 59.69 359 PHE A CA 1
ATOM 2790 C C . PHE A 1 359 ? 76.519 23.022 -20.243 1.00 59.69 359 PHE A C 1
ATOM 2792 O O . PHE A 1 359 ? 77.645 23.033 -20.742 1.00 59.69 359 PHE A O 1
ATOM 2799 N N . TYR A 1 360 ? 76.025 24.043 -19.539 1.00 62.94 360 TYR A N 1
ATOM 2800 C CA . TYR A 1 360 ? 76.752 25.294 -19.339 1.00 62.94 360 TYR A CA 1
ATOM 2801 C C . TYR A 1 360 ? 78.032 25.086 -18.519 1.00 62.94 360 TYR A C 1
ATOM 2803 O O . TYR A 1 360 ? 79.037 25.756 -18.744 1.00 62.94 360 TYR A O 1
ATOM 2811 N N . ALA A 1 361 ? 78.019 24.132 -17.585 1.00 64.06 361 ALA A N 1
ATOM 2812 C CA . ALA A 1 361 ? 79.171 23.826 -16.751 1.00 64.06 361 ALA A CA 1
ATOM 2813 C C . ALA A 1 361 ? 80.243 22.975 -17.457 1.00 64.06 361 ALA A C 1
ATOM 2815 O O . ALA A 1 361 ? 81.381 22.967 -16.988 1.00 64.06 361 ALA A O 1
ATOM 2816 N N . HIS A 1 362 ? 79.909 22.206 -18.503 1.00 60.44 362 HIS A N 1
ATOM 2817 C CA . HIS A 1 362 ? 80.803 21.172 -19.060 1.00 60.44 362 HIS A CA 1
ATOM 2818 C C . HIS A 1 362 ? 81.091 21.280 -20.575 1.00 60.44 362 HIS A C 1
ATOM 2820 O O . HIS A 1 362 ? 81.795 20.422 -21.100 1.00 60.44 362 HIS A O 1
ATOM 2826 N N . ASN A 1 363 ? 80.641 22.332 -21.280 1.00 59.19 363 ASN A N 1
ATOM 2827 C CA . ASN A 1 363 ? 80.990 22.607 -22.693 1.00 59.19 363 ASN A CA 1
ATOM 2828 C C . ASN A 1 363 ? 80.735 21.426 -23.664 1.00 59.19 363 ASN A C 1
ATOM 2830 O O . ASN A 1 363 ? 81.495 21.195 -24.605 1.00 59.19 363 ASN A O 1
ATOM 2834 N N . TYR A 1 364 ? 79.661 20.664 -23.449 1.00 60.25 364 TYR A N 1
ATOM 2835 C CA . TYR A 1 364 ? 79.275 19.565 -24.341 1.00 60.25 364 TYR A CA 1
ATOM 2836 C C . TYR A 1 364 ? 78.530 20.064 -25.592 1.00 60.25 364 TYR A C 1
ATOM 2838 O O . TYR A 1 364 ? 77.917 21.131 -25.578 1.00 60.25 364 TYR A O 1
ATOM 2846 N N . SER A 1 365 ? 78.563 19.286 -26.683 1.00 63.34 365 SER A N 1
ATOM 2847 C CA . SER A 1 365 ? 77.777 19.556 -27.899 1.00 63.34 365 SER A CA 1
ATOM 2848 C C . SER A 1 365 ? 76.357 18.979 -27.779 1.00 63.34 365 SER A C 1
ATOM 2850 O O . SER A 1 365 ? 76.171 17.900 -27.213 1.00 63.34 365 SER A O 1
ATOM 2852 N N . ILE A 1 366 ? 75.350 19.698 -28.294 1.00 56.50 366 ILE A N 1
ATOM 2853 C CA . ILE A 1 366 ? 73.919 19.348 -28.160 1.00 56.50 366 ILE A CA 1
ATOM 2854 C C . ILE A 1 366 ? 73.597 17.962 -28.744 1.00 56.50 366 ILE A C 1
ATOM 2856 O O . ILE A 1 366 ? 72.777 17.241 -28.177 1.00 56.50 366 ILE A O 1
ATOM 2860 N N . SER A 1 367 ? 74.270 17.560 -29.825 1.00 58.53 367 SER A N 1
ATOM 2861 C CA . SER A 1 367 ? 74.042 16.265 -30.478 1.00 58.53 367 SER A CA 1
ATOM 2862 C C . SER A 1 367 ? 74.456 15.083 -29.600 1.00 58.53 367 SER A C 1
ATOM 2864 O O . SER A 1 367 ? 73.704 14.124 -29.472 1.00 58.53 367 SER A O 1
ATOM 2866 N N . THR A 1 368 ? 75.596 15.183 -28.913 1.00 63.84 368 THR A N 1
ATOM 2867 C CA . THR A 1 368 ? 76.131 14.099 -28.071 1.00 63.84 368 THR A CA 1
ATOM 2868 C C . THR A 1 368 ? 75.266 13.833 -26.838 1.00 63.84 368 THR A C 1
ATOM 2870 O O . THR A 1 368 ? 75.191 12.711 -26.347 1.00 63.84 368 THR A O 1
ATOM 2873 N N . TRP A 1 369 ? 74.600 14.857 -26.303 1.00 65.25 369 TRP A N 1
ATOM 2874 C CA . TRP A 1 369 ? 73.666 14.659 -25.194 1.00 65.25 369 TRP A CA 1
ATOM 2875 C C . TRP A 1 369 ? 72.339 14.063 -25.654 1.00 65.25 369 TRP A C 1
ATOM 2877 O O . TRP A 1 369 ? 71.807 13.208 -24.956 1.00 65.25 369 TRP A O 1
ATOM 2887 N N . ALA A 1 370 ? 71.811 14.492 -26.806 1.00 60.12 370 ALA A N 1
ATOM 2888 C CA . ALA A 1 370 ? 70.552 13.967 -27.330 1.00 60.12 370 ALA A CA 1
ATOM 2889 C C . ALA A 1 370 ? 70.638 12.452 -27.574 1.00 60.12 370 ALA A C 1
ATOM 2891 O O . ALA A 1 370 ? 69.718 11.729 -27.203 1.00 60.12 370 ALA A O 1
ATOM 2892 N N . GLU A 1 371 ? 71.764 11.967 -28.102 1.00 63.62 371 GLU A N 1
ATOM 2893 C CA . GLU A 1 371 ? 72.025 10.531 -28.269 1.00 63.62 371 GLU A CA 1
ATOM 2894 C C . GLU A 1 371 ? 72.044 9.795 -26.917 1.00 63.62 371 GLU A C 1
ATOM 2896 O O . GLU A 1 371 ? 71.275 8.856 -26.718 1.00 63.62 371 GLU A O 1
ATOM 2901 N N . ASN A 1 372 ? 72.818 10.286 -25.943 1.00 65.12 372 ASN A N 1
ATOM 2902 C CA . ASN A 1 372 ? 72.920 9.663 -24.616 1.00 65.12 372 ASN A CA 1
ATOM 2903 C C . ASN A 1 372 ? 71.606 9.713 -23.809 1.00 65.12 372 ASN A C 1
ATOM 2905 O O . ASN A 1 372 ? 71.293 8.792 -23.057 1.00 65.12 372 ASN A O 1
ATOM 2909 N N . PHE A 1 373 ? 70.827 10.792 -23.928 1.00 63.19 373 PHE A N 1
ATOM 2910 C CA . PHE A 1 373 ? 69.538 10.929 -23.248 1.00 63.19 373 PHE A CA 1
ATOM 2911 C C . PHE A 1 373 ? 68.501 9.961 -23.824 1.00 63.19 373 PHE A C 1
ATOM 2913 O O . PHE A 1 373 ? 67.775 9.327 -23.061 1.00 63.19 373 PHE A O 1
ATOM 2920 N N . MET A 1 374 ? 68.452 9.809 -25.151 1.00 58.69 374 MET A N 1
ATOM 2921 C CA . MET A 1 374 ? 67.547 8.858 -25.802 1.00 58.69 374 MET A CA 1
ATOM 2922 C C . MET A 1 374 ? 67.906 7.410 -25.458 1.00 58.69 374 MET A C 1
ATOM 2924 O O . MET A 1 374 ? 67.004 6.610 -25.225 1.00 58.69 374 MET A O 1
ATOM 2928 N N . GLU A 1 375 ? 69.195 7.095 -25.329 1.00 62.34 375 GLU A N 1
ATOM 2929 C CA . GLU A 1 375 ? 69.671 5.782 -24.882 1.00 62.34 375 GLU A CA 1
ATOM 2930 C C . GLU A 1 375 ? 69.329 5.509 -23.401 1.00 62.34 375 GLU A C 1
ATOM 2932 O O . GLU A 1 375 ? 68.962 4.394 -23.034 1.00 62.34 375 GLU A O 1
ATOM 2937 N N . TRP A 1 376 ? 69.368 6.535 -22.542 1.00 62.28 376 TRP A N 1
ATOM 2938 C CA . TRP A 1 376 ? 69.015 6.413 -21.122 1.00 62.28 376 TRP A CA 1
ATOM 2939 C C . TRP A 1 376 ? 67.504 6.294 -20.870 1.00 62.28 376 TRP A C 1
ATOM 2941 O O . TRP A 1 376 ? 67.081 5.506 -20.024 1.00 62.28 376 TRP A O 1
ATOM 2951 N N . VAL A 1 377 ? 66.682 7.069 -21.587 1.00 57.78 377 VAL A N 1
ATOM 2952 C CA . VAL A 1 377 ? 65.215 7.056 -21.436 1.00 57.78 377 VAL A CA 1
ATOM 2953 C C . VAL A 1 377 ? 64.586 5.852 -22.141 1.00 57.78 377 VAL A C 1
ATOM 2955 O O . VAL A 1 377 ? 63.594 5.309 -21.654 1.00 57.78 377 VAL A O 1
ATOM 2958 N N . PHE A 1 378 ? 65.180 5.394 -23.246 1.00 59.28 378 PHE A N 1
ATOM 2959 C CA . PHE A 1 378 ? 64.717 4.243 -24.018 1.00 59.28 378 PHE A CA 1
ATOM 2960 C C . PHE A 1 378 ? 65.842 3.206 -24.195 1.00 59.28 378 PHE A C 1
ATOM 2962 O O . PHE A 1 378 ? 66.322 2.990 -25.308 1.00 59.28 378 PHE A O 1
ATOM 2969 N N . PRO A 1 379 ? 66.242 2.498 -23.121 1.00 54.12 379 PRO A N 1
ATOM 2970 C CA . PRO A 1 379 ? 67.364 1.552 -23.160 1.00 54.12 379 PRO A CA 1
ATOM 2971 C C . PRO A 1 379 ? 67.105 0.310 -24.030 1.00 54.12 379 PRO A C 1
ATOM 2973 O O . PRO A 1 379 ? 68.018 -0.469 -24.283 1.00 54.12 379 PRO A O 1
ATOM 2976 N N . ALA A 1 380 ? 65.866 0.116 -24.494 1.00 54.22 380 ALA A N 1
ATOM 2977 C CA . ALA A 1 380 ? 65.477 -0.934 -25.435 1.00 54.22 380 ALA A CA 1
ATOM 2978 C C . ALA A 1 380 ? 65.449 -0.463 -26.909 1.00 54.22 380 ALA A C 1
ATOM 2980 O O . ALA A 1 380 ? 64.977 -1.206 -27.767 1.00 54.22 380 ALA A O 1
ATOM 2981 N N . GLY A 1 381 ? 65.949 0.744 -27.203 1.00 58.50 381 GLY A N 1
ATOM 2982 C CA . GLY A 1 381 ? 65.926 1.364 -28.531 1.00 58.50 381 GLY A CA 1
ATOM 2983 C C . GLY A 1 381 ? 64.860 2.457 -28.656 1.00 58.50 381 GLY A C 1
ATOM 2984 O O . GLY A 1 381 ? 63.814 2.408 -28.008 1.00 58.50 381 GLY A O 1
ATOM 2985 N N . ASN A 1 382 ? 65.146 3.469 -29.479 1.00 55.69 382 ASN A N 1
ATOM 2986 C CA . ASN A 1 382 ? 64.314 4.658 -29.650 1.00 55.69 382 ASN A CA 1
ATOM 2987 C C . ASN A 1 382 ? 63.005 4.319 -30.404 1.00 55.69 382 ASN A C 1
ATOM 2989 O O . ASN A 1 382 ? 63.060 3.995 -31.589 1.00 55.69 382 ASN A O 1
ATOM 2993 N N . PRO A 1 383 ? 61.814 4.447 -29.789 1.00 48.75 383 PRO A N 1
ATOM 2994 C CA . PRO A 1 383 ? 60.546 4.056 -30.417 1.00 48.75 383 PRO A CA 1
ATOM 2995 C C . PRO A 1 383 ? 60.095 4.984 -31.561 1.00 48.75 383 PRO A C 1
ATOM 2997 O O . PRO A 1 383 ? 59.066 4.730 -32.182 1.00 48.75 383 PRO A O 1
ATOM 3000 N N . PHE A 1 384 ? 60.838 6.060 -31.838 1.00 49.25 384 PHE A N 1
ATOM 3001 C CA . PHE A 1 384 ? 60.546 7.026 -32.903 1.00 49.25 384 PHE A CA 1
ATOM 3002 C C . PHE A 1 384 ? 61.471 6.894 -34.122 1.00 49.25 384 PHE A C 1
ATOM 3004 O O . PHE A 1 384 ? 61.386 7.699 -35.056 1.00 49.25 384 PHE A O 1
ATOM 3011 N N . GLU A 1 385 ? 62.359 5.900 -34.130 1.00 44.41 385 GLU A N 1
ATOM 3012 C CA . GLU A 1 38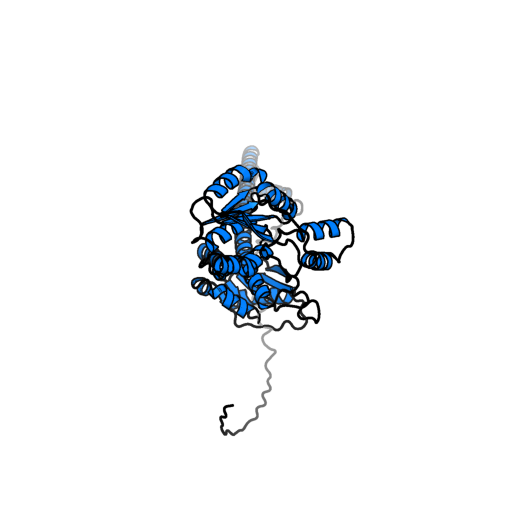5 ? 63.239 5.618 -35.261 1.00 44.41 385 GLU A CA 1
ATOM 3013 C C . GLU A 1 385 ? 62.394 5.174 -36.475 1.00 44.41 385 GLU A C 1
ATOM 3015 O O . GLU A 1 385 ? 61.694 4.166 -36.432 1.00 44.41 385 GLU A O 1
ATOM 3020 N N . GLY A 1 386 ? 62.383 5.996 -37.534 1.00 52.72 386 GLY A N 1
ATOM 3021 C CA . GLY A 1 386 ? 61.572 5.794 -38.747 1.00 52.72 386 GLY A CA 1
ATOM 3022 C C . GLY A 1 386 ? 60.309 6.663 -38.872 1.00 52.72 386 GLY A C 1
ATOM 3023 O O . GLY A 1 386 ? 59.696 6.687 -39.935 1.00 52.72 386 GLY A O 1
ATOM 3024 N N . MET A 1 387 ? 59.925 7.446 -37.855 1.00 40.88 387 MET A N 1
ATOM 3025 C CA . MET A 1 387 ? 58.662 8.213 -37.895 1.00 40.88 387 MET A CA 1
ATOM 3026 C C . MET A 1 387 ? 58.705 9.485 -38.775 1.00 40.88 387 MET A C 1
ATOM 3028 O O . MET A 1 387 ? 57.671 10.110 -39.011 1.00 40.88 387 MET A O 1
ATOM 3032 N N . PHE A 1 388 ? 59.883 9.866 -39.287 1.00 38.34 388 PHE A N 1
ATOM 3033 C CA . PHE A 1 388 ? 60.083 11.047 -40.143 1.00 38.34 388 PHE A CA 1
ATOM 3034 C C . PHE A 1 388 ? 60.679 10.740 -41.526 1.00 38.34 388 PHE A C 1
ATOM 3036 O O . PHE A 1 388 ? 61.062 11.674 -42.233 1.00 38.34 388 PHE A O 1
ATOM 3043 N N . ASP A 1 389 ? 60.719 9.475 -41.953 1.00 37.59 389 ASP A N 1
ATOM 3044 C CA . ASP A 1 389 ? 61.178 9.135 -43.302 1.00 37.59 389 ASP A CA 1
ATOM 3045 C C . ASP A 1 389 ? 60.023 9.279 -44.311 1.00 37.59 389 ASP A C 1
ATOM 3047 O O . ASP A 1 389 ? 59.261 8.356 -44.591 1.00 37.59 389 ASP A O 1
ATOM 3051 N N . ARG A 1 390 ? 59.819 10.507 -44.802 1.00 37.72 390 ARG A N 1
ATOM 3052 C CA . ARG A 1 390 ? 58.907 10.785 -45.919 1.00 37.72 390 ARG A CA 1
ATOM 3053 C C . ARG A 1 390 ? 59.649 10.584 -47.237 1.00 37.72 390 ARG A C 1
ATOM 3055 O O . ARG A 1 390 ? 60.293 11.508 -47.728 1.00 37.72 390 ARG A O 1
ATOM 3062 N N . THR A 1 391 ? 59.437 9.436 -47.870 1.00 35.94 391 THR A N 1
ATOM 3063 C CA . THR A 1 391 ? 59.453 9.332 -49.336 1.00 35.94 391 THR A CA 1
ATOM 3064 C C . THR A 1 391 ? 58.020 9.099 -49.828 1.00 35.94 391 THR A C 1
ATOM 3066 O O . THR A 1 391 ? 57.251 8.350 -49.234 1.00 35.94 391 THR A O 1
ATOM 3069 N N . ALA A 1 392 ? 57.615 9.881 -50.830 1.00 31.91 392 ALA A N 1
ATOM 3070 C CA . ALA A 1 392 ? 56.245 9.991 -51.335 1.00 31.91 392 ALA A CA 1
ATOM 3071 C C . ALA A 1 392 ? 55.741 8.691 -52.006 1.00 31.91 392 ALA A C 1
ATOM 3073 O O . ALA A 1 392 ? 56.560 7.958 -52.560 1.00 31.91 392 ALA A O 1
ATOM 3074 N N . PRO A 1 393 ? 54.420 8.414 -52.017 1.00 35.81 393 PRO A N 1
ATOM 3075 C CA . PRO A 1 393 ? 53.874 7.241 -52.694 1.00 35.81 393 PRO A CA 1
ATOM 3076 C C . PRO A 1 393 ? 53.872 7.444 -54.215 1.00 35.81 393 PRO A C 1
ATOM 3078 O O . PRO A 1 393 ? 53.377 8.456 -54.715 1.00 35.81 393 PRO A O 1
ATOM 3081 N N . GLY A 1 394 ? 54.442 6.476 -54.932 1.00 33.12 394 GLY A N 1
ATOM 3082 C CA . GLY A 1 394 ? 54.382 6.379 -56.386 1.00 33.12 394 GLY A CA 1
ATOM 3083 C C . GLY A 1 394 ? 53.025 5.854 -56.852 1.00 33.12 394 GLY A C 1
ATOM 3084 O O . GLY A 1 394 ? 52.484 4.903 -56.292 1.00 33.12 394 GLY A O 1
ATOM 3085 N N . GLU A 1 395 ? 52.495 6.516 -57.874 1.00 36.06 395 GLU A N 1
ATOM 3086 C CA . GLU A 1 395 ? 51.393 6.078 -58.725 1.00 36.06 395 GLU A CA 1
ATOM 3087 C C . GLU A 1 395 ? 51.730 4.702 -59.324 1.00 36.06 395 GLU A C 1
ATOM 3089 O O . GLU A 1 395 ? 52.664 4.637 -60.109 1.00 36.06 395 GLU A O 1
ATOM 3094 N N . ASP A 1 396 ? 51.029 3.623 -58.941 1.00 37.41 396 ASP A N 1
ATOM 3095 C CA . ASP A 1 396 ? 50.834 2.431 -59.804 1.00 37.41 396 ASP A CA 1
ATOM 3096 C C . ASP A 1 396 ? 49.887 1.343 -59.240 1.00 37.41 396 ASP A C 1
ATOM 3098 O O . ASP A 1 396 ? 49.530 0.420 -59.964 1.00 37.41 396 ASP A O 1
ATOM 3102 N N . GLU A 1 397 ? 49.347 1.453 -58.019 1.00 37.38 397 GLU A N 1
ATOM 3103 C CA . GLU A 1 397 ? 48.372 0.469 -57.485 1.00 37.38 397 GLU A CA 1
ATOM 3104 C C . GLU A 1 397 ? 46.904 0.931 -57.557 1.00 37.38 397 GLU A C 1
ATOM 3106 O O . GLU A 1 397 ? 46.107 0.727 -56.643 1.00 37.38 397 GLU A O 1
ATOM 3111 N N . MET A 1 398 ? 46.509 1.571 -58.660 1.00 33.28 398 MET A N 1
ATOM 3112 C CA . MET A 1 398 ? 45.119 2.001 -58.866 1.00 33.28 398 MET A CA 1
ATOM 3113 C C . MET A 1 398 ? 44.593 1.635 -60.258 1.00 33.28 398 MET A C 1
ATOM 3115 O O . MET A 1 398 ? 43.991 2.466 -60.930 1.00 33.28 398 MET A O 1
ATOM 3119 N N . LYS A 1 399 ? 44.832 0.397 -60.723 1.00 35.72 399 LYS A N 1
ATOM 3120 C CA . LYS A 1 399 ? 44.255 -0.102 -61.991 1.00 35.72 399 LYS A CA 1
ATOM 3121 C C . LYS A 1 399 ? 43.834 -1.575 -62.054 1.00 35.72 399 LYS A C 1
ATOM 3123 O O . LYS A 1 399 ? 43.475 -2.019 -63.136 1.00 35.72 399 LYS A O 1
ATOM 3128 N N . GLU A 1 400 ? 43.767 -2.318 -60.951 1.00 36.53 400 GLU A N 1
ATOM 3129 C CA . GLU A 1 400 ? 43.487 -3.764 -61.048 1.00 36.53 400 GLU A CA 1
ATOM 3130 C C . GLU A 1 400 ? 42.408 -4.282 -60.086 1.00 36.53 400 GLU A C 1
ATOM 3132 O O . GLU A 1 400 ? 42.581 -5.325 -59.476 1.00 36.53 400 GLU A O 1
ATOM 3137 N N . ASN A 1 401 ? 41.282 -3.568 -59.928 1.00 33.78 401 ASN A N 1
ATOM 3138 C CA . ASN A 1 401 ? 40.107 -4.129 -59.228 1.00 33.78 401 ASN A CA 1
ATOM 3139 C C . ASN A 1 401 ? 38.742 -3.536 -59.651 1.00 33.78 401 ASN A C 1
ATOM 3141 O O . ASN A 1 401 ? 37.796 -3.523 -58.868 1.00 33.78 401 ASN A O 1
ATOM 3145 N N . LEU A 1 402 ? 38.609 -3.054 -60.895 1.00 34.06 402 LEU A N 1
ATOM 3146 C CA . LEU A 1 402 ? 37.336 -2.537 -61.439 1.00 34.06 402 LEU A CA 1
ATOM 3147 C C . LEU A 1 402 ? 36.848 -3.257 -62.709 1.00 34.06 402 LEU A C 1
ATOM 3149 O O . LEU A 1 402 ? 36.007 -2.735 -63.433 1.00 34.06 402 LEU A O 1
ATOM 3153 N N . GLU A 1 403 ? 37.306 -4.485 -62.943 1.00 35.88 403 GLU A N 1
ATOM 3154 C CA . GLU A 1 403 ? 36.741 -5.387 -63.951 1.00 35.88 403 GLU A CA 1
ATOM 3155 C C . GLU A 1 403 ? 36.539 -6.767 -63.320 1.00 35.88 403 GLU A C 1
ATOM 3157 O O . GLU A 1 403 ? 37.456 -7.578 -63.303 1.00 35.88 403 GLU A O 1
ATOM 3162 N N . ASN A 1 404 ? 35.367 -6.989 -62.714 1.00 34.69 404 ASN A N 1
ATOM 3163 C CA . ASN A 1 404 ? 34.696 -8.295 -62.602 1.00 34.69 404 ASN A CA 1
ATOM 3164 C C . ASN A 1 404 ? 33.434 -8.162 -61.741 1.00 34.69 404 ASN A C 1
ATOM 3166 O O . ASN A 1 404 ? 33.452 -8.479 -60.555 1.00 34.69 404 ASN A O 1
ATOM 3170 N N . THR A 1 405 ? 32.347 -7.658 -62.330 1.00 32.44 405 THR A N 1
ATOM 3171 C CA . THR A 1 405 ? 30.952 -8.096 -62.086 1.00 32.44 405 THR A CA 1
ATOM 3172 C C . THR A 1 405 ? 30.007 -7.246 -62.939 1.00 32.44 405 THR A C 1
ATOM 3174 O O . THR A 1 405 ? 29.350 -6.322 -62.472 1.00 32.44 405 THR A O 1
ATOM 3177 N N . ALA A 1 406 ? 29.968 -7.553 -64.233 1.00 30.23 406 ALA A N 1
ATOM 3178 C CA . ALA A 1 406 ? 28.899 -7.154 -65.135 1.00 30.23 406 ALA A CA 1
ATOM 3179 C C . ALA A 1 406 ? 28.567 -8.382 -65.988 1.00 30.23 406 ALA A C 1
ATOM 3181 O O . ALA A 1 406 ? 29.405 -8.792 -66.778 1.00 30.23 406 ALA A O 1
ATOM 3182 N N . ASP A 1 407 ? 27.425 -8.998 -65.685 1.00 32.88 407 ASP A N 1
ATOM 3183 C CA . ASP A 1 407 ? 26.593 -9.921 -66.480 1.00 32.88 407 ASP A CA 1
ATOM 3184 C C . ASP A 1 407 ? 25.597 -10.503 -65.449 1.00 32.88 407 ASP A C 1
ATOM 3186 O O . ASP A 1 407 ? 26.009 -11.129 -64.478 1.00 32.88 407 ASP A O 1
ATOM 3190 N N . GLY A 1 408 ? 24.292 -10.237 -65.442 1.00 30.03 408 GLY A N 1
ATOM 3191 C CA . GLY A 1 408 ? 23.387 -9.912 -66.533 1.00 30.03 408 GLY A CA 1
ATOM 3192 C C . GLY A 1 408 ? 22.489 -11.124 -66.772 1.00 30.03 408 GLY A C 1
ATOM 3193 O O . GLY A 1 408 ? 22.895 -12.013 -67.502 1.00 30.03 408 GLY A O 1
ATOM 3194 N N . GLU A 1 409 ? 21.299 -11.165 -66.162 1.00 31.31 409 GLU A N 1
ATOM 3195 C CA . GLU A 1 409 ? 20.143 -11.889 -66.714 1.00 31.31 409 GLU A CA 1
ATOM 3196 C C . GLU A 1 409 ? 18.832 -11.408 -66.060 1.00 31.31 409 GLU A C 1
ATOM 3198 O O . GLU A 1 409 ? 18.473 -11.778 -64.943 1.00 31.31 409 GLU A O 1
ATOM 3203 N N . ASP A 1 410 ? 18.142 -10.538 -66.801 1.00 30.91 410 ASP A N 1
ATOM 3204 C CA . ASP A 1 410 ? 16.707 -10.271 -66.725 1.00 30.91 410 ASP A CA 1
ATOM 3205 C C . ASP A 1 410 ? 15.949 -11.397 -67.446 1.00 30.91 410 ASP A C 1
ATOM 3207 O O . ASP A 1 410 ? 16.274 -11.711 -68.592 1.00 30.91 410 ASP A O 1
ATOM 3211 N N . VAL A 1 411 ? 14.858 -11.900 -66.857 1.00 34.69 411 VAL A N 1
ATOM 3212 C CA . VAL A 1 411 ? 13.699 -12.385 -67.628 1.00 34.69 411 VAL A CA 1
ATOM 3213 C C . VAL A 1 411 ? 12.408 -11.915 -66.959 1.00 34.69 411 VAL A C 1
ATOM 3215 O O . VAL A 1 411 ? 12.032 -12.331 -65.866 1.00 34.69 411 VAL A O 1
ATOM 3218 N N . SER A 1 412 ? 11.740 -11.033 -67.691 1.00 31.62 412 SER A N 1
ATOM 3219 C CA . SER A 1 412 ? 10.387 -10.508 -67.545 1.00 31.62 412 SER A CA 1
ATOM 3220 C C . SER A 1 412 ? 9.287 -11.504 -67.938 1.00 31.62 412 SER A C 1
ATOM 3222 O O . SER A 1 412 ? 9.496 -12.342 -68.815 1.00 31.62 412 SER A O 1
ATOM 3224 N N . GLY A 1 413 ? 8.075 -11.279 -67.424 1.00 28.77 413 GLY A N 1
ATOM 3225 C CA . GLY A 1 413 ? 6.798 -11.747 -67.992 1.00 28.77 413 GLY A CA 1
ATOM 3226 C C . GLY A 1 413 ? 5.710 -11.760 -66.914 1.00 28.77 413 GLY A C 1
ATOM 3227 O O . GLY A 1 413 ? 5.721 -12.643 -66.068 1.00 28.77 413 GLY A O 1
ATOM 3228 N N . GLU A 1 414 ? 4.959 -10.665 -66.723 1.00 30.44 414 GLU A N 1
ATOM 3229 C CA . GLU A 1 414 ? 3.617 -10.407 -67.307 1.00 30.44 414 GLU A CA 1
ATOM 3230 C C . GLU A 1 414 ? 2.550 -11.425 -66.843 1.00 30.44 414 GLU A C 1
ATOM 3232 O O . GLU A 1 414 ? 2.802 -12.618 -66.837 1.00 30.44 414 GLU A O 1
ATOM 3237 N N . ALA A 1 415 ? 1.291 -11.122 -66.524 1.00 28.16 415 ALA A N 1
ATOM 3238 C CA . ALA A 1 415 ? 0.474 -9.931 -66.303 1.00 28.16 415 ALA A CA 1
ATOM 3239 C C . ALA A 1 415 ? -0.974 -10.453 -66.091 1.00 28.16 415 ALA A C 1
ATOM 3241 O O . ALA A 1 415 ? -1.302 -11.568 -66.499 1.00 28.16 415 ALA A O 1
ATOM 3242 N N . SER A 1 416 ? -1.860 -9.580 -65.599 1.00 29.20 416 SER A N 1
ATOM 3243 C CA . SER A 1 416 ? -3.335 -9.677 -65.639 1.00 29.20 416 SER A CA 1
ATOM 3244 C C . SER A 1 416 ? -3.998 -10.557 -64.568 1.00 29.20 416 SER A C 1
ATOM 3246 O O . SER A 1 416 ? -3.483 -11.609 -64.217 1.00 29.20 416 SER A O 1
ATOM 3248 N N . SER A 1 417 ? -5.175 -10.242 -64.029 1.00 30.31 417 SER A N 1
ATOM 3249 C CA . SER A 1 417 ? -6.002 -9.026 -63.930 1.00 30.31 417 SER A CA 1
ATOM 3250 C C . SER A 1 417 ? -7.318 -9.448 -63.257 1.00 30.31 417 SER A C 1
ATOM 3252 O O . SER A 1 417 ? -7.705 -10.595 -63.447 1.00 30.31 417 SER A O 1
ATOM 3254 N N . SER A 1 418 ? -8.017 -8.484 -62.634 1.00 30.20 418 SER A N 1
ATOM 3255 C CA . SER A 1 418 ? -9.493 -8.417 -62.479 1.00 30.20 418 SER A CA 1
ATOM 3256 C C . SER A 1 418 ? -10.143 -9.476 -61.549 1.00 30.20 418 SER A C 1
ATOM 3258 O O . SER A 1 418 ? -9.675 -10.598 -61.447 1.00 30.20 418 SER A O 1
ATOM 3260 N N . ASP A 1 419 ? -11.182 -9.253 -60.741 1.00 30.70 419 ASP A N 1
ATOM 3261 C CA . ASP A 1 419 ? -12.175 -8.198 -60.482 1.00 30.70 419 ASP A CA 1
ATOM 3262 C C . ASP A 1 419 ? -12.582 -8.338 -58.990 1.00 30.70 419 ASP A C 1
ATOM 3264 O O . ASP A 1 419 ? -12.602 -9.443 -58.453 1.00 30.70 419 ASP A O 1
ATOM 3268 N N . ALA A 1 420 ? -12.695 -7.274 -58.190 1.00 32.31 420 ALA A N 1
ATOM 3269 C CA . ALA A 1 420 ? -13.935 -6.545 -57.880 1.00 32.31 420 ALA A CA 1
ATOM 3270 C C . ALA A 1 420 ? -15.218 -7.402 -57.728 1.00 32.31 420 ALA A C 1
ATOM 3272 O O . ALA A 1 420 ? -15.641 -8.038 -58.687 1.00 32.31 420 ALA A O 1
ATOM 3273 N N . VAL A 1 421 ? -15.886 -7.313 -56.560 1.00 33.81 421 VAL A N 1
ATOM 3274 C CA . VAL A 1 421 ? -17.300 -6.873 -56.376 1.00 33.81 421 VAL A CA 1
ATOM 3275 C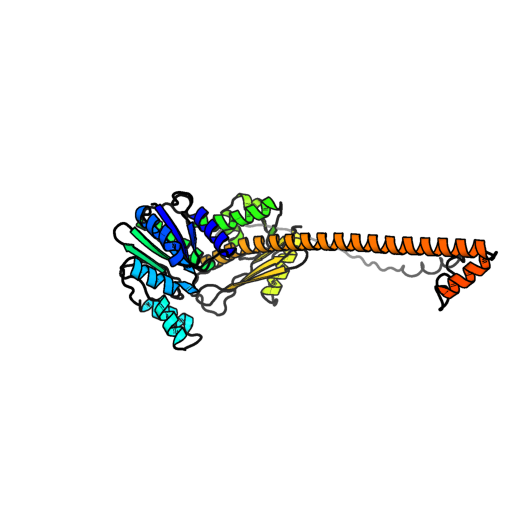 C . VAL A 1 421 ? -17.892 -7.299 -55.005 1.00 33.81 421 VAL A C 1
ATOM 3277 O O . VAL A 1 421 ? -17.960 -8.476 -54.674 1.00 33.81 421 VAL A O 1
ATOM 3280 N N . ASN A 1 422 ? -18.364 -6.264 -54.296 1.00 33.00 422 ASN A N 1
ATOM 3281 C CA . ASN A 1 422 ? -19.523 -6.092 -53.396 1.00 33.00 422 ASN A CA 1
ATOM 3282 C C . ASN A 1 422 ? -19.691 -6.710 -51.989 1.00 33.00 422 ASN A C 1
ATOM 3284 O O . ASN A 1 422 ? -19.713 -7.916 -51.789 1.00 33.00 422 ASN A O 1
ATOM 3288 N N . GLU A 1 423 ? -19.974 -5.760 -51.076 1.00 32.75 423 GLU A N 1
ATOM 3289 C CA . GLU A 1 423 ? -21.131 -5.630 -50.160 1.00 32.75 423 GLU A CA 1
ATOM 3290 C C . GLU A 1 423 ? -21.567 -6.841 -49.320 1.00 32.75 423 GLU A C 1
ATOM 3292 O O . GLU A 1 423 ? -22.026 -7.848 -49.841 1.00 32.75 423 GLU A O 1
ATOM 3297 N N . ALA A 1 424 ? -21.664 -6.661 -48.000 1.00 32.03 424 ALA A N 1
ATOM 3298 C CA . ALA A 1 424 ? -22.890 -6.153 -47.367 1.00 32.03 424 ALA A CA 1
ATOM 3299 C C . ALA A 1 424 ? -22.830 -6.268 -45.834 1.00 32.03 424 ALA A C 1
ATOM 3301 O O . ALA A 1 424 ? -22.255 -7.191 -45.263 1.00 32.03 424 ALA A O 1
ATOM 3302 N N . SER A 1 425 ? -23.483 -5.300 -45.202 1.00 37.03 425 SER A N 1
ATOM 3303 C CA . SER A 1 425 ? -23.860 -5.190 -43.797 1.00 37.03 425 SER A CA 1
ATOM 3304 C C . SER A 1 425 ? -24.597 -6.414 -43.239 1.00 37.03 425 SER A C 1
ATOM 3306 O O . SER A 1 425 ? -25.406 -7.008 -43.947 1.00 37.03 425 SER A O 1
ATOM 3308 N N . ALA A 1 426 ? -24.458 -6.666 -41.934 1.00 38.78 426 ALA A N 1
ATOM 3309 C CA . ALA A 1 426 ? -25.584 -7.016 -41.062 1.00 38.78 426 ALA A CA 1
ATOM 3310 C C . ALA A 1 426 ? -25.194 -6.867 -39.583 1.00 38.78 426 ALA A C 1
ATOM 3312 O O . ALA A 1 426 ? -24.198 -7.425 -39.130 1.00 38.78 426 ALA A O 1
ATOM 3313 N N . GLU A 1 427 ? -26.013 -6.104 -38.865 1.00 43.97 427 GLU A N 1
ATOM 3314 C CA . GLU A 1 427 ? -26.129 -6.073 -37.409 1.00 43.97 427 GLU A CA 1
ATOM 3315 C C . GLU A 1 427 ? -26.587 -7.434 -36.857 1.00 43.97 427 GLU A C 1
ATOM 3317 O O . GLU A 1 427 ? -27.443 -8.089 -37.460 1.00 43.97 427 GLU A O 1
ATOM 3322 N N . ALA A 1 428 ? -26.072 -7.795 -35.679 1.00 44.62 428 ALA A N 1
ATOM 3323 C CA . ALA A 1 428 ? -26.789 -8.440 -34.574 1.00 44.62 428 ALA A CA 1
ATOM 3324 C C . ALA A 1 428 ? -25.966 -8.284 -33.289 1.00 44.62 428 ALA A C 1
ATOM 3326 O O . ALA A 1 428 ? -24.750 -8.585 -33.345 1.00 44.62 428 ALA A O 1
#

Foldseek 3Di:
DAEAEEEELDPPDPVVVLVLVLCCQLCVVRYDDDHRHDYDNHVVVCVVVVVVCVVPGQEYEYAYALVCLLVVVVVCCVVLVFDWDFDPQLLVLLCVLLVVDDDPVSSVQSRSLRIDTPPWAWQDDSSSGNIWTWDDRPSHIYTYGYDDPLSRLLSVLPPVVVCCCVPVVDDRHSLSSLLSLLVLLVVLCVVVVFAEFEFDDPLVVLLVVSNVSPVCSVVRYHYDPDDDDCPPPDLVVVQQVRQVCRCVVVVGQKGKYKYDWDFPDDDQQGKTKMKIWIDGPPDIDIDIDIDDGPDHPSSRSSSVSSVNSVVNSVVSVVVVVVVVVVVVVVVVVVVVVVVVVVVVVVVVVVVVVVVVVVCVVPVDDPVVVVVVVQCVVCVVDRPCVPVPDDDDDDPDPPDPDPPDDDDDDDDDDDDDDDDDDDDDDDDD